Protein AF-0000000073567031 (afdb_homodimer)

Nearest PDB structures (foldseek):
  5y51-assembly4_D  TM=8.385E-01  e=4.508E-16  Sphingobium faniae
  5y5r-assembly5_E  TM=8.137E-01  e=3.100E-16  Sphingobium faniae
  5y5r-assembly3_C  TM=8.830E-01  e=5.819E-15  Sphingobium faniae
  5y51-assembly2_B  TM=8.535E-01  e=2.929E-15  Sphingobium faniae
  5y51-assembly5_E  TM=8.233E-01  e=1.309E-14  Sphingobium faniae

Structure (mmCIF, N/CA/C/O backbone):
data_AF-0000000073567031-model_v1
#
loop_
_entity.id
_entity.type
_entity.pdbx_description
1 polymer 'AB hydrolase-1 domain-containing protein'
#
loop_
_atom_site.group_PDB
_atom_site.id
_atom_site.type_symbol
_atom_site.label_atom_id
_atom_site.label_alt_id
_atom_site.label_comp_id
_atom_site.label_asym_id
_atom_site.label_entity_id
_atom_site.label_seq_id
_atom_site.pdbx_PDB_ins_code
_atom_site.Cartn_x
_atom_site.Cartn_y
_atom_site.Cartn_z
_atom_site.occupancy
_atom_site.B_iso_or_equiv
_atom_site.auth_seq_id
_atom_site.auth_comp_id
_atom_site.auth_asym_id
_atom_site.auth_atom_id
_atom_site.pdbx_PDB_model_num
ATOM 1 N N . MET A 1 1 ? -78.875 -44.562 10.227 1 19.36 1 MET A N 1
ATOM 2 C CA . MET A 1 1 ? -79.125 -43.156 10.023 1 19.36 1 MET A CA 1
ATOM 3 C C . MET A 1 1 ? -78.938 -42.375 11.336 1 19.36 1 MET A C 1
ATOM 5 O O . MET A 1 1 ? -79.438 -41.25 11.469 1 19.36 1 MET A O 1
ATOM 9 N N . LYS A 1 2 ? -78.438 -43.062 12.398 1 19.44 2 LYS A N 1
ATOM 10 C CA . LYS A 1 2 ? -78.5 -42.469 13.727 1 19.44 2 LYS A CA 1
ATOM 11 C C . LYS A 1 2 ? -77.75 -41.156 13.789 1 19.44 2 LYS A C 1
ATOM 13 O O . LYS A 1 2 ? -76.812 -40.938 13.008 1 19.44 2 LYS A O 1
ATOM 18 N N . SER A 1 3 ? -78.125 -40.062 14.555 1 18.92 3 SER A N 1
ATOM 19 C CA . SER A 1 3 ? -78.188 -38.688 14.945 1 18.92 3 SER A CA 1
ATOM 20 C C . SER A 1 3 ? -76.875 -38.156 15.508 1 18.92 3 SER A C 1
ATOM 22 O O . SER A 1 3 ? -76.812 -37 15.977 1 18.92 3 SER A O 1
ATOM 24 N N . TYR A 1 4 ? -75.625 -38.781 15.625 1 23.2 4 TYR A N 1
ATOM 25 C CA . TYR A 1 4 ? -74.938 -38.5 16.859 1 23.2 4 TYR A CA 1
ATOM 26 C C . TYR A 1 4 ? -74.438 -37.062 16.875 1 23.2 4 TYR A C 1
ATOM 28 O O . TYR A 1 4 ? -73.5 -36.75 16.141 1 23.2 4 TYR A O 1
ATOM 36 N N . GLU A 1 5 ? -75.25 -35.969 17.031 1 19.8 5 GLU A N 1
ATOM 37 C CA . GLU A 1 5 ? -75 -34.562 16.703 1 19.8 5 GLU A CA 1
ATOM 38 C C . GLU A 1 5 ? -74 -33.969 17.656 1 19.8 5 GLU A C 1
ATOM 40 O O . GLU A 1 5 ? -73.25 -33.062 17.266 1 19.8 5 GLU A O 1
ATOM 45 N N . GLU A 1 6 ? -73.875 -34.219 18.953 1 21.98 6 GLU A N 1
ATOM 46 C CA . GLU A 1 6 ? -73.812 -33.062 19.828 1 21.98 6 GLU A CA 1
ATOM 47 C C . GLU A 1 6 ? -72.438 -32.406 19.781 1 21.98 6 GLU A C 1
ATOM 49 O O . GLU A 1 6 ? -71.438 -33.062 19.969 1 21.98 6 GLU A O 1
ATOM 54 N N . PHE A 1 7 ? -72.188 -31.188 19.203 1 21.33 7 PHE A N 1
ATOM 55 C CA . PHE A 1 7 ? -71.062 -30.281 18.812 1 21.33 7 PHE A CA 1
ATOM 56 C C . PHE A 1 7 ? -70.5 -29.578 20.016 1 21.33 7 PHE A C 1
ATOM 58 O O . PHE A 1 7 ? -70.812 -28.422 20.281 1 21.33 7 PHE A O 1
ATOM 65 N N . ARG A 1 8 ? -70.688 -30.109 21.25 1 19.7 8 ARG A N 1
ATOM 66 C CA . ARG A 1 8 ? -70.688 -29.094 22.312 1 19.7 8 ARG A CA 1
ATOM 67 C C . ARG A 1 8 ? -69.438 -28.266 22.312 1 19.7 8 ARG A C 1
ATOM 69 O O . ARG A 1 8 ? -69.5 -27.031 22.266 1 19.7 8 ARG A O 1
ATOM 76 N N . PHE A 1 9 ? -68.312 -28.531 23.125 1 20.52 9 PHE A N 1
ATOM 77 C CA . PHE A 1 9 ? -68.062 -27.844 24.391 1 20.52 9 PHE A CA 1
ATOM 78 C C . PHE A 1 9 ? -67 -26.781 24.203 1 20.52 9 PHE A C 1
ATOM 80 O O . PHE A 1 9 ? -66.75 -25.953 25.078 1 20.52 9 PHE A O 1
ATOM 87 N N . PRO A 1 10 ? -66.375 -26.438 22.891 1 22.58 10 PRO A N 1
ATOM 88 C CA . PRO A 1 10 ? -64.938 -26.328 23.141 1 22.58 10 PRO A CA 1
ATOM 89 C C . PRO A 1 10 ? -64.625 -25.203 24.109 1 22.58 10 PRO A C 1
ATOM 91 O O . PRO A 1 10 ? -65.438 -24.281 24.297 1 22.58 10 PRO A O 1
ATOM 94 N N . THR A 1 11 ? -63.5 -25.281 24.797 1 22.59 11 THR A N 1
ATOM 95 C CA . THR A 1 11 ? -62.688 -24.781 25.906 1 22.59 11 THR A CA 1
ATOM 96 C C . THR A 1 11 ? -62.531 -23.266 25.812 1 22.59 11 THR A C 1
ATOM 98 O O . THR A 1 11 ? -62.656 -22.688 24.734 1 22.59 11 THR A O 1
ATOM 101 N N . THR A 1 12 ? -62.188 -22.609 26.891 1 20.28 12 THR A N 1
ATOM 102 C CA . THR A 1 12 ? -62.062 -21.438 27.75 1 20.28 12 THR A CA 1
ATOM 103 C C . THR A 1 12 ? -61.125 -20.406 27.141 1 20.28 12 THR A C 1
ATOM 105 O O . THR A 1 12 ? -60 -20.734 26.766 1 20.28 12 THR A O 1
ATOM 108 N N . PHE A 1 13 ? -61.594 -19.312 26.562 1 20.52 13 PHE A N 1
ATOM 109 C CA . PHE A 1 13 ? -60.969 -18.125 26 1 20.52 13 PHE A CA 1
ATOM 110 C C . PHE A 1 13 ? -60.219 -17.344 27.062 1 20.52 13 PHE A C 1
ATOM 112 O O . PHE A 1 13 ? -60.812 -16.641 27.875 1 20.52 13 PHE A O 1
ATOM 119 N N . VAL A 1 14 ? -59.438 -18.031 27.922 1 19.91 14 VAL A N 1
ATOM 120 C CA . VAL A 1 14 ? -58.938 -17.156 28.969 1 19.91 14 VAL A CA 1
ATOM 121 C C . VAL A 1 14 ? -58.281 -15.93 28.328 1 19.91 14 VAL A C 1
ATOM 123 O O . VAL A 1 14 ? -57.438 -16.062 27.453 1 19.91 14 VAL A O 1
ATOM 126 N N . LEU A 1 15 ? -58.875 -14.781 28.344 1 20.64 15 LEU A N 1
ATOM 127 C CA . LEU A 1 15 ? -58.531 -13.406 27.969 1 20.64 15 LEU A CA 1
ATOM 128 C C . LEU A 1 15 ? -57.312 -12.93 28.75 1 20.64 15 LEU A C 1
ATOM 130 O O . LEU A 1 15 ? -57.375 -12.68 29.953 1 20.64 15 LEU A O 1
ATOM 134 N N . SER A 1 16 ? -56.281 -13.68 28.984 1 20.88 16 SER A N 1
ATOM 135 C CA . SER A 1 16 ? -55.312 -13.031 29.875 1 20.88 16 SER A CA 1
ATOM 136 C C . SER A 1 16 ? -54.906 -11.672 29.328 1 20.88 16 SER A C 1
ATOM 138 O O . SER A 1 16 ? -54.531 -11.547 28.172 1 20.88 16 SER A O 1
ATOM 140 N N . PHE A 1 17 ? -55.438 -10.578 29.828 1 21.62 17 PHE A N 1
ATOM 141 C CA . PHE A 1 17 ? -55.094 -9.18 29.656 1 21.62 17 PHE A CA 1
ATOM 142 C C . PHE A 1 17 ? -53.625 -8.938 29.984 1 21.62 17 PHE A C 1
ATOM 144 O O . PHE A 1 17 ? -53.219 -9.078 31.141 1 21.62 17 PHE A O 1
ATOM 151 N N . VAL A 1 18 ? -52.719 -9.508 29.359 1 22.3 18 VAL A N 1
ATOM 152 C CA . VAL A 1 18 ? -51.344 -9.156 29.703 1 22.3 18 VAL A CA 1
ATOM 153 C C . VAL A 1 18 ? -51.156 -7.641 29.609 1 22.3 18 VAL A C 1
ATOM 155 O O . VAL A 1 18 ? -51.406 -7.051 28.547 1 22.3 18 VAL A O 1
ATOM 158 N N . ILE A 1 19 ? -51.281 -6.836 30.672 1 20.95 19 ILE A N 1
ATOM 159 C CA . ILE A 1 19 ? -50.906 -5.449 30.875 1 20.95 19 ILE A CA 1
ATOM 160 C C . ILE A 1 19 ? -49.469 -5.238 30.406 1 20.95 19 ILE A C 1
ATOM 162 O O . ILE A 1 19 ? -48.531 -5.844 30.922 1 20.95 19 ILE A O 1
ATOM 166 N N . THR A 1 20 ? -49.188 -5.051 29.141 1 22.28 20 THR A N 1
ATOM 167 C CA . THR A 1 20 ? -47.938 -4.59 28.562 1 22.28 20 THR A CA 1
ATOM 168 C C . THR A 1 20 ? -47.5 -3.26 29.172 1 22.28 20 THR A C 1
ATOM 170 O O . THR A 1 20 ? -48.219 -2.254 29.031 1 22.28 20 THR A O 1
ATOM 173 N N . SER A 1 21 ? -47.062 -3.193 30.422 1 22.41 21 SER A N 1
ATOM 174 C CA . SER A 1 21 ? -46.375 -1.991 30.906 1 22.41 21 SER A CA 1
ATOM 175 C C . SER A 1 21 ? -45.469 -1.404 29.844 1 22.41 21 SER A C 1
ATOM 177 O O . SER A 1 21 ? -44.688 -2.129 29.219 1 22.41 21 SER A O 1
ATOM 179 N N . MET A 1 22 ? -45.781 -0.276 29.203 1 23.98 22 MET A N 1
ATOM 180 C CA . MET A 1 22 ? -45.188 0.797 28.406 1 23.98 22 MET A CA 1
ATOM 181 C C . MET A 1 22 ? -44 1.399 29.125 1 23.98 22 MET A C 1
ATOM 183 O O . MET A 1 22 ? -44.156 2.258 30 1 23.98 22 MET A O 1
ATOM 187 N N . LEU A 1 23 ? -43.125 0.734 29.797 1 24.08 23 LEU A N 1
ATOM 188 C CA . LEU A 1 23 ? -42 1.484 30.344 1 24.08 23 LEU A CA 1
ATOM 189 C C . LEU A 1 23 ? -41.406 2.432 29.297 1 24.08 23 LEU A C 1
ATOM 191 O O . LEU A 1 23 ? -41.125 2.018 28.172 1 24.08 23 LEU A O 1
ATOM 195 N N . PHE A 1 24 ? -41.719 3.785 29.344 1 24.66 24 PHE A N 1
ATOM 196 C CA . PHE A 1 24 ? -41.219 5.043 28.812 1 24.66 24 PHE A CA 1
ATOM 197 C C . PHE A 1 24 ? -39.688 5.109 28.922 1 24.66 24 PHE A C 1
ATOM 199 O O . PHE A 1 24 ? -39.156 5.441 29.984 1 24.66 24 PHE A O 1
ATOM 206 N N . ASN A 1 25 ? -38.938 4.125 28.828 1 28.67 25 ASN A N 1
ATOM 207 C CA . ASN A 1 25 ? -37.5 4.438 28.906 1 28.67 25 ASN A CA 1
ATOM 208 C C . ASN A 1 25 ? -37.156 5.633 28.031 1 28.67 25 ASN A C 1
ATOM 210 O O . ASN A 1 25 ? -37.469 5.648 26.828 1 28.67 25 ASN A O 1
ATOM 214 N N . GLY A 1 26 ? -37.156 6.906 28.531 1 26.91 26 GLY A N 1
ATOM 215 C CA . GLY A 1 26 ? -36.688 8.172 28 1 26.91 26 GLY A CA 1
ATOM 216 C C . GLY A 1 26 ? -35.5 8.008 27.062 1 26.91 26 GLY A C 1
ATOM 217 O O . GLY A 1 26 ? -34.438 7.547 27.469 1 26.91 26 GLY A O 1
ATOM 218 N N . ALA A 1 27 ? -35.719 7.785 25.891 1 28.67 27 ALA A N 1
ATOM 219 C CA . ALA A 1 27 ? -34.812 8.039 24.75 1 28.67 27 ALA A CA 1
ATOM 220 C C . ALA A 1 27 ? -34.094 9.367 24.922 1 28.67 27 ALA A C 1
ATOM 222 O O . ALA A 1 27 ? -34.688 10.438 24.703 1 28.67 27 ALA A O 1
ATOM 223 N N . TYR A 1 28 ? -33.5 9.719 26.062 1 26.39 28 TYR A N 1
ATOM 224 C CA . TYR A 1 28 ? -32.562 10.805 25.875 1 26.39 28 TYR A CA 1
ATOM 225 C C . TYR A 1 28 ? -31.953 10.766 24.469 1 26.39 28 TYR A C 1
ATOM 227 O O . TYR A 1 28 ? -31.359 9.766 24.062 1 26.39 28 TYR A O 1
ATOM 235 N N . ALA A 1 29 ? -32.562 11.312 23.562 1 30.44 29 ALA A N 1
ATOM 236 C CA . ALA A 1 29 ? -31.953 11.773 22.328 1 30.44 29 ALA A CA 1
ATOM 237 C C . ALA A 1 29 ? -30.484 12.133 22.531 1 30.44 29 ALA A C 1
ATOM 239 O O . ALA A 1 29 ? -30.188 13.18 23.109 1 30.44 29 ALA A O 1
ATOM 240 N N . GLN A 1 30 ? -29.719 11.211 23.141 1 32.62 30 GLN A N 1
ATOM 241 C CA . GLN A 1 30 ? -28.297 11.555 23.031 1 32.62 30 GLN A CA 1
ATOM 242 C C . GLN A 1 30 ? -28.031 12.367 21.766 1 32.62 30 GLN A C 1
ATOM 244 O O . GLN A 1 30 ? -28.391 11.953 20.656 1 32.62 30 GLN A O 1
ATOM 249 N N . GLU A 1 31 ? -28.234 13.594 21.734 1 37.03 31 GLU A N 1
ATOM 250 C CA . GLU A 1 31 ? -27.641 14.406 20.672 1 37.03 31 GLU A CA 1
ATOM 251 C C . GLU A 1 31 ? -26.5 13.664 19.984 1 37.03 31 GLU A C 1
ATOM 253 O O . GLU A 1 31 ? -25.516 13.297 20.625 1 37.03 31 GLU A O 1
ATOM 258 N N . ASN A 1 32 ? -26.656 12.633 19.297 1 42 32 ASN A N 1
ATOM 259 C CA . ASN A 1 32 ? -25.719 11.781 18.578 1 42 32 ASN A CA 1
ATOM 260 C C . ASN A 1 32 ? -24.469 12.555 18.156 1 42 32 ASN A C 1
ATOM 262 O O . ASN A 1 32 ? -24.453 13.219 17.125 1 42 32 ASN A O 1
ATOM 266 N N . ILE A 1 33 ? -23.766 13.422 18.938 1 48.97 33 ILE A N 1
ATOM 267 C CA . ILE A 1 33 ? -22.5 14.125 18.75 1 48.97 33 ILE A CA 1
ATOM 268 C C . ILE A 1 33 ? -21.594 13.305 17.844 1 48.97 33 ILE A C 1
ATOM 270 O O . ILE A 1 33 ? -21.062 12.273 18.25 1 48.97 33 ILE A O 1
ATOM 274 N N . THR A 1 34 ? -21.828 13.219 16.578 1 71.94 34 THR A N 1
ATOM 275 C CA . THR A 1 34 ? -21.047 12.477 15.586 1 71.94 34 THR A CA 1
ATOM 276 C C . THR A 1 34 ? -19.594 12.922 15.594 1 71.94 34 THR A C 1
ATOM 278 O O . THR A 1 34 ? -19.297 14.117 15.547 1 71.94 34 THR A O 1
ATOM 281 N N . ASN A 1 35 ? -18.641 12.203 16.188 1 86 35 ASN A N 1
ATOM 282 C CA . ASN A 1 35 ? -17.203 12.43 16.203 1 86 35 ASN A CA 1
ATOM 283 C C . ASN A 1 35 ? -16.703 12.977 14.859 1 86 35 ASN A C 1
ATOM 285 O O . ASN A 1 35 ? -17.188 12.57 13.805 1 86 35 ASN A O 1
ATOM 289 N N . PRO A 1 36 ? -15.953 14.094 14.992 1 89.94 36 PRO A N 1
ATOM 290 C CA . PRO A 1 36 ? -15.398 14.57 13.727 1 89.94 36 PRO A CA 1
ATOM 291 C C . PRO A 1 36 ? -14.625 13.492 12.969 1 89.94 36 PRO A C 1
ATOM 293 O O . PRO A 1 36 ? -14.086 12.57 13.586 1 89.94 36 PRO A O 1
ATOM 296 N N . GLN A 1 37 ? -14.641 13.68 11.742 1 96.25 37 GLN A N 1
ATOM 297 C CA . GLN A 1 37 ? -13.883 12.797 10.867 1 96.25 37 GLN A CA 1
ATOM 298 C C . GLN A 1 37 ? -12.414 13.211 10.812 1 96.25 37 GLN A C 1
ATOM 300 O O . GLN A 1 37 ? -12.102 14.398 10.812 1 96.25 37 GLN A O 1
ATOM 305 N N . PHE A 1 38 ? -11.547 12.219 10.844 1 98.5 38 PHE A N 1
ATOM 306 C CA . PHE A 1 38 ? -10.133 12.477 10.633 1 98.5 38 PHE A CA 1
ATOM 307 C C . PHE A 1 38 ? -9.773 12.359 9.148 1 98.5 38 PHE A C 1
ATOM 309 O O . PHE A 1 38 ? -10.164 11.391 8.492 1 98.5 38 PHE A O 1
ATOM 316 N N . VAL A 1 39 ? -9.078 13.344 8.625 1 98.81 39 VAL A N 1
ATOM 317 C CA . VAL A 1 39 ? -8.477 13.305 7.293 1 98.81 39 VAL A CA 1
ATOM 318 C C . VAL A 1 39 ? -6.953 13.32 7.41 1 98.81 39 VAL A C 1
ATOM 320 O O . VAL A 1 39 ? -6.367 14.32 7.836 1 98.81 39 VAL A O 1
ATOM 323 N N . LEU A 1 40 ? -6.309 12.242 7.062 1 98.88 40 LEU A N 1
ATOM 324 C CA . LEU A 1 40 ? -4.867 12.109 7.23 1 98.88 40 LEU A CA 1
ATOM 325 C C . LEU A 1 40 ? -4.145 12.297 5.902 1 98.88 40 LEU A C 1
ATOM 327 O O . LEU A 1 40 ? -4.422 11.586 4.934 1 98.88 40 LEU A O 1
ATOM 331 N N . VAL A 1 41 ? -3.229 13.25 5.848 1 98.94 41 VAL A N 1
ATOM 332 C CA . VAL A 1 41 ? -2.568 13.688 4.621 1 98.94 41 VAL A CA 1
ATOM 333 C C . VAL A 1 41 ? -1.077 13.375 4.695 1 98.94 41 VAL A C 1
ATOM 335 O O . VAL A 1 41 ? -0.367 13.898 5.559 1 98.94 41 VAL A O 1
ATOM 338 N N . PRO A 1 42 ? -0.566 12.539 3.83 1 98.69 42 PRO A N 1
ATOM 339 C CA . PRO A 1 42 ? 0.823 12.078 3.889 1 98.69 42 PRO A CA 1
ATOM 340 C C . PRO A 1 42 ? 1.809 13.109 3.336 1 98.69 42 PRO A C 1
ATOM 342 O O . PRO A 1 42 ? 1.4 14.078 2.689 1 98.69 42 PRO A O 1
ATOM 345 N N . GLY A 1 43 ? 3.092 12.922 3.65 1 97.88 43 GLY A N 1
ATOM 346 C CA . GLY A 1 43 ? 4.188 13.656 3.037 1 97.88 43 GLY A CA 1
ATOM 347 C C . GLY A 1 43 ? 4.754 12.977 1.809 1 97.88 43 GLY A C 1
ATOM 348 O O . GLY A 1 43 ? 4.066 12.172 1.168 1 97.88 43 GLY A O 1
ATOM 349 N N . ILE A 1 44 ? 5.996 13.336 1.493 1 96.62 44 ILE A N 1
ATOM 350 C CA . ILE A 1 44 ? 6.656 12.898 0.269 1 96.62 44 ILE A CA 1
ATOM 351 C C . ILE A 1 44 ? 6.66 11.375 0.199 1 96.62 44 ILE A C 1
ATOM 353 O O . ILE A 1 44 ? 7.031 10.703 1.164 1 96.62 44 ILE A O 1
ATOM 357 N N . GLY A 1 45 ? 6.172 10.852 -0.963 1 97.38 45 GLY A N 1
ATOM 358 C CA . GLY A 1 45 ? 6.293 9.445 -1.319 1 97.38 45 GLY A CA 1
ATOM 359 C C . GLY A 1 45 ? 5.176 8.586 -0.757 1 97.38 45 GLY A C 1
ATOM 360 O O . GLY A 1 45 ? 4.887 7.512 -1.285 1 97.38 45 GLY A O 1
ATOM 361 N N . HIS A 1 46 ? 4.566 8.984 0.315 1 98.25 46 HIS A N 1
ATOM 362 C CA . HIS A 1 46 ? 3.582 8.156 1.011 1 98.25 46 HIS A CA 1
ATOM 363 C C . HIS A 1 46 ? 2.176 8.422 0.485 1 98.25 46 HIS A C 1
ATOM 365 O O . HIS A 1 46 ? 1.919 9.469 -0.121 1 98.25 46 HIS A O 1
ATOM 371 N N . GLY A 1 47 ? 1.287 7.496 0.62 1 98.44 47 GLY A N 1
ATOM 372 C CA . GLY A 1 47 ? -0.148 7.617 0.42 1 98.44 47 GLY A CA 1
ATOM 373 C C . GLY A 1 47 ? -0.95 7.359 1.681 1 98.44 47 GLY A C 1
ATOM 374 O O . GLY A 1 47 ? -0.389 7.289 2.777 1 98.44 47 GLY A O 1
ATOM 375 N N . GLY A 1 48 ? -2.268 7.328 1.452 1 98.31 48 GLY A N 1
ATOM 376 C CA . GLY A 1 48 ? -3.152 7.055 2.572 1 98.31 48 GLY A CA 1
ATOM 377 C C . GLY A 1 48 ? -2.836 5.746 3.271 1 98.31 48 GLY A C 1
ATOM 378 O O . GLY A 1 48 ? -3.104 5.594 4.465 1 98.31 48 GLY A O 1
ATOM 379 N N . TRP A 1 49 ? -2.227 4.812 2.568 1 98.19 49 TRP A N 1
ATOM 380 C CA . TRP A 1 49 ? -1.922 3.482 3.084 1 98.19 49 TRP A CA 1
ATOM 381 C C . TRP A 1 49 ? -1.06 3.568 4.34 1 98.19 49 TRP A C 1
ATOM 383 O O . TRP A 1 49 ? -1.115 2.686 5.199 1 98.19 49 TRP A O 1
ATOM 393 N N . ALA A 1 50 ? -0.284 4.586 4.469 1 98.44 50 ALA A N 1
ATOM 394 C CA . ALA A 1 50 ? 0.667 4.707 5.57 1 98.44 50 ALA A CA 1
ATOM 395 C C . ALA A 1 50 ? -0.054 4.762 6.914 1 98.44 50 ALA A C 1
ATOM 397 O O . ALA A 1 50 ? 0.493 4.34 7.938 1 98.44 50 ALA A O 1
ATOM 398 N N . PHE A 1 51 ? -1.307 5.176 6.859 1 98.81 51 PHE A N 1
ATOM 399 C CA . PHE A 1 51 ? -2.025 5.457 8.094 1 98.81 51 PHE A CA 1
ATOM 400 C C . PHE A 1 51 ? -2.957 4.309 8.453 1 98.81 51 PHE A C 1
ATOM 402 O O . PHE A 1 51 ? -3.805 4.441 9.336 1 98.81 51 PHE A O 1
ATOM 409 N N . ALA A 1 52 ? -2.844 3.162 7.828 1 98.12 52 ALA A N 1
ATOM 410 C CA . ALA A 1 52 ? -3.82 2.086 7.965 1 98.12 52 ALA A CA 1
ATOM 411 C C . ALA A 1 52 ? -3.982 1.677 9.43 1 98.12 52 ALA A C 1
ATOM 413 O O . ALA A 1 52 ? -5.105 1.502 9.906 1 98.12 52 ALA A O 1
ATOM 414 N N . GLN A 1 53 ? -2.902 1.518 10.156 1 98.5 53 GLN A N 1
ATOM 415 C CA . GLN A 1 53 ? -2.984 1.11 11.555 1 98.5 53 GLN A CA 1
ATOM 416 C C . GLN A 1 53 ? -3.621 2.203 12.414 1 98.5 5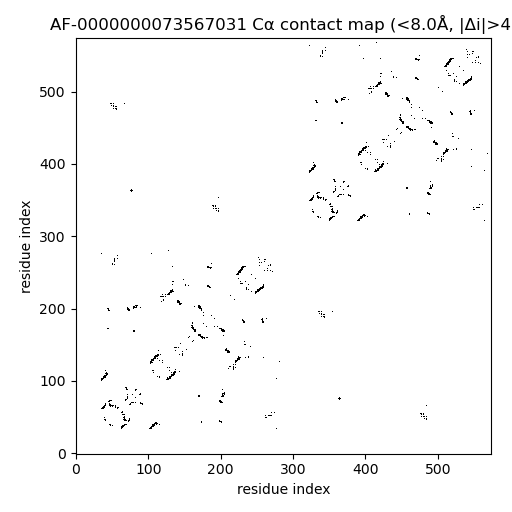3 GLN A C 1
ATOM 418 O O . GLN A 1 53 ? -4.441 1.914 13.289 1 98.5 53 GLN A O 1
ATOM 423 N N . VAL A 1 54 ? -3.23 3.445 12.125 1 98.88 54 VAL A N 1
ATOM 424 C CA . VAL A 1 54 ? -3.789 4.578 12.859 1 98.88 54 VAL A CA 1
ATOM 425 C C . VAL A 1 54 ? -5.281 4.695 12.562 1 98.88 54 VAL A C 1
ATOM 427 O O . VAL A 1 54 ? -6.086 4.898 13.477 1 98.88 54 VAL A O 1
ATOM 430 N N . ILE A 1 55 ? -5.656 4.555 11.305 1 98.5 55 ILE A N 1
ATOM 431 C CA . ILE A 1 55 ? -7.051 4.629 10.883 1 98.5 55 ILE A CA 1
ATOM 432 C C . ILE A 1 55 ? -7.867 3.562 11.609 1 98.5 55 ILE A C 1
ATOM 434 O O . ILE A 1 55 ? -8.945 3.848 12.141 1 98.5 55 ILE A O 1
ATOM 438 N N . THR A 1 56 ? -7.344 2.365 11.641 1 97.69 56 THR A N 1
ATOM 439 C CA . THR A 1 56 ? -8.031 1.27 12.312 1 97.69 56 THR A CA 1
ATOM 440 C C . THR A 1 56 ? -8.242 1.585 13.789 1 97.69 56 THR A C 1
ATOM 442 O O . THR A 1 56 ? -9.344 1.399 14.32 1 97.69 56 THR A O 1
ATOM 445 N N . CYS A 1 57 ? -7.215 2.064 14.445 1 98.44 57 CYS A N 1
ATOM 446 C CA . CYS A 1 57 ? -7.285 2.428 15.852 1 98.44 57 CYS A CA 1
ATOM 447 C C . CYS A 1 57 ? -8.336 3.508 16.094 1 98.44 57 CYS A C 1
ATOM 449 O O . CYS A 1 57 ? -9.141 3.41 17.016 1 98.44 57 CYS A O 1
ATOM 451 N N . LEU A 1 58 ? -8.367 4.543 15.203 1 98.56 58 LEU A N 1
ATOM 452 C CA . LEU A 1 58 ? -9.344 5.625 15.32 1 98.56 58 LEU A CA 1
ATOM 453 C C . LEU A 1 58 ? -10.758 5.109 15.109 1 98.56 58 LEU A C 1
ATOM 455 O O . LEU A 1 58 ? -11.68 5.5 15.828 1 98.56 58 LEU A O 1
ATOM 459 N N . GLN A 1 59 ? -10.883 4.234 14.141 1 96.62 59 GLN A N 1
ATOM 460 C CA . GLN A 1 59 ? -12.195 3.658 13.867 1 96.62 59 GLN A CA 1
ATOM 461 C C . GLN A 1 59 ? -12.68 2.811 15.039 1 96.62 59 GLN A C 1
ATOM 463 O O . GLN A 1 59 ? -13.859 2.852 15.398 1 96.62 59 GLN A O 1
ATOM 468 N N . GLU A 1 60 ? -11.82 2.051 15.609 1 96.62 60 GLU A N 1
ATOM 469 C CA . GLU A 1 60 ? -12.164 1.233 16.766 1 96.62 60 GLU A CA 1
ATOM 470 C C . GLU A 1 60 ? -12.602 2.102 17.953 1 96.62 60 GLU A C 1
ATOM 472 O O . GLU A 1 60 ? -13.367 1.658 18.797 1 96.62 60 GLU A O 1
ATOM 477 N N . ALA A 1 61 ? -12.148 3.363 17.953 1 97.38 61 ALA A N 1
ATOM 478 C CA . ALA A 1 61 ? -12.516 4.309 19.016 1 97.38 61 ALA A CA 1
ATOM 479 C C . ALA A 1 61 ? -13.789 5.066 18.656 1 97.38 61 ALA A C 1
ATOM 481 O O . ALA A 1 61 ? -14.195 5.977 19.375 1 97.38 61 ALA A O 1
ATOM 482 N N . GLY A 1 62 ? -14.375 4.777 17.484 1 96.25 62 GLY A N 1
ATOM 483 C CA . GLY A 1 62 ? -15.664 5.355 17.141 1 96.25 62 GLY A CA 1
ATOM 484 C C . GLY A 1 62 ? -15.547 6.543 16.203 1 96.25 62 GLY A C 1
ATOM 485 O O . GLY A 1 62 ? -16.531 7.242 15.953 1 96.25 62 GLY A O 1
ATOM 486 N N . TYR A 1 63 ? -14.383 6.812 15.68 1 96.81 63 TYR A N 1
ATOM 487 C CA . TYR A 1 63 ? -14.188 7.918 14.758 1 96.81 63 TYR A CA 1
ATOM 488 C C . TYR A 1 63 ? -14.156 7.422 13.312 1 96.81 63 TYR A C 1
ATOM 490 O O . TYR A 1 63 ? -13.797 6.273 13.055 1 96.81 63 TYR A O 1
ATOM 498 N N . SER A 1 64 ? -14.625 8.258 12.43 1 96 64 SER A N 1
ATOM 499 C CA . SER A 1 64 ? -14.344 8.055 11.016 1 96 64 SER A CA 1
ATOM 500 C C . SER A 1 64 ? -12.969 8.602 10.641 1 96 64 SER A C 1
ATOM 502 O O . SER A 1 64 ? -12.562 9.656 11.141 1 96 64 SER A O 1
ATOM 504 N N . ALA A 1 65 ? -12.297 7.848 9.891 1 97.56 65 ALA A N 1
ATOM 505 C CA . ALA A 1 65 ? -10.953 8.266 9.5 1 97.56 65 ALA A CA 1
ATOM 506 C C . ALA A 1 65 ? -10.586 7.707 8.125 1 97.56 65 ALA A C 1
ATOM 508 O O .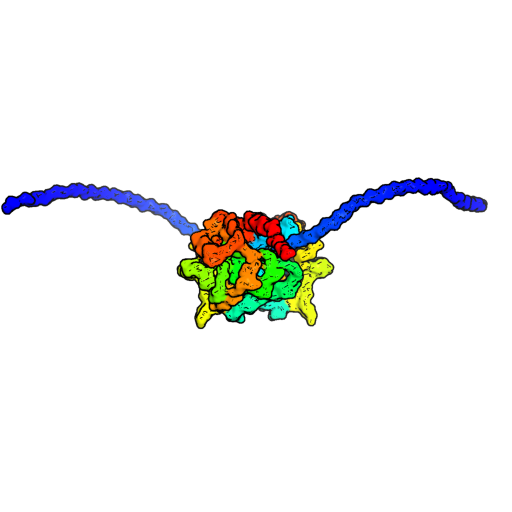 ALA A 1 65 ? -10.969 6.586 7.781 1 97.56 65 ALA A O 1
ATOM 509 N N . PHE A 1 66 ? -9.867 8.461 7.371 1 94.56 66 PHE A N 1
ATOM 510 C CA . PHE A 1 66 ? -9.305 7.91 6.141 1 94.56 66 PHE A CA 1
ATOM 511 C C . PHE A 1 66 ? -8.031 8.648 5.746 1 94.56 66 PHE A C 1
ATOM 513 O O . PHE A 1 66 ? -7.824 9.789 6.145 1 94.56 66 PHE A O 1
ATOM 520 N N . GLY A 1 67 ? -7.18 8.031 5.086 1 97.44 67 GLY A N 1
ATOM 521 C CA . GLY A 1 67 ? -5.961 8.578 4.504 1 97.44 67 GLY A CA 1
ATOM 522 C C . GLY A 1 67 ? -6.121 8.961 3.045 1 97.44 67 GLY A C 1
ATOM 523 O O . GLY A 1 67 ? -6.766 8.25 2.273 1 97.44 67 GLY A O 1
ATOM 524 N N . VAL A 1 68 ? -5.52 10.094 2.676 1 97.88 68 VAL A N 1
ATOM 525 C CA . VAL A 1 68 ? -5.719 10.609 1.325 1 97.88 68 VAL A CA 1
ATOM 526 C C . VAL A 1 68 ? -4.516 10.258 0.453 1 97.88 68 VAL A C 1
ATOM 528 O O . VAL A 1 68 ? -3.371 10.328 0.904 1 97.88 68 VAL A O 1
ATOM 531 N N . ASP A 1 69 ? -4.797 9.812 -0.757 1 98.38 69 ASP A N 1
ATOM 532 C CA . ASP A 1 69 ? -3.777 9.836 -1.802 1 98.38 69 ASP A CA 1
ATOM 533 C C . ASP A 1 69 ? -3.785 11.18 -2.537 1 98.38 69 ASP A C 1
ATOM 535 O O . ASP A 1 69 ? -4.719 11.477 -3.285 1 98.38 69 ASP A O 1
ATOM 539 N N . LEU A 1 70 ? -2.746 11.969 -2.311 1 98.75 70 LEU A N 1
ATOM 540 C CA . LEU A 1 70 ? -2.615 13.164 -3.133 1 98.75 70 LEU A CA 1
ATOM 541 C C . LEU A 1 70 ? -2.32 12.797 -4.582 1 98.75 70 LEU A C 1
ATOM 543 O O . LEU A 1 70 ? -2.129 11.625 -4.902 1 98.75 70 LEU A O 1
ATOM 547 N N . THR A 1 71 ? -2.408 13.82 -5.457 1 98.69 71 THR A N 1
ATOM 548 C CA . THR A 1 71 ? -2.146 13.547 -6.863 1 98.69 71 THR A CA 1
ATOM 549 C C . THR A 1 71 ? -0.784 12.883 -7.039 1 98.69 71 THR A C 1
ATOM 551 O O . THR A 1 71 ? 0.218 13.352 -6.5 1 98.69 71 THR A O 1
ATOM 554 N N . SER A 1 72 ? -0.783 11.727 -7.727 1 98.25 72 SER A N 1
ATOM 555 C CA . SER A 1 72 ? 0.383 10.93 -8.094 1 98.25 72 SER A CA 1
ATOM 556 C C . SER A 1 72 ? 0.828 10.039 -6.934 1 98.25 72 SER A C 1
ATOM 558 O O . SER A 1 72 ? 1.771 9.258 -7.074 1 98.25 72 SER A O 1
ATOM 560 N N . GLN A 1 73 ? 0.185 10.094 -5.754 1 98.19 73 GLN A N 1
ATOM 561 C CA . GLN A 1 73 ? 0.593 9.312 -4.59 1 98.19 73 GLN A CA 1
ATOM 562 C C . GLN A 1 73 ? -0.349 8.141 -4.355 1 98.19 73 GLN A C 1
ATOM 564 O O . GLN A 1 73 ? -1.507 8.172 -4.781 1 98.19 73 GLN A O 1
ATOM 569 N N . GLY A 1 74 ? 0.116 7.09 -3.592 1 97.44 74 GLY A N 1
ATOM 570 C CA . GLY A 1 74 ? -0.701 5.906 -3.371 1 97.44 74 GLY A CA 1
ATOM 571 C C . GLY A 1 74 ? -1.122 5.227 -4.656 1 97.44 74 GLY A C 1
ATOM 572 O O . GLY A 1 74 ? -0.283 4.91 -5.504 1 97.44 74 GLY A O 1
ATOM 573 N N . ILE A 1 75 ? -2.398 5.094 -4.855 1 96.25 75 ILE A N 1
ATOM 574 C CA . ILE A 1 75 ? -2.861 4.371 -6.035 1 96.25 75 ILE A CA 1
ATOM 575 C C . ILE A 1 75 ? -3.357 5.363 -7.086 1 96.25 75 ILE A C 1
ATOM 577 O O . ILE A 1 75 ? -4.02 4.973 -8.055 1 96.25 75 ILE A O 1
ATOM 581 N N . ASN A 1 76 ? -3.096 6.719 -6.824 1 97.25 76 ASN A N 1
ATOM 582 C CA . ASN A 1 76 ? -3.412 7.715 -7.848 1 97.25 76 ASN A CA 1
ATOM 583 C C . ASN A 1 76 ? -2.613 7.477 -9.125 1 97.25 76 ASN A C 1
ATOM 585 O O . ASN A 1 76 ? -1.399 7.273 -9.078 1 97.25 76 ASN A O 1
ATOM 589 N N . LYS A 1 77 ? -3.205 7.598 -10.25 1 95.56 77 LYS A N 1
ATOM 590 C CA . LYS A 1 77 ? -2.625 7.09 -11.492 1 95.56 77 LYS A CA 1
ATOM 591 C C . LYS A 1 77 ? -1.867 8.188 -12.234 1 95.56 77 LYS A C 1
ATOM 593 O O . LYS A 1 77 ? -1.204 7.922 -13.234 1 95.56 77 LYS A O 1
ATOM 598 N N . VAL A 1 78 ? -1.89 9.398 -11.727 1 97.44 78 VAL A N 1
ATOM 599 C CA . VAL A 1 78 ? -1.198 10.5 -12.398 1 97.44 78 VAL A CA 1
ATOM 600 C C . VAL A 1 78 ? 0.307 10.375 -12.172 1 97.44 78 VAL A C 1
ATOM 602 O O . VAL A 1 78 ? 0.751 10.078 -11.062 1 97.44 78 VAL A O 1
ATOM 605 N N . ASP A 1 79 ? 1.047 10.57 -13.211 1 97.12 79 ASP A N 1
ATOM 606 C CA . ASP A 1 79 ? 2.502 10.562 -13.102 1 97.12 79 ASP A CA 1
ATOM 607 C C . ASP A 1 79 ? 3.01 11.82 -12.406 1 97.12 79 ASP A C 1
ATOM 609 O O . ASP A 1 79 ? 2.541 12.93 -12.688 1 97.12 79 ASP A O 1
ATOM 613 N N . ALA A 1 80 ? 3.941 11.68 -11.562 1 98.25 80 ALA A N 1
ATOM 614 C CA . ALA A 1 80 ? 4.457 12.789 -10.766 1 98.25 80 ALA A CA 1
ATOM 615 C C . ALA A 1 80 ? 5.012 13.898 -11.656 1 98.25 80 ALA A C 1
ATOM 617 O O . ALA A 1 80 ? 4.898 15.078 -11.344 1 98.25 80 ALA A O 1
ATOM 618 N N . SER A 1 81 ? 5.59 13.531 -12.789 1 97.62 81 SER A N 1
ATOM 619 C CA . SER A 1 81 ? 6.25 14.492 -13.664 1 97.62 81 SER A CA 1
ATOM 620 C C . SER A 1 81 ? 5.238 15.398 -14.359 1 97.62 81 SER A C 1
ATOM 622 O O . SER A 1 81 ? 5.602 16.422 -14.922 1 97.62 81 SER A O 1
ATOM 624 N N . GLU A 1 82 ? 3.957 15.023 -14.273 1 97.56 82 GLU A N 1
ATOM 625 C CA . GLU A 1 82 ? 2.918 15.766 -14.984 1 97.56 82 GLU A CA 1
ATOM 626 C C . GLU A 1 82 ? 2.262 16.797 -14.078 1 97.56 82 GLU A C 1
ATOM 628 O O . GLU A 1 82 ? 1.453 17.609 -14.531 1 97.56 82 GLU A O 1
ATOM 633 N N . VAL A 1 83 ? 2.584 16.812 -12.828 1 98.56 83 VAL A N 1
ATOM 634 C CA . VAL A 1 83 ? 1.952 17.688 -11.844 1 98.56 83 VAL A CA 1
ATOM 635 C C . VAL A 1 83 ? 2.793 18.953 -11.664 1 98.56 83 VAL A C 1
ATOM 637 O O . VAL A 1 83 ? 3.941 18.875 -11.219 1 98.56 83 VAL A O 1
ATOM 640 N N . GLU A 1 84 ? 2.178 20.141 -11.891 1 97.62 84 GLU A N 1
ATOM 641 C CA . GLU A 1 84 ? 2.988 21.344 -12.008 1 97.62 84 GLU A CA 1
ATOM 642 C C . GLU A 1 84 ? 2.701 22.312 -10.867 1 97.62 84 GLU A C 1
ATOM 644 O O . GLU A 1 84 ? 3.553 23.141 -10.516 1 97.62 84 GLU A O 1
ATOM 649 N N . THR A 1 85 ? 1.501 22.266 -10.32 1 98.56 85 THR A N 1
ATOM 650 C CA . THR A 1 85 ? 1.105 23.281 -9.352 1 98.56 85 THR A CA 1
ATOM 651 C C . THR A 1 85 ? 0.65 22.625 -8.047 1 98.56 85 THR A C 1
ATOM 653 O O . THR A 1 85 ? 0.316 21.453 -8.016 1 98.56 85 THR A O 1
ATOM 656 N N . ILE A 1 86 ? 0.578 23.391 -7.02 1 98.56 86 ILE A N 1
ATOM 657 C CA . ILE A 1 86 ? 0.078 22.938 -5.727 1 98.56 86 ILE A CA 1
ATOM 658 C C . ILE A 1 86 ? -1.396 22.562 -5.844 1 98.56 86 ILE A C 1
ATOM 660 O O . ILE A 1 86 ? -1.831 21.562 -5.281 1 98.56 86 ILE A O 1
ATOM 664 N N . ASP A 1 87 ? -2.133 23.391 -6.613 1 98.62 87 ASP A N 1
ATOM 665 C CA . ASP A 1 87 ? -3.559 23.109 -6.777 1 98.62 87 ASP A CA 1
ATOM 666 C C . ASP A 1 87 ? -3.787 21.75 -7.414 1 98.62 87 ASP A C 1
ATOM 668 O O . ASP A 1 87 ? -4.691 21.016 -7.016 1 98.62 87 ASP A O 1
ATOM 672 N N . GLU A 1 88 ? -2.975 21.406 -8.391 1 98.81 88 GLU A N 1
ATOM 673 C CA . GLU A 1 88 ? -3.057 20.078 -9 1 98.81 88 GLU A CA 1
ATOM 674 C C . GLU A 1 88 ? -2.686 18.984 -8.008 1 98.81 88 GLU A C 1
ATOM 676 O O . GLU A 1 88 ? -3.344 17.938 -7.953 1 98.81 88 GLU A O 1
ATOM 681 N N . TYR A 1 89 ? -1.647 19.266 -7.266 1 98.81 89 TYR A N 1
ATOM 682 C CA . TYR A 1 89 ? -1.127 18.266 -6.336 1 98.81 89 TYR A CA 1
ATOM 683 C C . TYR A 1 89 ? -2.135 17.969 -5.234 1 98.81 89 TYR A C 1
ATOM 685 O O . TYR A 1 89 ? -2.363 16.797 -4.887 1 98.81 89 TYR A O 1
ATOM 693 N N . VAL A 1 90 ? -2.867 19.016 -4.73 1 98.81 90 VAL A N 1
ATOM 694 C CA . VAL A 1 90 ? -3.756 18.844 -3.586 1 98.81 90 VAL A CA 1
ATOM 695 C C . VAL A 1 90 ? -5.191 18.656 -4.07 1 98.81 90 VAL A C 1
ATOM 697 O O . VAL A 1 90 ? -6.133 18.688 -3.273 1 98.81 90 VAL A O 1
ATOM 700 N N . LYS A 1 91 ? -5.43 18.469 -5.305 1 98.75 91 LYS A N 1
ATOM 701 C CA . LYS A 1 91 ? -6.766 18.406 -5.895 1 98.75 91 LYS A CA 1
ATOM 702 C C . LYS A 1 91 ? -7.621 17.359 -5.188 1 98.75 91 LYS A C 1
ATOM 704 O O . LYS A 1 91 ? -8.797 17.594 -4.914 1 98.75 91 LYS A O 1
ATOM 709 N N . PRO A 1 92 ? -7.086 16.141 -4.891 1 98.5 92 PRO A N 1
ATOM 710 C CA . PRO A 1 92 ? -7.93 15.18 -4.184 1 98.5 92 PRO A CA 1
ATOM 711 C C . PRO A 1 92 ? -8.461 15.727 -2.857 1 98.5 92 PRO A C 1
ATOM 713 O O . PRO A 1 92 ? -9.578 15.406 -2.459 1 98.5 92 PRO A O 1
ATOM 716 N N . LEU A 1 93 ? -7.707 16.516 -2.172 1 98.25 93 LEU A N 1
ATOM 717 C CA . LEU A 1 93 ? -8.141 17.141 -0.927 1 98.25 93 LEU A CA 1
ATOM 718 C C . LEU A 1 93 ? -9.195 18.203 -1.196 1 98.25 93 LEU A C 1
ATOM 720 O O . LEU A 1 93 ? -10.211 18.266 -0.499 1 98.25 93 LEU A O 1
ATOM 724 N N . THR A 1 94 ? -8.875 19.047 -2.207 1 98.5 94 THR A N 1
ATOM 725 C CA . THR A 1 94 ? -9.82 20.094 -2.541 1 98.5 94 THR A CA 1
ATOM 726 C C . THR A 1 94 ? -11.18 19.5 -2.91 1 98.5 94 THR A C 1
ATOM 728 O O . THR A 1 94 ? -12.219 19.984 -2.451 1 98.5 94 THR A O 1
ATOM 731 N N . ASP A 1 95 ? -11.141 18.438 -3.727 1 98.25 95 ASP A N 1
ATOM 732 C CA . ASP A 1 95 ? -12.375 17.75 -4.105 1 98.25 95 ASP A CA 1
ATOM 733 C C . ASP A 1 95 ? -13.117 17.234 -2.877 1 98.25 95 ASP A C 1
ATOM 735 O O . ASP A 1 95 ? -14.336 17.359 -2.779 1 98.25 95 ASP A O 1
ATOM 739 N N . LEU A 1 96 ? -12.375 16.656 -1.965 1 97.31 96 LEU A N 1
ATOM 740 C CA . LEU A 1 96 ? -12.961 16.141 -0.729 1 97.31 96 LEU A CA 1
ATOM 741 C C . LEU A 1 96 ? -13.594 17.266 0.081 1 97.31 96 LEU A C 1
ATOM 743 O O . LEU A 1 96 ? -14.734 17.156 0.521 1 97.31 96 LEU A O 1
ATOM 747 N N . PHE A 1 97 ? -12.953 18.312 0.24 1 97.75 97 PHE A N 1
ATOM 748 C CA . PHE A 1 97 ? -13.391 19.406 1.1 1 97.75 97 PHE A CA 1
ATOM 749 C C . PHE A 1 97 ? -14.594 20.125 0.499 1 97.75 97 PHE A C 1
ATOM 751 O O . PHE A 1 97 ? -15.391 20.734 1.222 1 97.75 97 PHE A O 1
ATOM 758 N N . GLU A 1 98 ? -14.695 20.062 -0.801 1 97.06 98 GLU A N 1
ATOM 759 C CA . GLU A 1 98 ? -15.883 20.625 -1.444 1 97.06 98 GLU A CA 1
ATOM 760 C C . GLU A 1 98 ? -17.141 19.844 -1.07 1 97.06 98 GLU A C 1
ATOM 762 O O . GLU A 1 98 ? -18.25 20.391 -1.104 1 97.06 98 GLU A O 1
ATOM 767 N N . THR A 1 99 ? -16.969 18.609 -0.591 1 95.06 99 THR A N 1
ATOM 768 C CA . THR A 1 99 ? -18.125 17.75 -0.335 1 95.06 99 THR A CA 1
ATOM 769 C C . THR A 1 99 ? -18.359 17.609 1.164 1 95.06 99 THR A C 1
ATOM 771 O O . THR A 1 99 ? -19.438 17.172 1.588 1 95.06 99 THR A O 1
ATOM 774 N N . ILE A 1 100 ? -17.422 17.984 1.94 1 93.69 100 ILE A N 1
ATOM 775 C CA . ILE A 1 100 ? -17.516 17.828 3.387 1 93.69 100 ILE A CA 1
ATOM 776 C C . ILE A 1 100 ? -18.562 18.781 3.938 1 93.69 100 ILE A C 1
ATOM 778 O O . ILE A 1 100 ? -18.625 19.953 3.521 1 93.69 100 ILE A O 1
ATOM 782 N N . THR A 1 101 ? -19.422 18.266 4.887 1 93.06 101 THR A N 1
ATOM 783 C CA . THR A 1 101 ? -20.516 19.078 5.41 1 93.06 101 THR A CA 1
ATOM 784 C C . THR A 1 101 ? -20.281 19.422 6.883 1 93.06 101 THR A C 1
ATOM 786 O O . THR A 1 101 ? -20.906 20.328 7.426 1 93.06 101 THR A O 1
ATOM 789 N N . LYS A 1 102 ? -19.453 18.656 7.504 1 94.56 102 LYS A N 1
ATOM 790 C CA . LYS A 1 102 ? -19.094 18.906 8.898 1 94.56 102 LYS A CA 1
ATOM 791 C C . LYS A 1 102 ? -17.578 19.125 9.047 1 94.56 102 LYS A C 1
ATOM 793 O O . LYS A 1 102 ? -16.781 18.531 8.32 1 94.56 102 LYS A O 1
ATOM 798 N N . PRO A 1 103 ? -17.234 19.953 9.961 1 95.88 103 PRO A N 1
ATOM 799 C CA . PRO A 1 103 ? -15.805 20.203 10.148 1 95.88 103 PRO A CA 1
ATOM 800 C C . PRO A 1 103 ? -15.016 18.938 10.492 1 95.88 103 PRO A C 1
ATOM 802 O O . PRO A 1 103 ? -15.508 18.094 11.25 1 95.88 103 PRO A O 1
ATOM 805 N N . VAL A 1 104 ? -13.805 18.875 10 1 98 104 VAL A N 1
ATOM 806 C CA . VAL A 1 104 ? -12.977 17.688 10.188 1 98 104 VAL A CA 1
ATOM 807 C C . VAL A 1 104 ? -11.719 18.062 10.977 1 98 104 VAL A C 1
ATOM 809 O O . VAL A 1 104 ? -11.414 19.25 11.156 1 98 104 VAL A O 1
ATOM 812 N N . ILE A 1 105 ? -11.047 17.062 11.523 1 98.62 105 ILE A N 1
ATOM 813 C CA . ILE A 1 105 ? -9.672 17.172 11.992 1 98.62 105 ILE A CA 1
ATOM 814 C C . ILE A 1 105 ? -8.719 16.703 10.891 1 98.62 105 ILE A C 1
ATOM 816 O O . ILE A 1 105 ? -8.773 15.555 10.445 1 98.62 105 ILE A O 1
ATOM 820 N N . ILE A 1 106 ? -7.863 17.594 10.461 1 98.88 106 ILE A N 1
ATOM 821 C CA . ILE A 1 106 ? -6.945 17.266 9.383 1 98.88 106 ILE A CA 1
ATOM 822 C C . ILE A 1 106 ? -5.531 17.109 9.938 1 98.88 106 ILE A C 1
ATOM 824 O O . ILE A 1 106 ? -5.117 17.859 10.82 1 98.88 106 ILE A O 1
ATOM 828 N N . VAL A 1 107 ? -4.836 16.078 9.523 1 99 107 VAL A N 1
ATOM 829 C CA . VAL A 1 107 ? -3.488 15.758 9.984 1 99 107 VAL A CA 1
ATOM 830 C C . VAL A 1 107 ? -2.523 15.781 8.797 1 99 107 VAL A C 1
ATOM 832 O O . VAL A 1 107 ? -2.754 15.109 7.789 1 99 107 VAL A O 1
ATOM 835 N N . GLY A 1 108 ? -1.509 16.562 8.828 1 98.94 108 GLY A N 1
ATOM 836 C CA . GLY A 1 108 ? -0.488 16.625 7.793 1 98.94 108 GLY A CA 1
ATOM 837 C C . GLY A 1 108 ? 0.861 16.109 8.258 1 98.94 108 GLY A C 1
ATOM 838 O O . GLY A 1 108 ? 1.455 16.656 9.188 1 98.94 108 GLY A O 1
ATOM 839 N N . HIS A 1 109 ? 1.348 15.086 7.652 1 98.94 109 HIS A N 1
ATOM 840 C CA . HIS A 1 109 ? 2.646 14.5 7.965 1 98.94 109 HIS A CA 1
ATOM 841 C C . HIS A 1 109 ? 3.746 15.102 7.098 1 98.94 109 HIS A C 1
ATOM 843 O O . HIS A 1 109 ? 3.596 15.195 5.875 1 98.94 109 HIS A O 1
ATOM 849 N N . SER A 1 110 ? 4.879 15.492 7.742 1 98.31 110 SER A N 1
ATOM 850 C CA . SER A 1 110 ? 6.055 15.938 7 1 98.31 110 SER A CA 1
ATOM 851 C C . SER A 1 110 ? 5.699 17.062 6.031 1 98.31 110 SER A C 1
ATOM 853 O O . SER A 1 110 ? 5.152 18.094 6.438 1 98.31 110 SER A O 1
ATOM 855 N N . LEU A 1 111 ? 5.898 17 4.762 1 98 111 LEU A N 1
ATOM 856 C CA . LEU A 1 111 ? 5.531 18.031 3.795 1 98 111 LEU A CA 1
ATOM 857 C C . LEU A 1 111 ? 4.02 18.109 3.633 1 98 111 LEU A C 1
ATOM 859 O O . LEU A 1 111 ? 3.5 19.078 3.088 1 98 111 LEU A O 1
ATOM 863 N N . GLY A 1 112 ? 3.338 17.094 4.16 1 98.62 112 GLY A N 1
ATOM 864 C CA . GLY A 1 112 ? 1.886 17.172 4.188 1 98.62 112 GLY A CA 1
ATOM 865 C C . GLY A 1 112 ? 1.366 18.359 4.969 1 98.62 112 GLY A C 1
ATOM 866 O O . GLY A 1 112 ? 0.209 18.75 4.816 1 98.62 112 GLY A O 1
ATOM 867 N N . GLY A 1 113 ? 2.209 18.953 5.824 1 98.81 113 GLY A N 1
ATOM 868 C CA . GLY A 1 113 ? 1.86 20.203 6.496 1 98.81 113 GLY A CA 1
ATOM 869 C C . GLY A 1 113 ? 1.567 21.344 5.531 1 98.81 113 GLY A C 1
ATOM 870 O O . GLY A 1 113 ? 0.749 22.203 5.824 1 98.81 113 GLY A O 1
ATOM 871 N N . GLY A 1 114 ? 2.316 21.359 4.438 1 98.75 114 GLY A N 1
ATOM 872 C CA . GLY A 1 114 ? 2.01 22.328 3.389 1 98.75 114 GLY A CA 1
ATOM 873 C C . GLY A 1 114 ? 0.638 22.109 2.775 1 98.75 114 GLY A C 1
ATOM 874 O O . GLY A 1 114 ? -0.117 23.078 2.594 1 98.75 114 GLY A O 1
ATOM 875 N N . SER A 1 115 ? 0.29 20.844 2.49 1 98.88 115 SER A N 1
ATOM 876 C CA . SER A 1 115 ? -0.993 20.516 1.878 1 98.88 115 SER A CA 1
ATOM 877 C C . SER A 1 115 ? -2.154 20.891 2.789 1 98.88 115 SER A C 1
ATOM 879 O O . SER A 1 115 ? -3.146 21.469 2.33 1 98.88 115 SER A O 1
ATOM 881 N N . ILE A 1 116 ? -1.992 20.609 4.082 1 98.94 116 ILE A N 1
ATOM 882 C CA . ILE A 1 116 ? -3.117 20.922 4.957 1 98.94 116 ILE A CA 1
ATOM 883 C C . ILE A 1 116 ? -3.188 22.422 5.188 1 98.94 116 ILE A C 1
ATOM 885 O O . ILE A 1 116 ? -4.27 22.969 5.414 1 98.94 116 ILE A O 1
ATOM 889 N N . SER A 1 117 ? -2.08 23.125 5.109 1 98.88 117 SER A N 1
ATOM 890 C CA . SER A 1 117 ? -2.096 24.578 5.207 1 98.88 117 SER A CA 1
ATOM 891 C C . SER A 1 117 ? -2.879 25.203 4.059 1 98.88 117 SER A C 1
ATOM 893 O O . SER A 1 117 ? -3.607 26.172 4.254 1 98.88 117 SER A O 1
ATOM 895 N N . VAL A 1 118 ? -2.713 24.641 2.871 1 98.81 118 VAL A N 1
ATOM 896 C CA . VAL A 1 118 ? -3.488 25.094 1.722 1 98.81 118 VAL A CA 1
ATOM 897 C C . VAL A 1 118 ? -4.98 24.906 1.998 1 98.81 118 VAL A C 1
ATOM 899 O O . VAL A 1 118 ? -5.785 25.797 1.711 1 98.81 118 VAL A O 1
ATOM 902 N N . MET A 1 119 ? -5.352 23.781 2.582 1 98.81 119 MET A N 1
ATOM 903 C CA . MET A 1 119 ? -6.75 23.531 2.912 1 98.81 119 MET A CA 1
ATOM 904 C C . MET A 1 119 ? -7.242 24.5 3.984 1 98.81 119 MET A C 1
ATOM 906 O O . MET A 1 119 ? -8.383 24.969 3.932 1 98.81 119 MET A O 1
ATOM 910 N N . MET A 1 120 ? -6.418 24.781 4.957 1 98.81 120 MET A N 1
ATOM 911 C CA . MET A 1 120 ? -6.77 25.734 6.012 1 98.81 120 MET A CA 1
ATOM 912 C C . MET A 1 120 ? -7.07 27.109 5.434 1 98.81 120 MET A C 1
ATOM 914 O O . MET A 1 120 ? -7.957 27.812 5.918 1 98.81 120 MET A O 1
ATOM 918 N N . GLU A 1 121 ? -6.332 27.5 4.449 1 98.88 121 GLU A N 1
ATOM 919 C CA . GLU A 1 121 ? -6.555 28.781 3.797 1 98.88 121 GLU A CA 1
ATOM 920 C C . GLU A 1 121 ? -7.852 28.781 2.994 1 98.88 121 GLU A C 1
ATOM 922 O O . GLU A 1 121 ? -8.641 29.734 3.064 1 98.88 121 GLU A O 1
ATOM 927 N N . LYS A 1 122 ? -8.109 27.719 2.297 1 98.56 122 LYS A N 1
ATOM 928 C CA . LYS A 1 122 ? -9.234 27.656 1.365 1 98.56 122 LYS A CA 1
ATOM 929 C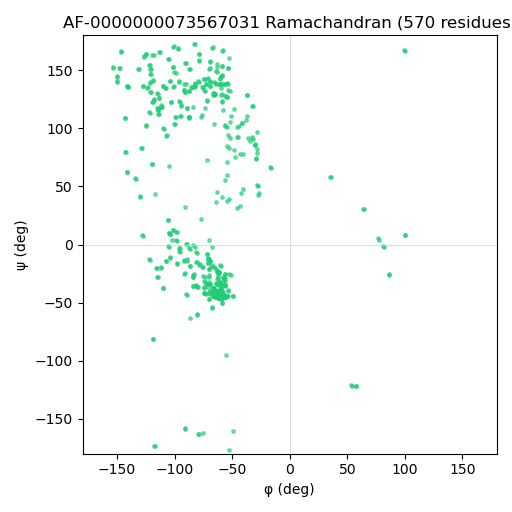 C . LYS A 1 122 ? -10.539 27.344 2.096 1 98.56 122 LYS A C 1
ATOM 931 O O . LYS A 1 122 ? -11.609 27.797 1.682 1 98.56 122 LYS A O 1
ATOM 936 N N . PHE A 1 123 ? -10.438 26.5 3.168 1 98.38 123 PHE A N 1
ATOM 937 C CA . PHE A 1 123 ? -11.633 25.984 3.822 1 98.38 123 PHE A CA 1
ATOM 938 C C . PHE A 1 123 ? -11.508 26.094 5.34 1 98.38 123 PHE A C 1
ATOM 940 O O . PHE A 1 123 ? -11.711 25.109 6.051 1 98.38 123 PHE A O 1
ATOM 947 N N . PRO A 1 124 ? -11.289 27.312 5.855 1 98.19 124 PRO A N 1
ATOM 948 C CA . PRO A 1 124 ? -11.062 27.422 7.301 1 98.19 124 PRO A CA 1
ATOM 949 C C . PRO A 1 124 ? -12.258 26.953 8.125 1 98.19 124 PRO A C 1
ATOM 951 O O . PRO A 1 124 ? -12.094 26.406 9.211 1 98.19 124 PRO A O 1
ATOM 954 N N . GLU A 1 125 ? -13.477 27.047 7.629 1 97.12 125 GLU A N 1
ATOM 955 C CA . GLU A 1 125 ? -14.688 26.719 8.367 1 97.12 125 GLU A CA 1
ATOM 956 C C . GLU A 1 125 ? -14.93 25.219 8.383 1 97.12 125 GLU A C 1
ATOM 958 O O . GLU A 1 125 ? -15.734 24.719 9.18 1 97.12 125 GLU A O 1
ATOM 963 N N . LYS A 1 126 ? -14.25 24.516 7.52 1 97.81 126 LYS A N 1
ATOM 964 C CA . LYS A 1 126 ? -14.461 23.078 7.41 1 97.81 126 LYS A CA 1
ATOM 965 C C . LYS A 1 126 ? -13.406 22.297 8.195 1 97.81 126 LYS A C 1
ATOM 967 O O . LYS A 1 126 ? -13.359 21.062 8.133 1 97.81 126 LYS A O 1
ATOM 972 N N . ILE A 1 127 ? -12.562 22.984 8.867 1 98.06 127 ILE A N 1
ATOM 973 C CA . ILE A 1 127 ? -11.5 22.359 9.641 1 98.06 127 ILE A CA 1
ATOM 974 C C . ILE A 1 127 ? -11.609 22.766 11.109 1 98.06 127 ILE A C 1
ATOM 976 O O . ILE A 1 127 ? -11.445 23.938 11.438 1 98.06 127 ILE A O 1
ATOM 980 N N . SER A 1 128 ? -11.914 21.828 11.961 1 97.38 128 SER A N 1
ATOM 981 C CA . SER A 1 128 ? -12.023 22.141 13.383 1 97.38 128 SER A CA 1
ATOM 982 C C . SER A 1 128 ? -10.656 22.203 14.047 1 97.38 128 SER A C 1
ATOM 984 O O . SER A 1 128 ? -10.43 23.031 14.938 1 97.38 128 SER A O 1
ATOM 986 N N . LYS A 1 129 ? -9.773 21.344 13.625 1 98.56 129 LYS A N 1
ATOM 987 C CA . LYS A 1 129 ? -8.406 21.281 14.133 1 98.56 129 LYS A CA 1
ATOM 988 C C . LYS A 1 129 ? -7.445 20.781 13.055 1 98.56 129 LYS A C 1
ATOM 990 O O . LYS A 1 129 ? -7.773 19.891 12.281 1 98.56 129 LYS A O 1
ATOM 995 N N . ALA A 1 130 ? -6.289 21.375 13.016 1 98.88 130 ALA A N 1
ATOM 996 C CA . ALA A 1 130 ? -5.191 20.938 12.156 1 98.88 130 ALA A CA 1
ATOM 997 C C . ALA A 1 130 ? -4.023 20.422 12.977 1 98.88 130 ALA A C 1
ATOM 999 O O . ALA A 1 130 ? -3.533 21.094 13.883 1 98.88 130 ALA A O 1
ATOM 1000 N N . VAL A 1 131 ? -3.592 19.219 12.695 1 98.94 131 VAL A N 1
ATOM 1001 C CA . VAL A 1 131 ? -2.492 18.594 13.406 1 98.94 131 VAL A CA 1
ATOM 1002 C C . VAL A 1 131 ? -1.292 18.438 12.477 1 98.94 131 VAL A C 1
ATOM 1004 O O . VAL A 1 131 ? -1.391 17.797 11.43 1 98.94 131 VAL A O 1
ATOM 1007 N N . PHE A 1 132 ? -0.222 19.031 12.844 1 98.94 132 PHE A N 1
ATOM 1008 C CA . PHE A 1 132 ? 1.046 18.906 12.133 1 98.94 132 PHE A CA 1
ATOM 1009 C C . PHE A 1 132 ? 1.91 17.812 12.766 1 98.94 132 PHE A C 1
ATOM 1011 O O . PHE A 1 132 ? 2.389 17.969 13.891 1 98.94 132 PHE A O 1
ATOM 1018 N N . LEU A 1 133 ? 2.098 16.734 12.078 1 98.94 133 LEU A N 1
ATOM 1019 C CA . LEU A 1 133 ? 2.785 15.531 12.555 1 98.94 133 LEU A CA 1
ATOM 1020 C C . LEU A 1 133 ? 4.219 15.492 12.039 1 98.94 133 LEU A C 1
ATOM 1022 O O . LEU A 1 133 ? 4.457 15.156 10.875 1 98.94 133 LEU A O 1
ATOM 1026 N N . THR A 1 134 ? 5.273 15.82 12.938 1 98.75 134 THR A N 1
ATOM 1027 C CA . THR A 1 134 ? 6.652 16.031 12.5 1 98.75 134 THR A CA 1
ATOM 1028 C C . THR A 1 134 ? 6.695 16.688 11.125 1 98.75 134 THR A C 1
ATOM 1030 O O . THR A 1 134 ? 7.363 16.188 10.219 1 98.75 134 THR A O 1
ATOM 1033 N N . SER A 1 135 ? 6.113 17.812 11 1 98.69 135 SER A N 1
ATOM 1034 C CA . SER A 1 135 ? 5.738 18.422 9.727 1 98.69 135 SER A CA 1
ATOM 1035 C C . SER A 1 135 ? 6.285 19.844 9.617 1 98.69 135 SER A C 1
ATOM 1037 O O . SER A 1 135 ? 6.656 20.453 10.625 1 98.69 135 SER A O 1
ATOM 1039 N N . ILE A 1 136 ? 6.332 20.328 8.461 1 98.56 136 ILE A N 1
ATOM 1040 C CA . ILE A 1 136 ? 6.504 21.766 8.258 1 98.56 136 ILE A CA 1
ATOM 1041 C C . ILE A 1 136 ? 5.238 22.5 8.688 1 98.56 136 ILE A C 1
ATOM 1043 O O . ILE A 1 136 ? 4.145 21.938 8.664 1 98.56 136 ILE A O 1
ATOM 1047 N N . MET A 1 137 ? 5.383 23.688 9.109 1 98.5 137 MET A N 1
ATOM 1048 C CA . MET A 1 137 ? 4.328 24.656 9.398 1 98.5 137 MET A CA 1
ATOM 1049 C C . MET A 1 137 ? 4.586 25.984 8.688 1 98.5 137 MET A C 1
ATOM 1051 O O . MET A 1 137 ? 5.059 26.938 9.297 1 98.5 137 MET A O 1
ATOM 1055 N N . PRO A 1 138 ? 4.203 26.031 7.441 1 98.25 138 PRO A N 1
ATOM 1056 C CA . PRO A 1 138 ? 4.598 27.188 6.637 1 98.25 138 PRO A CA 1
ATOM 1057 C C . PRO A 1 138 ? 4.004 28.5 7.148 1 98.25 138 PRO A C 1
ATOM 1059 O O . PRO A 1 138 ? 2.92 28.5 7.734 1 98.25 138 PRO A O 1
ATOM 1062 N N . THR A 1 139 ? 4.754 29.578 6.938 1 97.38 139 THR A N 1
ATOM 1063 C CA . THR A 1 139 ? 4.246 30.938 7.047 1 97.38 139 THR A CA 1
ATOM 1064 C C . THR A 1 139 ? 3.955 31.516 5.664 1 97.38 139 THR A C 1
ATOM 1066 O O . THR A 1 139 ? 4.27 30.891 4.645 1 97.38 139 THR A O 1
ATOM 1069 N N . ASN A 1 140 ? 3.324 32.625 5.664 1 98.19 140 ASN A N 1
ATOM 1070 C CA . ASN A 1 140 ? 2.873 33.25 4.418 1 98.19 140 ASN A CA 1
ATOM 1071 C C . ASN A 1 140 ? 4.016 33.375 3.416 1 98.19 140 ASN A C 1
ATOM 1073 O O . ASN A 1 140 ? 5.117 33.812 3.781 1 98.19 140 ASN A O 1
ATOM 1077 N N . GLN A 1 141 ? 3.799 32.969 2.129 1 98.19 141 GLN A N 1
ATOM 1078 C CA . GLN A 1 141 ? 4.641 33.156 0.949 1 98.19 141 GLN A CA 1
ATOM 1079 C C . GLN A 1 141 ? 5.809 32.156 0.959 1 98.19 141 GLN A C 1
ATOM 1081 O O . GLN A 1 141 ? 6.684 32.219 0.092 1 98.19 141 GLN A O 1
ATOM 1086 N N . GLN A 1 142 ? 5.863 31.297 1.876 1 98 142 GLN A N 1
ATOM 1087 C CA . GLN A 1 142 ? 6.848 30.219 1.836 1 98 142 GLN A CA 1
ATOM 1088 C C . GLN A 1 142 ? 6.418 29.109 0.879 1 98 142 GLN A C 1
ATOM 1090 O O . GLN A 1 142 ? 5.246 29.031 0.506 1 98 142 GLN A O 1
ATOM 1095 N N . THR A 1 143 ? 7.43 28.359 0.457 1 98.06 143 THR A N 1
ATOM 1096 C CA . THR A 1 143 ? 7.184 27.125 -0.275 1 98.06 143 THR A CA 1
ATOM 1097 C C . THR A 1 143 ? 7.242 25.922 0.66 1 98.06 143 THR A C 1
ATOM 1099 O O . THR A 1 143 ? 7.629 26.047 1.823 1 98.06 143 THR A O 1
ATOM 1102 N N . PHE A 1 144 ? 6.809 24.766 0.16 1 97.62 144 PHE A N 1
ATOM 1103 C CA . PHE A 1 144 ? 6.973 23.562 0.956 1 97.62 144 PHE A CA 1
ATOM 1104 C C . PHE A 1 144 ? 8.438 23.359 1.334 1 97.62 144 PHE A C 1
ATOM 1106 O O . PHE A 1 144 ? 8.758 23.141 2.504 1 97.62 144 PHE A O 1
ATOM 1113 N N . PHE A 1 145 ? 9.344 23.531 0.397 1 96 145 PHE A N 1
ATOM 1114 C CA . PHE A 1 145 ? 10.758 23.219 0.59 1 96 145 PHE A CA 1
ATOM 1115 C C . PHE A 1 145 ? 11.43 24.266 1.464 1 96 145 PHE A C 1
ATOM 1117 O O . PHE A 1 145 ? 12.242 23.938 2.328 1 96 145 PHE A O 1
ATOM 1124 N N . ASN A 1 146 ? 11.07 25.469 1.324 1 96.19 146 ASN A N 1
ATOM 1125 C CA . ASN A 1 146 ? 11.766 26.484 2.105 1 96.19 146 ASN A CA 1
ATOM 1126 C C . ASN A 1 146 ? 11.141 26.672 3.486 1 96.19 146 ASN A C 1
ATOM 1128 O O . ASN A 1 146 ? 11.602 27.484 4.281 1 96.19 146 ASN A O 1
ATOM 1132 N N . SER A 1 147 ? 10.047 25.953 3.734 1 96.69 147 SER A N 1
ATOM 1133 C CA . SER A 1 147 ? 9.5 25.859 5.086 1 96.69 147 SER A CA 1
ATOM 1134 C C . SER A 1 147 ? 10.289 24.875 5.941 1 96.69 147 SER A C 1
ATOM 1136 O O . SER A 1 147 ? 10.156 24.875 7.164 1 96.69 147 SER A O 1
ATOM 1138 N N . LEU A 1 148 ? 11.055 24.047 5.301 1 95.5 148 LEU A N 1
ATOM 1139 C CA . LEU A 1 148 ? 11.992 23.188 6.012 1 95.5 148 LEU A CA 1
ATOM 1140 C C . LEU A 1 148 ? 13.25 23.969 6.395 1 95.5 148 LEU A C 1
ATOM 1142 O O . LEU A 1 148 ? 13.75 24.766 5.609 1 95.5 148 LEU A O 1
ATOM 1146 N N . PRO A 1 149 ? 13.719 23.672 7.609 1 95.38 149 PRO A N 1
ATOM 1147 C CA . PRO A 1 149 ? 15.07 24.172 7.859 1 95.38 149 PRO A CA 1
ATOM 1148 C C . PRO A 1 149 ? 16.078 23.734 6.793 1 95.38 149 PRO A C 1
ATOM 1150 O O . PRO A 1 149 ? 16.031 22.578 6.344 1 95.38 149 PRO A O 1
ATOM 1153 N N . GLN A 1 150 ? 16.906 24.594 6.395 1 93.5 150 GLN A N 1
ATOM 1154 C CA . GLN A 1 150 ? 17.844 24.328 5.316 1 93.5 150 GLN A CA 1
ATOM 1155 C C . GLN A 1 150 ? 18.703 23.094 5.621 1 93.5 150 GLN A C 1
ATOM 1157 O O . GLN A 1 150 ? 19.062 22.344 4.711 1 93.5 150 GLN A O 1
ATOM 1162 N N . SER A 1 151 ? 19.016 22.906 6.828 1 94.88 151 SER A N 1
ATOM 1163 C CA . SER A 1 151 ? 19.828 21.766 7.246 1 94.88 151 SER A CA 1
ATOM 1164 C C . SER A 1 151 ? 19.141 20.438 6.906 1 94.88 151 SER A C 1
ATOM 1166 O O . SER A 1 151 ? 19.812 19.453 6.605 1 94.88 151 SER A O 1
ATOM 1168 N N . VAL A 1 152 ? 17.875 20.406 6.945 1 94.5 152 VAL A N 1
ATOM 1169 C CA . VAL A 1 152 ? 17.109 19.203 6.688 1 94.5 152 VAL A CA 1
ATOM 1170 C C . VAL A 1 152 ? 17.25 18.797 5.223 1 94.5 152 VAL A C 1
ATOM 1172 O O . VAL A 1 152 ? 17.656 17.672 4.918 1 94.5 152 VAL A O 1
ATOM 1175 N N . LEU A 1 153 ? 16.953 19.703 4.359 1 90.88 153 LEU A N 1
ATOM 1176 C CA . LEU A 1 153 ? 16.984 19.422 2.928 1 90.88 153 LEU A CA 1
ATOM 1177 C C . LEU A 1 153 ? 18.391 19.047 2.482 1 90.88 153 LEU A C 1
ATOM 1179 O O . LEU A 1 153 ? 18.578 18.062 1.751 1 90.88 153 LEU A O 1
ATOM 1183 N N . THR A 1 154 ? 19.359 19.781 2.982 1 93.38 154 THR A N 1
ATOM 1184 C CA . THR A 1 154 ? 20.75 19.5 2.645 1 93.38 154 THR A CA 1
ATOM 1185 C C . THR A 1 154 ? 21.141 18.094 3.078 1 93.38 154 THR A C 1
ATOM 1187 O O . THR A 1 154 ? 21.734 17.344 2.299 1 93.38 154 THR A O 1
ATOM 1190 N N . ARG A 1 155 ? 20.797 17.719 4.25 1 93 155 ARG A N 1
ATOM 1191 C CA . ARG A 1 155 ? 21.141 16.406 4.801 1 93 155 ARG A CA 1
ATOM 1192 C C . ARG A 1 155 ? 20.484 15.289 4.004 1 93 155 ARG A C 1
ATOM 1194 O O . ARG A 1 155 ? 21.141 14.312 3.645 1 93 155 ARG A O 1
ATOM 1201 N N . LEU A 1 156 ? 19.25 15.445 3.664 1 90.06 156 LEU A N 1
ATOM 1202 C CA . LEU A 1 156 ? 18.516 14.383 2.988 1 90.06 156 LEU A CA 1
ATOM 1203 C C . LEU A 1 156 ? 18.984 14.219 1.55 1 90.06 156 LEU A C 1
ATOM 1205 O O . LEU A 1 156 ? 19.031 13.102 1.03 1 90.06 156 LEU A O 1
ATOM 1209 N N . LEU A 1 157 ? 19.359 15.32 0.928 1 89.88 157 LEU A N 1
ATOM 1210 C CA . LEU A 1 157 ? 19.891 15.266 -0.434 1 89.88 157 LEU A CA 1
ATOM 1211 C C . LEU A 1 157 ? 21.297 14.688 -0.453 1 89.88 157 LEU A C 1
ATOM 1213 O O . LEU A 1 157 ? 21.609 13.805 -1.258 1 89.88 157 LEU A O 1
ATOM 1217 N N . GLU A 1 158 ? 22.125 15.102 0.498 1 89.38 158 GLU A N 1
ATOM 1218 C CA . GLU A 1 158 ? 23.516 14.656 0.548 1 89.38 158 GLU A CA 1
ATOM 1219 C C . GLU A 1 158 ? 23.609 13.18 0.91 1 89.38 158 GLU A C 1
ATOM 1221 O O . GLU A 1 158 ? 24.5 12.477 0.438 1 89.38 158 GLU A O 1
ATOM 1226 N N . ALA A 1 159 ? 22.734 12.766 1.711 1 89.25 159 ALA A N 1
ATOM 1227 C CA . ALA A 1 159 ? 22.719 11.367 2.129 1 89.25 159 ALA A CA 1
ATOM 1228 C C . ALA A 1 159 ? 22.016 10.492 1.104 1 89.25 159 ALA A C 1
ATOM 1230 O O . ALA A 1 159 ? 21.812 9.297 1.333 1 89.25 159 ALA A O 1
ATOM 1231 N N . ASN A 1 160 ? 21.5 11.031 0.053 1 89.88 160 ASN A N 1
ATOM 1232 C CA . ASN A 1 160 ? 20.797 10.328 -1.016 1 89.88 160 ASN A CA 1
ATOM 1233 C C . ASN A 1 160 ? 19.516 9.688 -0.509 1 89.88 160 ASN A C 1
ATOM 1235 O O . ASN A 1 160 ? 19.156 8.586 -0.933 1 89.88 160 ASN A O 1
ATOM 1239 N N . GLN A 1 161 ? 18.938 10.305 0.473 1 91.38 161 GLN A N 1
ATOM 1240 C CA . GLN A 1 161 ? 17.641 9.859 0.971 1 91.38 161 GLN A CA 1
ATOM 1241 C C . GLN A 1 161 ? 16.5 10.445 0.142 1 91.38 161 GLN A C 1
ATOM 1243 O O . GLN A 1 161 ? 15.422 9.867 0.074 1 91.38 161 GLN A O 1
ATOM 1248 N N . LEU A 1 162 ? 16.75 11.594 -0.425 1 92.75 162 LEU A N 1
ATOM 1249 C CA . LEU A 1 162 ? 15.875 12.203 -1.429 1 92.75 162 LEU A CA 1
ATOM 1250 C C . LEU A 1 162 ? 16.594 12.297 -2.773 1 92.75 162 LEU A C 1
ATOM 1252 O O . LEU A 1 162 ? 17.703 12.82 -2.857 1 92.75 162 LEU A O 1
ATOM 1256 N N . ILE A 1 163 ? 15.914 11.836 -3.777 1 94.38 163 ILE A N 1
ATOM 1257 C CA . ILE A 1 163 ? 16.531 11.789 -5.094 1 94.38 163 ILE A CA 1
ATOM 1258 C C . ILE A 1 163 ? 15.664 12.531 -6.105 1 94.38 163 ILE A C 1
ATOM 1260 O O . ILE A 1 163 ? 14.672 11.984 -6.594 1 94.38 163 ILE A O 1
ATOM 1264 N N . PRO A 1 164 ? 16.047 13.742 -6.461 1 95.69 164 PRO A N 1
ATOM 1265 C CA . PRO A 1 164 ? 15.344 14.438 -7.543 1 95.69 164 PRO A CA 1
ATOM 1266 C C . PRO A 1 164 ? 15.594 13.812 -8.914 1 95.69 164 PRO A C 1
ATOM 1268 O O . PRO A 1 164 ? 16.703 13.344 -9.188 1 95.69 164 PRO A O 1
ATOM 1271 N N . GLU A 1 165 ? 14.555 13.781 -9.688 1 96.56 165 GLU A N 1
ATOM 1272 C CA . GLU A 1 165 ? 14.672 13.258 -11.039 1 96.56 165 GLU A CA 1
ATOM 1273 C C . GLU A 1 165 ? 14.258 14.297 -12.078 1 96.56 165 GLU A C 1
ATOM 1275 O O . GLU A 1 165 ? 13.273 15.016 -11.875 1 96.56 165 GLU A O 1
ATOM 1280 N N . GLY A 1 166 ? 15.016 14.352 -13.148 1 95.44 166 GLY A N 1
ATOM 1281 C CA . GLY A 1 166 ? 14.781 15.336 -14.188 1 95.44 166 GLY A CA 1
ATOM 1282 C C . GLY A 1 166 ? 15.711 16.531 -14.094 1 95.44 166 GLY A C 1
ATOM 1283 O O . GLY A 1 166 ? 16.406 16.719 -13.094 1 95.44 166 GLY A O 1
ATOM 1284 N N . ASN A 1 167 ? 15.734 17.359 -15.203 1 94.06 167 ASN A N 1
ATOM 1285 C CA . ASN A 1 167 ? 16.5 18.594 -15.258 1 94.06 167 ASN A CA 1
ATOM 1286 C C . ASN A 1 167 ? 15.758 19.672 -16.031 1 94.06 167 ASN A C 1
ATOM 1288 O O . ASN A 1 167 ? 15.727 19.656 -17.266 1 94.06 167 ASN A O 1
ATOM 1292 N N . PRO A 1 168 ? 15.273 20.656 -15.367 1 95.69 168 PRO A N 1
ATOM 1293 C CA . PRO A 1 168 ? 15.133 20.734 -13.906 1 95.69 168 PRO A CA 1
ATOM 1294 C C . PRO A 1 168 ? 14.289 19.594 -13.336 1 95.69 168 PRO A C 1
ATOM 1296 O O . PRO A 1 168 ? 13.578 18.922 -14.07 1 95.69 168 PRO A O 1
ATOM 1299 N N . PRO A 1 169 ? 14.336 19.438 -11.984 1 96.38 169 PRO A N 1
ATOM 1300 C CA . PRO A 1 169 ? 13.633 18.312 -11.383 1 96.38 169 PRO A CA 1
ATOM 1301 C C . PRO A 1 169 ? 12.117 18.391 -11.562 1 96.38 169 PRO A C 1
ATOM 1303 O O . PRO A 1 169 ? 11.539 19.469 -11.414 1 96.38 169 PRO A O 1
ATOM 1306 N N . THR A 1 170 ? 11.453 17.234 -11.859 1 97.81 170 THR A N 1
ATOM 1307 C CA . THR A 1 170 ? 10 17.141 -12 1 97.81 170 THR A CA 1
ATOM 1308 C C . THR A 1 170 ? 9.406 16.25 -10.922 1 97.81 170 THR A C 1
ATOM 1310 O O . THR A 1 170 ? 8.203 16.281 -10.664 1 97.81 170 THR A O 1
ATOM 1313 N N . SER A 1 171 ? 10.242 15.438 -10.375 1 98.19 171 SER A N 1
ATOM 1314 C CA . SER A 1 171 ? 9.812 14.562 -9.289 1 98.19 1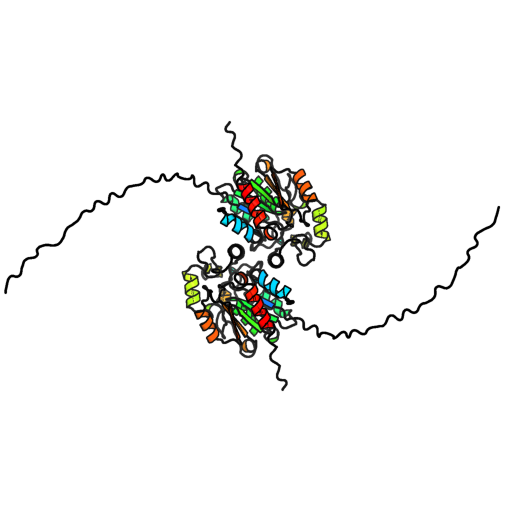71 SER A CA 1
ATOM 1315 C C . SER A 1 171 ? 10.938 14.32 -8.289 1 98.19 171 SER A C 1
ATOM 1317 O O . SER A 1 171 ? 12.086 14.688 -8.539 1 98.19 171 SER A O 1
ATOM 1319 N N . VAL A 1 172 ? 10.625 13.805 -7.145 1 97.06 172 VAL A N 1
ATOM 1320 C CA . VAL A 1 172 ? 11.586 13.43 -6.105 1 97.06 172 VAL A CA 1
ATOM 1321 C C . VAL A 1 172 ? 11.141 12.133 -5.438 1 97.06 172 VAL A C 1
ATOM 1323 O O . VAL A 1 172 ? 9.945 11.922 -5.203 1 97.06 172 VAL A O 1
ATOM 1326 N N . SER A 1 173 ? 12.07 11.242 -5.211 1 95.56 173 SER A N 1
ATOM 1327 C CA . SER A 1 173 ? 11.781 9.945 -4.605 1 95.56 173 SER A CA 1
ATOM 1328 C C . SER A 1 173 ? 12.57 9.758 -3.309 1 95.56 173 SER A C 1
ATOM 1330 O O . SER A 1 173 ? 13.641 10.344 -3.135 1 95.56 173 SER A O 1
ATOM 1332 N N . ILE A 1 174 ? 11.961 8.977 -2.424 1 94.12 174 ILE A N 1
ATOM 1333 C CA . ILE A 1 174 ? 12.648 8.539 -1.214 1 94.12 174 ILE A CA 1
ATOM 1334 C C . ILE A 1 174 ? 13.43 7.254 -1.5 1 94.12 174 ILE A C 1
ATOM 1336 O O . ILE A 1 174 ? 12.898 6.316 -2.1 1 94.12 174 ILE A O 1
ATOM 1340 N N . ASN A 1 175 ? 14.602 7.25 -1.096 1 90.44 175 ASN A N 1
ATOM 1341 C CA . ASN A 1 175 ? 15.445 6.066 -1.222 1 90.44 175 ASN A CA 1
ATOM 1342 C C . ASN A 1 175 ? 15.508 5.277 0.083 1 90.44 175 ASN A C 1
ATOM 1344 O O . ASN A 1 175 ? 16.188 5.676 1.027 1 90.44 175 ASN A O 1
ATOM 1348 N N . VAL A 1 176 ? 14.891 4.113 0.121 1 85.19 176 VAL A N 1
ATOM 1349 C CA . VAL A 1 176 ? 14.836 3.324 1.347 1 85.19 176 VAL A CA 1
ATOM 1350 C C . VAL A 1 176 ? 15.93 2.256 1.322 1 85.19 176 VAL A C 1
ATOM 1352 O O . VAL A 1 176 ? 16.141 1.551 2.312 1 85.19 176 VAL A O 1
ATOM 1355 N N . SER A 1 177 ? 16.516 1.964 0.219 1 72.81 177 SER A N 1
ATOM 1356 C CA . SER A 1 177 ? 17.547 0.93 0.106 1 72.81 177 SER A CA 1
ATOM 1357 C C . SER A 1 177 ? 18.812 1.336 0.831 1 72.81 177 SER A C 1
ATOM 1359 O O . SER A 1 177 ? 19.656 0.485 1.161 1 72.81 177 SER A O 1
ATOM 1361 N N . SER A 1 178 ? 18.922 2.615 1.072 1 61.03 178 SER A N 1
ATOM 1362 C CA . SER A 1 178 ? 20.172 3.076 1.673 1 61.03 178 SER A CA 1
ATOM 1363 C C . SER A 1 178 ? 20.109 3.004 3.195 1 61.03 178 SER A C 1
ATOM 1365 O O . SER A 1 178 ? 19.047 3.18 3.789 1 61.03 178 SER A O 1
ATOM 1367 N N . SER A 1 179 ? 20.875 2.039 3.975 1 57.75 179 SER A N 1
ATOM 1368 C CA . SER A 1 179 ? 21.062 1.967 5.422 1 57.75 179 SER A CA 1
ATOM 1369 C C . SER A 1 179 ? 21.969 3.078 5.918 1 57.75 179 SER A C 1
ATOM 1371 O O . SER A 1 179 ? 23 3.361 5.305 1 57.75 179 SER A O 1
ATOM 1373 N N . PRO A 1 180 ? 21.516 3.6 7.227 1 58.56 180 PRO A N 1
ATOM 1374 C CA . PRO A 1 180 ? 20.25 3.631 7.969 1 58.56 180 PRO A CA 1
ATOM 1375 C C . PRO A 1 180 ? 19.172 4.457 7.266 1 58.56 180 PRO A C 1
ATOM 1377 O O . PRO A 1 180 ? 19.484 5.465 6.625 1 58.56 180 PRO A O 1
ATOM 1380 N N . THR A 1 181 ? 17.812 3.971 7.223 1 78 181 THR A N 1
ATOM 1381 C CA . THR A 1 181 ? 16.797 4.852 6.668 1 78 181 THR A CA 1
ATOM 1382 C C . THR A 1 181 ? 16.422 5.949 7.664 1 78 181 THR A C 1
ATOM 1384 O O . THR A 1 181 ? 16.047 5.66 8.797 1 78 181 THR A O 1
ATOM 1387 N N . PHE A 1 182 ? 16.781 7.191 7.336 1 88.25 182 PHE A N 1
ATOM 1388 C CA . PHE A 1 182 ? 16.453 8.359 8.148 1 88.25 182 PHE A CA 1
ATOM 1389 C C . PHE A 1 182 ? 14.977 8.406 8.484 1 88.25 182 PHE A C 1
ATOM 1391 O O . PHE A 1 182 ? 14.586 8.836 9.57 1 88.25 182 PHE A O 1
ATOM 1398 N N . LEU A 1 183 ? 14.242 7.816 7.637 1 93.94 183 LEU A N 1
ATOM 1399 C CA . LEU A 1 183 ? 12.805 7.969 7.812 1 93.94 183 LEU A CA 1
ATOM 1400 C C . LEU A 1 183 ? 12.242 6.855 8.688 1 93.94 183 LEU A C 1
ATOM 1402 O O . LEU A 1 183 ? 11.188 7.02 9.312 1 93.94 183 LEU A O 1
ATOM 1406 N N . TYR A 1 184 ? 12.945 5.723 8.711 1 95.69 184 TYR A N 1
ATOM 1407 C CA . TYR A 1 184 ? 12.336 4.52 9.266 1 95.69 184 TYR A CA 1
ATOM 1408 C C . TYR A 1 184 ? 13.258 3.854 10.281 1 95.69 184 TYR A C 1
ATOM 1410 O O . TYR A 1 184 ? 13.328 2.623 10.344 1 95.69 184 TYR A O 1
ATOM 1418 N N . ASN A 1 185 ? 13.906 4.602 11.094 1 95 185 ASN A N 1
ATOM 1419 C CA . ASN A 1 185 ? 14.945 4.078 11.977 1 95 185 ASN A CA 1
ATOM 1420 C C . ASN A 1 185 ? 14.344 3.418 13.219 1 95 185 ASN A C 1
ATOM 1422 O O . ASN A 1 185 ? 15.07 2.818 14.016 1 95 185 ASN A O 1
ATOM 1426 N N . ARG A 1 186 ? 13.07 3.502 13.438 1 96.25 186 ARG A N 1
ATOM 1427 C CA . ARG A 1 186 ? 12.383 2.816 14.531 1 96.25 186 ARG A CA 1
ATOM 1428 C C . ARG A 1 186 ? 11.195 2.02 14.008 1 96.25 186 ARG A C 1
ATOM 1430 O O . ARG A 1 186 ? 10.375 1.543 14.797 1 96.25 186 ARG A O 1
ATOM 1437 N N . THR A 1 187 ? 11.07 1.935 12.711 1 96.62 187 THR A N 1
ATOM 1438 C CA . THR A 1 187 ? 9.977 1.243 12.047 1 96.62 187 THR A CA 1
ATOM 1439 C C . THR A 1 187 ? 10.258 -0.251 11.938 1 96.62 187 THR A C 1
ATOM 1441 O O . THR A 1 187 ? 11.383 -0.65 11.625 1 96.62 187 THR A O 1
ATOM 1444 N N . PRO A 1 188 ? 9.25 -1.078 12.25 1 95.38 188 PRO A N 1
ATOM 1445 C CA . PRO A 1 188 ? 9.469 -2.516 12.094 1 95.38 188 PRO A CA 1
ATOM 1446 C C . PRO A 1 188 ? 9.836 -2.9 10.656 1 95.38 188 PRO A C 1
ATOM 1448 O O . PRO A 1 188 ? 9.367 -2.275 9.711 1 95.38 188 PRO A O 1
ATOM 1451 N N . ARG A 1 189 ? 10.539 -3.967 10.469 1 93.81 189 ARG A N 1
ATOM 1452 C CA . ARG A 1 189 ? 11.117 -4.355 9.188 1 93.81 189 ARG A CA 1
ATOM 1453 C C . ARG A 1 189 ? 10.023 -4.617 8.156 1 93.81 189 ARG A C 1
ATOM 1455 O O . ARG A 1 189 ? 10.172 -4.25 6.984 1 93.81 189 ARG A O 1
ATOM 1462 N N . TRP A 1 190 ? 8.961 -5.246 8.539 1 95 190 TRP A N 1
ATOM 1463 C CA . TRP A 1 190 ? 7.906 -5.543 7.574 1 95 190 TRP A CA 1
ATOM 1464 C C . TRP A 1 190 ? 7.305 -4.258 7.016 1 95 190 TRP A C 1
ATOM 1466 O O . TRP A 1 190 ? 6.922 -4.203 5.844 1 95 190 TRP A O 1
ATOM 1476 N N . ALA A 1 191 ? 7.238 -3.275 7.836 1 96 191 ALA A N 1
ATOM 1477 C CA . ALA A 1 191 ? 6.672 -2.002 7.402 1 96 191 ALA A CA 1
ATOM 1478 C C . ALA A 1 191 ? 7.633 -1.26 6.48 1 96 191 ALA A C 1
ATOM 1480 O O . ALA A 1 191 ? 7.203 -0.536 5.578 1 96 191 ALA A O 1
ATOM 1481 N N . ILE A 1 192 ? 8.867 -1.47 6.742 1 95.25 192 ILE A N 1
ATOM 1482 C CA . ILE A 1 192 ? 9.852 -0.908 5.824 1 95.25 192 ILE A CA 1
ATOM 1483 C C . ILE A 1 192 ? 9.742 -1.594 4.465 1 95.25 192 ILE A C 1
ATOM 1485 O O . ILE A 1 192 ? 9.766 -0.931 3.424 1 95.25 192 ILE A O 1
ATOM 1489 N N . THR A 1 193 ? 9.617 -2.908 4.477 1 94.88 193 THR A N 1
ATOM 1490 C CA . THR A 1 193 ? 9.398 -3.656 3.242 1 94.88 193 THR A CA 1
ATOM 1491 C C . THR A 1 193 ? 8.148 -3.164 2.525 1 94.88 193 THR A C 1
ATOM 1493 O O . THR A 1 193 ? 8.164 -2.928 1.316 1 94.88 193 THR A O 1
ATOM 1496 N N . LEU A 1 194 ? 7.125 -2.959 3.281 1 96.31 194 LEU A N 1
ATOM 1497 C CA . LEU A 1 194 ? 5.879 -2.43 2.734 1 96.31 194 LEU A CA 1
ATOM 1498 C C . LEU A 1 194 ? 6.109 -1.068 2.084 1 96.31 194 LEU A C 1
ATOM 1500 O O . LEU A 1 194 ? 5.723 -0.853 0.933 1 96.31 194 LEU A O 1
ATOM 1504 N N . ALA A 1 195 ? 6.73 -0.214 2.791 1 95.5 195 ALA A N 1
ATOM 1505 C CA . ALA A 1 195 ? 7.008 1.124 2.273 1 95.5 195 ALA A CA 1
ATOM 1506 C C . ALA A 1 195 ? 7.84 1.059 0.997 1 95.5 195 ALA A C 1
ATOM 1508 O O . ALA A 1 195 ? 7.574 1.787 0.037 1 95.5 195 ALA A O 1
ATOM 1509 N N . SER A 1 196 ? 8.789 0.209 0.977 1 93.12 196 SER A N 1
ATOM 1510 C CA . SER A 1 196 ? 9.68 0.1 -0.175 1 93.12 196 SER A CA 1
ATOM 1511 C C . SER A 1 196 ? 8.906 -0.283 -1.435 1 93.12 196 SER A C 1
ATOM 1513 O O . SER A 1 196 ? 9.32 0.047 -2.547 1 93.12 196 SER A O 1
ATOM 1515 N N . THR A 1 197 ? 7.77 -0.91 -1.263 1 93.69 197 THR A N 1
ATOM 1516 C CA . THR A 1 197 ? 6.965 -1.344 -2.4 1 93.69 197 THR A CA 1
ATOM 1517 C C . THR A 1 197 ? 5.945 -0.276 -2.781 1 93.69 197 THR A C 1
ATOM 1519 O O . THR A 1 197 ? 5.422 -0.28 -3.896 1 93.69 197 THR A O 1
ATOM 1522 N N . LEU A 1 198 ? 5.762 0.694 -1.87 1 97 198 LEU A N 1
ATOM 1523 C CA . LEU A 1 198 ? 4.578 1.524 -2.053 1 97 198 LEU A CA 1
ATOM 1524 C C . LEU A 1 198 ? 4.961 2.994 -2.197 1 97 198 LEU A C 1
ATOM 1526 O O . LEU A 1 198 ? 4.133 3.818 -2.598 1 97 198 LEU A O 1
ATOM 1530 N N . LEU A 1 199 ? 6.172 3.338 -1.879 1 96.62 199 LEU A N 1
ATOM 1531 C CA . LEU A 1 199 ? 6.59 4.727 -2.037 1 96.62 199 LEU A CA 1
ATOM 1532 C C . LEU A 1 199 ? 6.574 5.133 -3.508 1 96.62 199 LEU A C 1
ATOM 1534 O O . LEU A 1 199 ? 7.109 4.418 -4.359 1 96.62 199 LEU A O 1
ATOM 1538 N N . ASN A 1 200 ? 5.941 6.242 -3.771 1 97.38 200 ASN A N 1
ATOM 1539 C CA . ASN A 1 200 ? 5.879 6.824 -5.109 1 97.38 200 ASN A CA 1
ATOM 1540 C C . ASN A 1 200 ? 6.852 7.988 -5.262 1 97.38 200 ASN A C 1
ATOM 1542 O O . ASN A 1 200 ? 7.141 8.688 -4.289 1 97.38 200 ASN A O 1
ATOM 1546 N N . PRO A 1 201 ? 7.289 8.211 -6.516 1 97.44 201 PRO A N 1
ATOM 1547 C CA . PRO A 1 201 ? 7.832 9.555 -6.75 1 97.44 201 PRO A CA 1
ATOM 1548 C C . PRO A 1 201 ? 6.809 10.656 -6.477 1 97.44 201 PRO A C 1
ATOM 1550 O O . PRO A 1 201 ? 5.629 10.492 -6.789 1 97.44 201 PRO A O 1
ATOM 1553 N N . THR A 1 202 ? 7.242 11.695 -5.863 1 98.38 202 THR A N 1
ATOM 1554 C CA . THR A 1 202 ? 6.398 12.844 -5.574 1 98.38 202 THR A CA 1
ATOM 1555 C C . THR A 1 202 ? 6.703 13.992 -6.527 1 98.38 202 THR A C 1
ATOM 1557 O O . THR A 1 202 ? 7.863 14.25 -6.844 1 98.38 202 THR A O 1
ATOM 1560 N N . PRO A 1 203 ? 5.641 14.711 -6.98 1 98.62 203 PRO A N 1
ATOM 1561 C CA . PRO A 1 203 ? 5.91 15.891 -7.812 1 98.62 203 PRO A CA 1
ATOM 1562 C C . PRO A 1 203 ? 6.828 16.906 -7.133 1 98.62 203 PRO A C 1
ATOM 1564 O O . PRO A 1 203 ? 6.637 17.219 -5.953 1 98.62 203 PRO A O 1
ATOM 1567 N N . TYR A 1 204 ? 7.723 17.422 -7.879 1 98 204 TYR A N 1
ATOM 1568 C CA . TYR A 1 204 ? 8.719 18.344 -7.332 1 98 204 TYR A CA 1
ATOM 1569 C C . TYR A 1 204 ? 8.234 19.781 -7.387 1 98 204 TYR A C 1
ATOM 1571 O O . TYR A 1 204 ? 8.359 20.516 -6.41 1 98 204 TYR A O 1
ATOM 1579 N N . ARG A 1 205 ? 7.637 20.25 -8.453 1 97.56 205 ARG A N 1
ATOM 1580 C CA . ARG A 1 205 ? 7.359 21.641 -8.773 1 97.56 205 ARG A CA 1
ATOM 1581 C C . ARG A 1 205 ? 6.375 22.25 -7.781 1 97.56 205 ARG A C 1
ATOM 1583 O O . ARG A 1 205 ? 6.555 23.375 -7.332 1 97.56 205 ARG A O 1
ATOM 1590 N N . PRO A 1 206 ? 5.344 21.484 -7.375 1 98.19 206 PRO A N 1
ATOM 1591 C CA . PRO A 1 206 ? 4.469 22.047 -6.344 1 98.19 206 PRO A CA 1
ATOM 1592 C C . PRO A 1 206 ? 5.223 22.438 -5.074 1 98.19 206 PRO A C 1
ATOM 1594 O O . PRO A 1 206 ? 4.863 23.406 -4.406 1 98.19 206 PRO A O 1
ATOM 1597 N N . GLY A 1 207 ? 6.277 21.734 -4.773 1 97 207 GLY A N 1
ATOM 1598 C CA . GLY A 1 207 ? 7.051 22 -3.568 1 97 207 GLY A CA 1
ATOM 1599 C C . GLY A 1 207 ? 7.805 23.312 -3.619 1 97 207 GLY A C 1
ATOM 1600 O O . GLY A 1 207 ? 8.227 23.828 -2.582 1 97 207 GLY A O 1
ATOM 1601 N N . ASP A 1 208 ? 7.91 23.875 -4.797 1 95.94 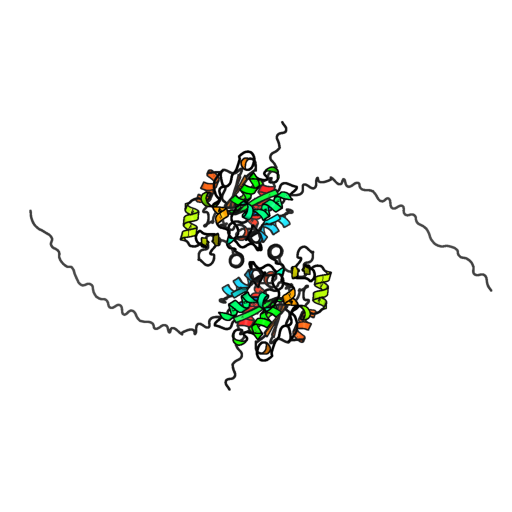208 ASP A N 1
ATOM 1602 C CA . ASP A 1 208 ? 8.656 25.109 -5.004 1 95.94 208 ASP A CA 1
ATOM 1603 C C . ASP A 1 208 ? 7.719 26.297 -5.195 1 95.94 208 ASP A C 1
ATOM 1605 O O . ASP A 1 208 ? 8.172 27.438 -5.359 1 95.94 208 ASP A O 1
ATOM 1609 N N . GLU A 1 209 ? 6.473 26.047 -5.191 1 97.75 209 GLU A N 1
ATOM 1610 C CA . GLU A 1 209 ? 5.48 27.109 -5.348 1 97.75 209 GLU A CA 1
ATOM 1611 C C . GLU A 1 209 ? 5.16 27.766 -4.012 1 97.75 209 GLU A C 1
ATOM 1613 O O . GLU A 1 209 ? 4.93 27.094 -3.014 1 97.75 209 GLU A O 1
ATOM 1618 N N . SER A 1 210 ? 5.102 29.094 -4.016 1 98 210 SER A N 1
ATOM 1619 C CA . SER A 1 210 ? 4.762 29.812 -2.793 1 98 210 SER A CA 1
ATOM 1620 C C . SER A 1 210 ? 3.279 29.688 -2.471 1 98 210 SER A C 1
ATOM 1622 O O . SER A 1 210 ? 2.438 29.719 -3.371 1 98 210 SER A O 1
ATOM 1624 N N . ILE A 1 211 ? 2.996 29.578 -1.174 1 97.88 211 ILE A N 1
ATOM 1625 C CA . ILE A 1 211 ? 1.595 29.5 -0.782 1 97.88 211 ILE A CA 1
ATOM 1626 C C . ILE A 1 211 ? 1.184 30.781 -0.058 1 97.88 211 ILE A C 1
ATOM 1628 O O . ILE A 1 211 ? 1.97 31.344 0.704 1 97.88 211 ILE A O 1
ATOM 1632 N N . SER A 1 212 ? 0.001 31.281 -0.405 1 98.12 212 SER A N 1
ATOM 1633 C CA . SER A 1 212 ? -0.569 32.438 0.262 1 98.12 212 SER A CA 1
ATOM 1634 C C . SER A 1 212 ? -1.41 32.031 1.468 1 98.12 212 SER A C 1
ATOM 1636 O O . SER A 1 212 ? -2.404 31.328 1.324 1 98.12 212 SER A O 1
ATOM 1638 N N . LEU A 1 213 ? -1.016 32.438 2.596 1 98.56 213 LEU A N 1
ATOM 1639 C CA . LEU A 1 213 ? -1.701 32.156 3.852 1 98.56 213 LEU A CA 1
ATOM 1640 C C . LEU A 1 213 ? -2.061 33.469 4.578 1 98.56 213 LEU A C 1
ATOM 1642 O O . LEU A 1 213 ? -1.234 34.375 4.676 1 98.56 213 LEU A O 1
ATOM 1646 N N . THR A 1 214 ? -3.301 33.531 5.102 1 98.5 214 THR A N 1
ATOM 1647 C CA . THR A 1 214 ? -3.762 34.781 5.738 1 98.5 214 THR A CA 1
ATOM 1648 C C . THR A 1 214 ? -4.176 34.5 7.184 1 98.5 214 THR A C 1
ATOM 1650 O O . THR A 1 214 ? -4.602 33.406 7.52 1 98.5 214 THR A O 1
ATOM 1653 N N . PRO A 1 215 ? -4.09 35.562 8.023 1 97.31 215 PRO A N 1
ATOM 1654 C CA . PRO A 1 215 ? -4.582 35.406 9.391 1 97.31 215 PRO A CA 1
ATOM 1655 C C . PRO A 1 215 ? -6.082 35.125 9.461 1 97.31 215 PRO A C 1
ATOM 1657 O O . PRO A 1 215 ? -6.543 34.438 10.383 1 97.31 215 PRO A O 1
ATOM 1660 N N . GLN A 1 216 ? -6.922 35.594 8.516 1 97.69 216 GLN A N 1
ATOM 1661 C CA . GLN A 1 216 ? -8.375 35.5 8.523 1 97.69 216 GLN A CA 1
ATOM 1662 C C . GLN A 1 216 ? -8.828 34.094 8.156 1 97.69 216 GLN A C 1
ATOM 1664 O O . GLN A 1 216 ? -9.977 33.688 8.406 1 97.69 216 GLN A O 1
ATOM 1669 N N . ASN A 1 217 ? -7.898 33.375 7.523 1 98.5 217 ASN A N 1
ATOM 1670 C CA . ASN A 1 217 ? -8.25 32 7.117 1 98.5 217 ASN A CA 1
ATOM 1671 C C . ASN A 1 217 ? -7.352 30.969 7.785 1 98.5 217 ASN A C 1
ATOM 1673 O O . ASN A 1 217 ? -7.703 30.422 8.828 1 98.5 217 ASN A O 1
ATOM 1677 N N . TYR A 1 218 ? -6.145 30.781 7.211 1 98.44 218 TYR A N 1
ATOM 1678 C CA . TYR A 1 218 ? -5.172 29.859 7.793 1 98.44 218 TYR A CA 1
ATOM 1679 C C . TYR A 1 218 ? -4.996 30.125 9.281 1 98.44 218 TYR A C 1
ATOM 1681 O O . TYR A 1 218 ? -4.984 29.188 10.086 1 98.44 218 TYR A O 1
ATOM 1689 N N . GLY A 1 219 ? -4.887 31.328 9.641 1 97.19 219 GLY A N 1
ATOM 1690 C CA . GLY A 1 219 ? -4.523 31.734 10.984 1 97.19 219 GLY A CA 1
ATOM 1691 C C . GLY A 1 219 ? -5.613 31.453 12.008 1 97.19 219 GLY A C 1
ATOM 1692 O O . GLY A 1 219 ? -5.355 31.438 13.211 1 97.19 219 GLY A O 1
ATOM 1693 N N . ARG A 1 220 ? -6.859 31.297 11.578 1 96.19 220 ARG A N 1
ATOM 1694 C CA . ARG A 1 220 ? -7.965 31.125 12.516 1 96.19 220 ARG A CA 1
ATOM 1695 C C . ARG A 1 220 ? -8.133 29.656 12.891 1 96.19 220 ARG A C 1
ATOM 1697 O O . ARG A 1 220 ? -8.836 29.328 13.859 1 96.19 220 ARG A O 1
ATOM 1704 N N . VAL A 1 221 ? -7.57 28.781 12.094 1 98.06 221 VAL A N 1
ATOM 1705 C CA . VAL A 1 221 ? -7.711 27.344 12.367 1 98.06 221 VAL A CA 1
ATOM 1706 C C . VAL A 1 221 ? -6.836 26.953 13.555 1 98.06 221 VAL A C 1
ATOM 1708 O O . VAL A 1 221 ? -5.668 27.344 13.625 1 98.06 221 VAL A O 1
ATOM 1711 N N . ARG A 1 222 ? -7.395 26.203 14.516 1 98.38 222 ARG A N 1
ATOM 1712 C CA . ARG A 1 222 ? -6.641 25.703 15.664 1 98.38 222 ARG A CA 1
ATOM 1713 C C . ARG A 1 222 ? -5.578 24.703 15.219 1 98.38 222 ARG A C 1
ATOM 1715 O O . ARG A 1 222 ? -5.879 23.734 14.508 1 98.38 222 ARG A O 1
ATOM 1722 N N . ARG A 1 223 ? -4.387 24.938 15.656 1 98.75 223 ARG A N 1
ATOM 1723 C CA . ARG A 1 223 ? -3.266 24.141 15.18 1 98.75 223 ARG A CA 1
ATOM 1724 C C . ARG A 1 223 ? -2.594 23.391 16.328 1 98.75 223 ARG A C 1
ATOM 1726 O O . ARG A 1 223 ? -2.426 23.953 17.422 1 98.75 223 ARG A O 1
ATOM 1733 N N . PHE A 1 224 ? -2.197 22.188 16.094 1 98.94 224 PHE A N 1
ATOM 1734 C CA . PHE A 1 224 ? -1.482 21.312 17.016 1 98.94 224 PHE A CA 1
ATOM 1735 C C . PHE A 1 224 ? -0.271 20.688 16.328 1 98.94 224 PHE A C 1
ATOM 1737 O O . PHE A 1 224 ? -0.254 20.531 15.109 1 98.94 224 PHE A O 1
ATOM 1744 N N . TYR A 1 225 ? 0.711 20.406 17.141 1 98.94 225 TYR A N 1
ATOM 1745 C CA . TYR A 1 225 ? 1.918 19.781 16.609 1 98.94 225 TYR A CA 1
ATOM 1746 C C . TYR A 1 225 ? 2.248 18.516 17.406 1 98.94 225 TYR A C 1
ATOM 1748 O O . TYR A 1 225 ? 2.139 18.484 18.625 1 98.94 225 TYR A O 1
ATOM 1756 N N . ILE A 1 226 ? 2.609 17.453 16.734 1 98.94 226 ILE A N 1
ATOM 1757 C CA . ILE A 1 226 ? 3.127 16.234 17.344 1 98.94 226 ILE A CA 1
ATOM 1758 C C . ILE A 1 226 ? 4.582 16.031 16.922 1 98.94 226 ILE A C 1
ATOM 1760 O O . ILE A 1 226 ? 4.867 15.773 15.758 1 98.94 226 ILE A O 1
ATOM 1764 N N . ARG A 1 227 ? 5.441 16.078 17.859 1 98.69 227 ARG A N 1
ATOM 1765 C CA . ARG A 1 227 ? 6.867 15.867 17.641 1 98.69 227 ARG A CA 1
ATOM 1766 C C . ARG A 1 227 ? 7.219 14.383 17.719 1 98.69 227 ARG A C 1
ATOM 1768 O O . ARG A 1 227 ? 6.566 13.625 18.453 1 98.69 227 ARG A O 1
ATOM 1775 N N . THR A 1 228 ? 8.227 14.055 17 1 98.75 228 THR A N 1
ATOM 1776 C CA . THR A 1 228 ? 8.789 12.711 17.062 1 98.75 228 THR A CA 1
ATOM 1777 C C . THR A 1 228 ? 10.234 12.75 17.547 1 98.75 228 THR A C 1
ATOM 1779 O O . THR A 1 228 ? 11.078 13.43 16.953 1 98.75 228 THR A O 1
ATOM 1782 N N . GLY A 1 229 ? 10.5 12.023 18.578 1 98.31 229 GLY A N 1
ATOM 1783 C CA . GLY A 1 229 ? 11.742 12.203 19.312 1 98.31 229 GLY A CA 1
ATOM 1784 C C . GLY A 1 229 ? 12.922 11.469 18.688 1 98.31 229 GLY A C 1
ATOM 1785 O O . GLY A 1 229 ? 14.078 11.82 18.938 1 98.31 229 GLY A O 1
ATOM 1786 N N . SER A 1 230 ? 12.734 10.414 17.953 1 97.56 230 SER A N 1
ATOM 1787 C CA . SER A 1 230 ? 13.812 9.641 17.344 1 97.56 230 SER A CA 1
ATOM 1788 C C . SER A 1 230 ? 13.891 9.898 15.844 1 97.56 230 SER A C 1
ATOM 1790 O O . SER A 1 230 ? 14.438 9.086 15.094 1 97.56 230 SER A O 1
ATOM 1792 N N . ASP A 1 231 ? 13.344 11.008 15.422 1 97.81 231 ASP A N 1
ATOM 1793 C CA . ASP A 1 231 ? 13.273 11.391 14.016 1 97.81 231 ASP A CA 1
ATOM 1794 C C . ASP A 1 231 ? 14.641 11.797 13.484 1 97.81 231 ASP A C 1
ATOM 1796 O O . ASP A 1 231 ? 15.273 12.719 14.008 1 97.81 231 ASP A O 1
ATOM 1800 N N . LEU A 1 232 ? 15.078 11.141 12.414 1 95.38 232 LEU A N 1
ATOM 1801 C CA . LEU A 1 232 ? 16.375 11.484 11.828 1 95.38 232 LEU A CA 1
ATOM 1802 C C . LEU A 1 232 ? 16.188 12.289 10.547 1 95.38 232 LEU A C 1
ATOM 1804 O O . LEU A 1 232 ? 17.141 12.852 10.016 1 95.38 232 LEU A O 1
ATOM 1808 N N . ALA A 1 233 ? 14.961 12.359 10.031 1 95.75 233 ALA A N 1
ATOM 1809 C CA . ALA A 1 233 ? 14.688 13.18 8.852 1 95.75 233 ALA A CA 1
ATOM 1810 C C . ALA A 1 233 ? 14.523 14.648 9.227 1 95.75 233 ALA A C 1
ATOM 1812 O O . ALA A 1 233 ? 15.227 15.516 8.695 1 95.75 233 ALA A O 1
ATOM 1813 N N . ILE A 1 234 ? 13.602 14.93 10.039 1 97.81 234 ILE A N 1
ATOM 1814 C CA . ILE A 1 234 ? 13.484 16.219 10.719 1 97.81 234 ILE A CA 1
ATOM 1815 C C . ILE A 1 234 ? 13.797 16.031 12.203 1 97.81 234 ILE A C 1
ATOM 1817 O O . ILE A 1 234 ? 12.914 15.695 13 1 97.81 234 ILE A O 1
ATOM 1821 N N . ARG A 1 235 ? 14.906 16.344 12.586 1 97.75 235 ARG A N 1
ATOM 1822 C CA . ARG A 1 235 ? 15.398 16.062 13.93 1 97.75 235 ARG A CA 1
ATOM 1823 C C . ARG A 1 235 ? 14.664 16.906 14.969 1 97.75 235 ARG A C 1
ATOM 1825 O O . ARG A 1 235 ? 14.117 17.953 14.641 1 97.75 235 ARG A O 1
ATOM 1832 N N . PRO A 1 236 ? 14.688 16.406 16.203 1 97.94 236 PRO A N 1
ATOM 1833 C CA . PRO A 1 236 ? 13.938 17.094 17.25 1 97.94 236 PRO A CA 1
ATOM 1834 C C . PRO A 1 236 ? 14.281 18.562 17.359 1 97.94 236 PRO A C 1
ATOM 1836 O O . PRO A 1 236 ? 13.398 19.406 17.547 1 97.94 236 PRO A O 1
ATOM 1839 N N . GLU A 1 237 ? 15.531 18.906 17.219 1 97.88 237 GLU A N 1
ATOM 1840 C CA . GLU A 1 237 ? 15.938 20.312 17.297 1 97.88 237 GLU A CA 1
ATOM 1841 C C . GLU A 1 237 ? 15.375 21.109 16.125 1 97.88 237 GLU A C 1
ATOM 1843 O O . GLU A 1 237 ? 15.016 22.281 16.297 1 97.88 237 GLU A O 1
ATOM 1848 N N . GLU A 1 238 ? 15.336 20.516 15.016 1 98.38 238 GLU A N 1
ATOM 1849 C CA . GLU A 1 238 ? 14.773 21.172 13.836 1 98.38 238 GLU A CA 1
ATOM 1850 C C . GLU A 1 238 ? 13.266 21.344 13.969 1 98.38 238 GLU A C 1
ATOM 1852 O O . GLU A 1 238 ? 12.711 22.359 13.547 1 98.38 238 GLU A O 1
ATOM 1857 N N . GLN A 1 239 ? 12.578 20.344 14.5 1 98.69 239 GLN A N 1
ATOM 1858 C CA . GLN A 1 239 ? 11.156 20.469 14.797 1 98.69 239 GLN A CA 1
ATOM 1859 C C . GLN A 1 239 ? 10.898 21.625 15.766 1 98.69 239 GLN A C 1
ATOM 1861 O O . GLN A 1 239 ? 9.922 22.359 15.617 1 98.69 239 GLN A O 1
ATOM 1866 N N . THR A 1 240 ? 11.758 21.766 16.734 1 98.31 240 THR A N 1
ATOM 1867 C CA . THR A 1 240 ? 11.656 22.875 17.672 1 98.31 240 THR A CA 1
ATOM 1868 C C . THR A 1 240 ? 11.75 24.203 16.953 1 98.31 240 THR A C 1
ATOM 1870 O O . THR A 1 240 ? 11.023 25.141 17.266 1 98.31 240 THR A O 1
ATOM 1873 N N . GLN A 1 241 ? 12.648 24.312 15.984 1 97.94 241 GLN A N 1
ATOM 1874 C CA . GLN A 1 241 ? 12.781 25.516 15.188 1 97.94 241 GLN A CA 1
ATOM 1875 C C . GLN A 1 241 ? 11.492 25.828 14.43 1 97.94 241 GLN A C 1
ATOM 1877 O O . GLN A 1 241 ? 11.047 26.984 14.383 1 97.94 241 GLN A O 1
ATOM 1882 N N . ILE A 1 242 ? 10.914 24.797 13.859 1 98.44 242 ILE A N 1
ATOM 1883 C CA . ILE A 1 242 ? 9.672 24.953 13.109 1 98.44 242 ILE A CA 1
ATOM 1884 C C . ILE A 1 242 ? 8.57 25.453 14.039 1 98.44 242 ILE A C 1
ATOM 1886 O O . ILE A 1 242 ? 7.871 26.422 13.703 1 98.44 242 ILE A O 1
ATOM 1890 N N . ILE A 1 243 ? 8.453 24.875 15.188 1 98.44 243 ILE A N 1
ATOM 1891 C CA . ILE A 1 243 ? 7.418 25.203 16.172 1 98.44 243 ILE A CA 1
ATOM 1892 C C . ILE A 1 243 ? 7.594 26.641 16.656 1 98.44 243 ILE A C 1
ATOM 1894 O O . ILE A 1 243 ? 6.617 27.375 16.797 1 98.44 243 ILE A O 1
ATOM 1898 N N . LYS A 1 244 ? 8.797 27.031 16.875 1 97.81 244 LYS A N 1
ATOM 1899 C CA . LYS A 1 244 ? 9.086 28.391 17.344 1 97.81 244 LYS A CA 1
ATOM 1900 C C . LYS A 1 244 ? 8.719 29.422 16.297 1 97.81 244 LYS A C 1
ATOM 1902 O O . LYS A 1 244 ? 8.234 30.5 16.625 1 97.81 244 LYS A O 1
ATOM 1907 N N . ALA A 1 245 ? 8.977 29.109 15.078 1 96.56 245 ALA A N 1
ATOM 1908 C CA . ALA A 1 245 ? 8.742 30.047 13.977 1 96.56 245 ALA A CA 1
ATOM 1909 C C . ALA A 1 245 ? 7.25 30.25 13.742 1 96.56 245 ALA A C 1
ATOM 1911 O O . ALA A 1 245 ? 6.828 31.328 13.297 1 96.56 245 ALA A O 1
ATOM 1912 N N . ASN A 1 246 ? 6.395 29.312 13.945 1 97.62 246 ASN A N 1
ATOM 1913 C CA . ASN A 1 246 ? 4.945 29.344 13.781 1 97.62 246 ASN A CA 1
ATOM 1914 C C . ASN A 1 246 ? 4.238 28.531 14.867 1 97.62 246 ASN A C 1
ATOM 1916 O O . ASN A 1 246 ? 3.76 27.422 14.609 1 97.62 246 ASN A O 1
ATOM 1920 N N . PRO A 1 247 ? 4.117 29.141 16.047 1 97.81 247 PRO A N 1
ATOM 1921 C CA . PRO A 1 247 ? 3.727 28.391 17.25 1 97.81 247 PRO A CA 1
ATOM 1922 C C . PRO A 1 247 ? 2.297 27.859 17.172 1 97.81 247 PRO A C 1
ATOM 1924 O O . PRO A 1 247 ? 1.368 28.609 16.875 1 97.81 247 PRO A O 1
ATOM 1927 N N . PRO A 1 248 ? 2.045 26.562 17.453 1 98.44 248 PRO A N 1
ATOM 1928 C CA . PRO A 1 248 ? 0.709 25.969 17.547 1 98.44 248 PRO A CA 1
ATOM 1929 C C . PRO A 1 248 ? 0.073 26.188 18.922 1 98.44 248 PRO A C 1
ATOM 1931 O O . PRO A 1 248 ? 0.728 26.703 19.844 1 98.44 248 PRO A O 1
ATOM 1934 N N . GLU A 1 249 ? -1.19 25.797 18.984 1 98 249 GLU A N 1
ATOM 1935 C CA . GLU A 1 249 ? -1.924 25.875 20.25 1 98 249 GLU A CA 1
ATOM 1936 C C . GLU A 1 249 ? -1.31 24.953 21.297 1 98 249 GLU A C 1
ATOM 1938 O O . GLU A 1 249 ? -1.194 25.328 22.469 1 98 249 GLU A O 1
ATOM 1943 N N . ARG A 1 250 ? -0.938 23.75 20.906 1 98.44 250 ARG A N 1
ATOM 1944 C CA . ARG A 1 250 ? -0.33 22.766 21.797 1 98.44 250 ARG A CA 1
ATOM 1945 C C . ARG A 1 250 ? 0.658 21.875 21.031 1 98.44 250 ARG A C 1
ATOM 1947 O O . ARG A 1 250 ? 0.501 21.656 19.828 1 98.44 250 ARG A O 1
ATOM 1954 N N . VAL A 1 251 ? 1.602 21.422 21.766 1 98.81 251 VAL A N 1
ATOM 1955 C CA . VAL A 1 251 ? 2.611 20.516 21.219 1 98.81 251 VAL A CA 1
ATOM 1956 C C . VAL A 1 251 ? 2.594 19.203 22 1 98.81 251 VAL A C 1
ATOM 1958 O O . VAL A 1 251 ? 2.562 19.188 23.219 1 98.81 251 VAL A O 1
ATOM 1961 N N . TYR A 1 252 ? 2.559 18.125 21.312 1 98.81 252 TYR A N 1
ATOM 1962 C CA . TYR A 1 252 ? 2.666 16.766 21.844 1 98.81 252 TYR A CA 1
ATOM 1963 C C . TYR A 1 252 ? 3.953 16.094 21.391 1 98.81 252 TYR A C 1
ATOM 1965 O O . TYR A 1 252 ? 4.621 16.594 20.469 1 98.81 252 TYR A O 1
ATOM 1973 N N . SER A 1 253 ? 4.273 14.953 22.094 1 98.5 253 SER A N 1
ATOM 1974 C CA . SER A 1 253 ? 5.527 14.305 21.719 1 98.5 253 SER A CA 1
ATOM 1975 C C . SER A 1 253 ? 5.387 12.789 21.719 1 98.5 253 SER A C 1
ATOM 1977 O O . SER A 1 253 ? 4.754 12.219 22.609 1 98.5 253 SER A O 1
ATOM 1979 N N . LEU A 1 254 ? 5.906 12.148 20.703 1 98.62 254 LEU A N 1
ATOM 1980 C CA . LEU A 1 254 ? 6.188 10.719 20.625 1 98.62 254 LEU A CA 1
ATOM 1981 C C . LEU A 1 254 ? 7.688 10.453 20.719 1 98.62 254 LEU A C 1
ATOM 1983 O O . LEU A 1 254 ? 8.375 10.406 19.688 1 98.62 254 LEU A O 1
ATOM 1987 N N . ALA A 1 255 ? 8.164 10.195 21.859 1 96.94 255 ALA A N 1
ATOM 1988 C CA . ALA A 1 255 ? 9.594 10.227 22.172 1 96.94 255 ALA A CA 1
ATOM 1989 C C . ALA A 1 255 ? 10.344 9.164 21.375 1 96.94 255 ALA A C 1
ATOM 1991 O O . ALA A 1 255 ? 11.477 9.383 20.953 1 96.94 255 ALA A O 1
ATOM 1992 N N . LEU A 1 256 ? 9.742 8.078 21.141 1 96.75 256 LEU A N 1
ATOM 1993 C CA . LEU A 1 256 ? 10.484 6.957 20.578 1 96.75 256 LEU A CA 1
ATOM 1994 C C . LEU A 1 256 ? 10.156 6.781 19.094 1 96.75 256 LEU A C 1
ATOM 1996 O O . LEU A 1 256 ? 10.562 5.793 18.484 1 96.75 256 LEU A O 1
ATOM 2000 N N . SER A 1 257 ? 9.469 7.719 18.562 1 98 257 SER A N 1
ATOM 2001 C CA . SER A 1 257 ? 9.047 7.578 17.188 1 98 257 SER A CA 1
ATOM 2002 C C . SER A 1 257 ? 10.07 8.164 16.219 1 98 257 SER A C 1
ATOM 2004 O O . SER A 1 257 ? 10.656 9.211 16.5 1 98 257 SER A O 1
ATOM 2006 N N . ASP A 1 258 ? 10.289 7.426 15.133 1 97.62 258 ASP A N 1
ATOM 2007 C CA . ASP A 1 258 ? 11.039 7.984 14.008 1 97.62 258 ASP A CA 1
ATOM 2008 C C . ASP A 1 258 ? 10.164 8.898 13.156 1 97.62 258 ASP A C 1
ATOM 2010 O O . ASP A 1 258 ? 9.172 9.445 13.648 1 97.62 258 ASP A O 1
ATOM 2014 N N . HIS A 1 259 ? 10.547 9.234 11.922 1 98 259 HIS A N 1
ATOM 2015 C CA . HIS A 1 259 ? 9.859 10.195 11.07 1 98 259 HIS A CA 1
ATOM 2016 C C . HIS A 1 259 ? 8.539 9.625 10.555 1 98 259 HIS A C 1
ATOM 2018 O O . HIS A 1 259 ? 7.766 10.336 9.906 1 98 259 HIS A O 1
ATOM 2024 N N . ALA A 1 260 ? 8.305 8.328 10.805 1 98.12 260 ALA A N 1
ATOM 2025 C CA . ALA A 1 260 ? 7.074 7.668 10.367 1 98.12 260 ALA A CA 1
ATOM 2026 C C . ALA A 1 260 ? 6.297 7.125 11.562 1 98.12 260 ALA A C 1
ATOM 2028 O O . ALA A 1 260 ? 6.09 5.914 11.672 1 98.12 260 ALA A O 1
ATOM 2029 N N . PRO A 1 261 ? 5.754 8.008 12.352 1 98.81 261 PRO A N 1
ATOM 2030 C CA . PRO A 1 261 ? 5.09 7.555 13.578 1 98.81 261 PRO A CA 1
ATOM 2031 C C . PRO A 1 261 ? 3.877 6.668 13.297 1 98.81 261 PRO A C 1
ATOM 2033 O O . PRO A 1 261 ? 3.484 5.867 14.156 1 98.81 261 PRO A O 1
ATOM 2036 N N . PHE A 1 262 ? 3.287 6.746 12.125 1 98.81 262 PHE A N 1
ATOM 2037 C CA . PHE A 1 262 ? 2.137 5.934 11.75 1 98.81 262 PHE A CA 1
ATOM 2038 C C . PHE A 1 262 ? 2.547 4.48 11.547 1 98.81 262 PHE A C 1
ATOM 2040 O O . PHE A 1 262 ? 1.693 3.592 11.492 1 98.81 262 PHE A O 1
ATOM 2047 N N . LEU A 1 263 ? 3.809 4.234 11.414 1 97.69 263 LEU A N 1
ATOM 2048 C CA . LEU A 1 263 ? 4.32 2.871 11.297 1 97.69 263 LEU A CA 1
ATOM 2049 C C . LEU A 1 263 ? 5.09 2.471 12.555 1 97.69 263 LEU A C 1
ATOM 2051 O O . LEU A 1 263 ? 4.953 1.347 13.039 1 97.69 263 LEU A O 1
ATOM 2055 N N . SER A 1 264 ? 5.828 3.391 13.156 1 97.88 264 SER A N 1
ATOM 2056 C CA . SER A 1 264 ? 6.699 3.057 14.281 1 97.88 264 SER A CA 1
ATOM 2057 C C . SER A 1 264 ? 5.926 3.053 15.594 1 97.88 264 SER A C 1
ATOM 2059 O O . SER A 1 264 ? 6.242 2.283 16.5 1 97.88 264 SER A O 1
ATOM 2061 N N . GLN A 1 265 ? 4.965 3.963 15.703 1 98.44 265 GLN A N 1
ATOM 2062 C CA . GLN A 1 265 ? 4.176 4.078 16.922 1 98.44 265 GLN A CA 1
ATOM 2063 C C . GLN A 1 265 ? 2.715 4.379 16.609 1 98.44 265 GLN A C 1
ATOM 2065 O O . GLN A 1 265 ? 2.154 5.359 17.109 1 98.44 265 GLN A O 1
ATOM 2070 N N . PRO A 1 266 ? 2.068 3.455 15.914 1 98.56 266 PRO A N 1
ATOM 2071 C CA . PRO A 1 266 ? 0.722 3.789 15.445 1 98.56 266 PRO A CA 1
ATOM 2072 C C . PRO A 1 266 ? -0.281 3.943 16.594 1 98.56 266 PRO A C 1
ATOM 2074 O O . PRO A 1 266 ? -1.141 4.828 16.547 1 98.56 266 PRO A O 1
ATOM 2077 N N . TYR A 1 267 ? -0.201 3.152 17.625 1 98.19 267 TYR A N 1
ATOM 2078 C CA . TYR A 1 267 ? -1.185 3.207 18.703 1 98.19 267 TYR A CA 1
ATOM 2079 C C . TYR A 1 267 ? -0.961 4.434 19.578 1 98.19 267 TYR A C 1
ATOM 2081 O O . TYR A 1 267 ? -1.92 5.082 20 1 98.19 267 TYR A O 1
ATOM 2089 N N . ALA A 1 268 ? 0.31 4.719 19.875 1 98.81 268 ALA A N 1
ATOM 2090 C CA . ALA A 1 268 ? 0.609 5.941 20.609 1 98.81 268 ALA A CA 1
ATOM 2091 C C . ALA A 1 268 ? 0.153 7.176 19.844 1 98.81 268 ALA A C 1
ATOM 2093 O O . ALA A 1 268 ? -0.395 8.109 20.438 1 98.81 268 ALA A O 1
ATOM 2094 N N . LEU A 1 269 ? 0.404 7.18 18.562 1 98.94 269 LEU A N 1
ATOM 2095 C CA . LEU A 1 269 ? -0.066 8.273 17.719 1 98.94 269 LEU A CA 1
ATOM 2096 C C . LEU A 1 269 ? -1.586 8.391 17.781 1 98.94 269 LEU A C 1
ATOM 2098 O O . LEU A 1 269 ? -2.127 9.484 17.938 1 98.94 269 LEU A O 1
ATOM 2102 N N . CYS A 1 270 ? -2.248 7.258 17.656 1 98.81 270 CYS A N 1
ATOM 2103 C CA . CYS A 1 270 ? -3.703 7.215 17.719 1 98.81 270 CYS A CA 1
ATOM 2104 C C . CYS A 1 270 ? -4.203 7.824 19.031 1 98.81 270 CYS A C 1
ATOM 2106 O O . CYS A 1 270 ? -5.129 8.641 19.016 1 98.81 270 CYS A O 1
ATOM 2108 N N . ASN A 1 271 ? -3.576 7.484 20.094 1 98.75 271 ASN A N 1
ATOM 2109 C CA . ASN A 1 271 ? -3.982 7.988 21.406 1 98.75 271 ASN A CA 1
ATOM 2110 C C . ASN A 1 271 ? -3.828 9.508 21.5 1 98.75 271 ASN A C 1
ATOM 2112 O O . ASN A 1 271 ? -4.68 10.188 22.062 1 98.75 271 ASN A O 1
ATOM 2116 N N . ILE A 1 272 ? -2.789 10.055 20.969 1 98.88 272 ILE A N 1
ATOM 2117 C CA . ILE A 1 272 ? -2.594 11.5 20.969 1 98.88 272 ILE A CA 1
ATOM 2118 C C . ILE A 1 272 ? -3.672 12.172 20.125 1 98.88 272 ILE A C 1
ATOM 2120 O O . ILE A 1 272 ? -4.25 13.18 20.516 1 98.88 272 ILE A O 1
ATOM 2124 N N . LEU A 1 273 ? -3.943 11.625 18.953 1 98.88 273 LEU A N 1
ATOM 2125 C CA . LEU A 1 273 ? -4.965 12.18 18.078 1 98.88 273 LEU A CA 1
ATOM 2126 C C . LEU A 1 273 ? -6.328 12.18 18.75 1 98.88 273 LEU A C 1
ATOM 2128 O O . LEU A 1 273 ? -7.09 13.148 18.641 1 98.88 273 LEU A O 1
ATOM 2132 N N . LEU A 1 274 ? -6.641 11.094 19.484 1 98.62 274 LEU A N 1
ATOM 2133 C CA . LEU A 1 274 ? -7.895 11.023 20.219 1 98.62 274 LEU A CA 1
ATOM 2134 C C . LEU A 1 274 ? -7.949 12.094 21.312 1 98.62 274 LEU A C 1
ATOM 2136 O O . LEU A 1 274 ? -9 12.703 21.531 1 98.62 274 LEU A O 1
ATOM 2140 N N . SER A 1 275 ? -6.828 12.297 21.969 1 98.31 275 SER A N 1
ATOM 2141 C CA . SER A 1 275 ? -6.762 13.344 22.984 1 98.31 275 SER A CA 1
ATOM 2142 C C . SER A 1 275 ? -7.027 14.719 22.375 1 98.31 275 SER A C 1
ATOM 2144 O O . SER A 1 275 ? -7.727 15.539 22.969 1 98.31 275 SER A O 1
ATOM 2146 N N . ILE A 1 276 ? -6.492 14.977 21.219 1 98.44 276 ILE A N 1
ATOM 2147 C CA . ILE A 1 276 ? -6.688 16.25 20.531 1 98.44 276 ILE A CA 1
ATOM 2148 C C . ILE A 1 276 ? -8.156 16.391 20.125 1 98.44 276 ILE A C 1
ATOM 2150 O O . ILE A 1 276 ? -8.742 17.469 20.266 1 98.44 276 ILE A O 1
ATOM 2154 N N . ALA A 1 277 ? -8.742 15.312 19.594 1 97.69 277 ALA A N 1
ATOM 2155 C CA . ALA A 1 277 ? -10.141 15.328 19.172 1 97.69 277 ALA A CA 1
ATOM 2156 C C . ALA A 1 277 ? -11.062 15.727 20.328 1 97.69 277 ALA A C 1
ATOM 2158 O O . ALA A 1 277 ? -12.086 16.375 20.125 1 97.69 277 ALA A O 1
ATOM 2159 N N . ARG A 1 278 ? -10.68 15.453 21.516 1 95.69 278 ARG A N 1
ATOM 2160 C CA . ARG A 1 278 ? -11.539 15.625 22.688 1 95.69 278 ARG A CA 1
ATOM 2161 C C . ARG A 1 278 ? -11.398 17.031 23.266 1 95.69 278 ARG A C 1
ATOM 2163 O O . ARG A 1 278 ? -12.164 17.422 24.156 1 95.69 278 ARG A O 1
ATOM 2170 N N . ILE A 1 279 ? -10.375 17.734 22.844 1 94.94 279 ILE A N 1
ATOM 2171 C CA . ILE A 1 279 ? -10.273 19.125 23.266 1 94.94 279 ILE A CA 1
ATOM 2172 C C . ILE A 1 279 ? -11.516 19.906 22.828 1 94.94 279 ILE A C 1
ATOM 2174 O O . ILE A 1 279 ? -11.883 19.875 21.656 1 94.94 279 ILE A O 1
ATOM 2178 N N . PRO A 1 280 ? -12.227 20.516 23.719 1 88.62 280 PRO A N 1
ATOM 2179 C CA . PRO A 1 280 ? -13.469 21.203 23.375 1 88.62 280 PRO A CA 1
ATOM 2180 C C . PRO A 1 280 ? -13.266 22.328 22.359 1 88.62 280 PRO A C 1
ATOM 2182 O O . PRO A 1 280 ? -12.18 22.906 22.266 1 88.62 280 PRO A O 1
ATOM 2185 N N . LEU A 1 281 ? -14.289 22.406 21.484 1 76.5 281 LEU A N 1
ATOM 2186 C CA . LEU A 1 281 ? -14.266 23.516 20.531 1 76.5 281 LEU A CA 1
ATOM 2187 C C . LEU A 1 281 ? -14.25 24.859 21.25 1 76.5 281 LEU A C 1
ATOM 2189 O O . LEU A 1 281 ? -14.766 24.969 22.359 1 76.5 281 LEU A O 1
ATOM 2193 N N . ALA A 1 282 ? -13.352 25.766 20.922 1 59.22 282 ALA A N 1
ATOM 2194 C CA . ALA A 1 282 ? -13.344 27.078 21.562 1 59.22 282 ALA A CA 1
ATOM 2195 C C . ALA A 1 282 ? -14.758 27.625 21.719 1 59.22 282 ALA A C 1
ATOM 2197 O O . ALA A 1 282 ? -15.57 27.5 20.797 1 59.22 282 ALA A O 1
ATOM 2198 N N . SER A 1 283 ? -15.32 27.609 22.859 1 49.19 283 SER A N 1
ATOM 2199 C CA . SER A 1 283 ? -16.594 28.25 23.156 1 49.19 283 SER A CA 1
ATOM 2200 C C . SER A 1 283 ? -16.75 29.562 22.391 1 49.19 283 SER A C 1
ATOM 2202 O O . SER A 1 283 ? -15.828 30.375 22.359 1 49.19 283 SER A O 1
ATOM 2204 N N . THR A 1 284 ? -17.328 29.562 21.203 1 44.25 284 THR A N 1
ATOM 2205 C CA . THR A 1 284 ? -17.75 30.859 20.656 1 44.25 284 THR A CA 1
ATOM 2206 C C . THR A 1 284 ? -18.172 31.812 21.766 1 44.25 284 THR A C 1
ATOM 2208 O O . THR A 1 284 ? -19.078 31.516 22.531 1 44.25 284 THR A O 1
ATOM 2211 N N . ALA A 1 285 ? -17.422 32.594 22.328 1 38.94 285 ALA A N 1
ATOM 2212 C CA . ALA A 1 285 ? -17.891 33.719 23.156 1 38.94 285 ALA A CA 1
ATOM 2213 C C . ALA A 1 285 ? -19.094 34.406 22.516 1 38.94 285 ALA A C 1
ATOM 2215 O O . ALA A 1 285 ? -19 34.906 21.391 1 38.94 285 ALA A O 1
ATOM 2216 N N . LEU A 1 286 ? -20.312 33.875 22.594 1 35.91 286 LEU A N 1
ATOM 2217 C CA . LEU A 1 286 ? -21.406 34.812 22.344 1 35.91 286 LEU A CA 1
ATOM 2218 C C . LEU A 1 286 ? -21.047 36.219 22.844 1 35.91 286 LEU A C 1
ATOM 2220 O O . LEU A 1 286 ? -20.594 36.375 23.969 1 35.91 286 LEU A O 1
ATOM 2224 N N . PRO A 1 287 ? -21.031 37.156 21.859 1 36.44 287 PRO A N 1
ATOM 2225 C CA . PRO A 1 287 ? -21 38.5 22.5 1 36.44 287 PRO A CA 1
ATOM 2226 C C . PRO A 1 287 ? -22.078 38.656 23.578 1 36.44 287 PRO A C 1
ATOM 2228 O O . PRO A 1 287 ? -23.109 38 23.516 1 36.44 287 PRO A O 1
ATOM 2231 N N . MET B 1 1 ? 79.375 30.281 27.109 1 20.12 1 MET B N 1
ATOM 2232 C CA . MET B 1 1 ? 79.625 28.922 27.594 1 20.12 1 MET B CA 1
ATOM 2233 C C . MET B 1 1 ? 78.812 27.906 26.766 1 20.12 1 MET B C 1
ATOM 2235 O O . MET B 1 1 ? 77.625 27.953 26.719 1 20.12 1 MET B O 1
ATOM 2239 N N . LYS B 1 2 ? 79.5 26.922 26.094 1 19 2 LYS B N 1
ATOM 2240 C CA . LYS B 1 2 ? 79.625 26.156 24.859 1 19 2 LYS B CA 1
ATOM 2241 C C . LYS B 1 2 ? 78.688 24.922 24.891 1 19 2 LYS B C 1
ATOM 2243 O O . LYS B 1 2 ? 78.062 24.578 23.891 1 19 2 LYS B O 1
ATOM 2248 N N . SER B 1 3 ? 78.938 24.062 25.797 1 20.72 3 SER B N 1
ATOM 2249 C CA . SER B 1 3 ? 79.062 22.734 25.219 1 20.72 3 SER B CA 1
ATOM 2250 C C . SER B 1 3 ? 77.75 22.062 25.031 1 20.72 3 SER B C 1
ATOM 2252 O O . SER B 1 3 ? 76.938 22.016 25.969 1 20.72 3 SER B O 1
ATOM 2254 N N . TYR B 1 4 ? 77.5 21.797 23.75 1 19.16 4 TYR B N 1
ATOM 2255 C CA . TYR B 1 4 ? 76.5 21.203 22.875 1 19.16 4 TYR B CA 1
ATOM 2256 C C . TYR B 1 4 ? 76.062 19.828 23.375 1 19.16 4 TYR B C 1
ATOM 2258 O O . TYR B 1 4 ? 76.75 19.203 24.172 1 19.16 4 TYR B O 1
ATOM 2266 N N . GLU B 1 5 ? 75.5 19.078 22.516 1 19.59 5 GLU B N 1
ATOM 2267 C CA . GLU B 1 5 ? 74.312 18.344 22.094 1 19.59 5 GLU B CA 1
ATOM 2268 C C . GLU B 1 5 ? 74.562 16.844 22.016 1 19.59 5 GLU B C 1
ATOM 2270 O O . GLU B 1 5 ? 75.062 16.344 21 1 19.59 5 GLU B O 1
ATOM 2275 N N . GLU B 1 6 ? 75.312 16.297 23.125 1 19.48 6 GLU B N 1
ATOM 2276 C CA . GLU B 1 6 ? 75.625 14.93 22.719 1 19.48 6 GLU B CA 1
ATOM 2277 C C . GLU B 1 6 ? 74.375 14.148 22.422 1 19.48 6 GLU B C 1
ATOM 2279 O O . GLU B 1 6 ? 73.438 14.109 23.25 1 19.48 6 GLU B O 1
ATO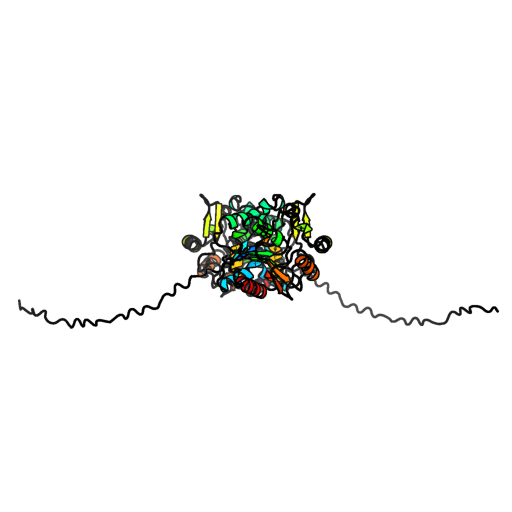M 2284 N N . PHE B 1 7 ? 74.062 13.648 21.125 1 18.8 7 PHE B N 1
ATOM 2285 C CA . PHE B 1 7 ? 73.188 12.977 20.188 1 18.8 7 PHE B CA 1
ATOM 2286 C C . PHE B 1 7 ? 73.062 11.5 20.562 1 18.8 7 PHE B C 1
ATOM 2288 O O . PHE B 1 7 ? 72.438 10.734 19.828 1 18.8 7 PHE B O 1
ATOM 2295 N N . ARG B 1 8 ? 73.75 10.93 21.641 1 19.91 8 ARG B N 1
ATOM 2296 C CA . ARG B 1 8 ? 74.062 9.547 21.297 1 19.91 8 ARG B CA 1
ATOM 2297 C C . ARG B 1 8 ? 72.75 8.734 21.109 1 19.91 8 ARG B C 1
ATOM 2299 O O . ARG B 1 8 ? 71.75 9.055 21.703 1 19.91 8 ARG B O 1
ATOM 2306 N N . PHE B 1 9 ? 72.75 7.613 20.25 1 21.11 9 PHE B N 1
ATOM 2307 C CA . PHE B 1 9 ? 72.188 6.668 19.297 1 21.11 9 PHE B CA 1
ATOM 2308 C C . PHE B 1 9 ? 71.562 5.496 20.016 1 21.11 9 PHE B C 1
ATOM 2310 O O . PHE B 1 9 ? 71.062 4.547 19.375 1 21.11 9 PHE B O 1
ATOM 2317 N N . PRO B 1 10 ? 70.938 5.695 21.344 1 21.39 10 PRO B N 1
ATOM 2318 C CA . PRO B 1 10 ? 71.062 4.395 22 1 21.39 10 PRO B CA 1
ATOM 2319 C C . PRO B 1 10 ? 70.5 3.248 21.141 1 21.39 10 PRO B C 1
ATOM 2321 O O . PRO B 1 10 ? 69.812 3.48 20.172 1 21.39 10 PRO B O 1
ATOM 2324 N N . THR B 1 11 ? 70.5 2.023 21.688 1 21.62 11 THR B N 1
ATOM 2325 C CA . THR B 1 11 ? 70.75 0.595 21.547 1 21.62 11 THR B CA 1
ATOM 2326 C C . THR B 1 11 ? 69.688 -0.093 20.766 1 21.62 11 THR B C 1
ATOM 2328 O O . THR B 1 11 ? 68.562 0.454 20.641 1 21.62 11 THR B O 1
ATOM 2331 N N . THR B 1 12 ? 69.562 -1.423 20.844 1 21.58 12 THR B N 1
ATOM 2332 C CA . THR B 1 12 ? 69.562 -2.717 20.172 1 21.58 12 THR B CA 1
ATOM 2333 C C . THR B 1 12 ? 68.125 -3.215 20.047 1 21.58 12 THR B C 1
ATOM 2335 O O . THR B 1 12 ? 67.438 -3.494 21.062 1 21.58 12 THR B O 1
ATOM 2338 N N . PHE B 1 13 ? 67.188 -2.537 19.203 1 20.84 13 PHE B N 1
ATOM 2339 C CA . PHE B 1 13 ? 65.812 -3.004 19.078 1 20.84 13 PHE B CA 1
ATOM 2340 C C . PHE B 1 13 ? 65.812 -4.473 18.672 1 20.84 13 PHE B C 1
ATOM 2342 O O . PHE B 1 13 ? 66.25 -4.832 17.594 1 20.84 13 PHE B O 1
ATOM 2349 N N . VAL B 1 14 ? 65.938 -5.402 19.703 1 20.94 14 VAL B N 1
ATOM 2350 C CA . VAL B 1 14 ? 65.875 -6.848 19.516 1 20.94 14 VAL B CA 1
ATOM 2351 C C . VAL B 1 14 ? 64.625 -7.172 18.641 1 20.94 14 VAL B C 1
ATOM 2353 O O . VAL B 1 14 ? 63.562 -6.68 18.875 1 20.94 14 VAL B O 1
ATOM 2356 N N . LEU B 1 15 ? 64.875 -7.73 17.469 1 21.09 15 LEU B N 1
ATOM 2357 C CA . LEU B 1 15 ? 64.062 -8.211 16.328 1 21.09 15 LEU B CA 1
ATOM 2358 C C . LEU B 1 15 ? 63.188 -9.375 16.75 1 21.09 15 LEU B C 1
ATOM 2360 O O . LEU B 1 15 ? 63.656 -10.5 16.922 1 21.09 15 LEU B O 1
ATOM 2364 N N . SER B 1 16 ? 62.625 -9.398 18.031 1 21.45 16 SER B N 1
ATOM 2365 C CA . SER B 1 16 ? 62 -10.703 18.219 1 21.45 16 SER B CA 1
ATOM 2366 C C . SER B 1 16 ? 61.062 -11.047 17.062 1 21.45 16 SER B C 1
ATOM 2368 O O . SER B 1 16 ? 60.219 -10.234 16.688 1 21.45 16 SER B O 1
ATOM 2370 N N . PHE B 1 17 ? 61.438 -12.031 16.234 1 21.2 17 PHE B N 1
ATOM 2371 C CA . PHE B 1 17 ? 60.781 -12.711 15.117 1 21.2 17 PHE B CA 1
ATOM 2372 C C . PHE B 1 17 ? 59.469 -13.312 15.547 1 21.2 17 PHE B C 1
ATOM 2374 O O . PHE B 1 17 ? 59.438 -14.281 16.312 1 21.2 17 PHE B O 1
ATOM 2381 N N . VAL B 1 18 ? 58.531 -12.562 16.109 1 21.62 18 VAL B N 1
ATOM 2382 C CA . VAL B 1 18 ? 57.312 -13.281 16.406 1 21.62 18 VAL B CA 1
ATOM 2383 C C . VAL B 1 18 ? 56.812 -14.023 15.156 1 21.62 18 VAL B C 1
ATOM 2385 O O . VAL B 1 18 ? 56.562 -13.406 14.117 1 21.62 18 VAL B O 1
ATOM 2388 N N . ILE B 1 19 ? 57.188 -15.312 14.914 1 20.66 19 ILE B N 1
ATOM 2389 C CA . ILE B 1 19 ? 56.656 -16.266 13.953 1 20.66 19 ILE B CA 1
ATOM 2390 C C . ILE B 1 19 ? 55.125 -16.281 14.031 1 20.66 19 ILE B C 1
ATOM 2392 O O . ILE B 1 19 ? 54.562 -16.656 15.062 1 20.66 19 ILE B O 1
ATOM 2396 N N . THR B 1 20 ? 54.438 -15.305 13.508 1 21.98 20 THR B N 1
ATOM 2397 C CA . THR B 1 20 ? 53 -15.305 13.328 1 21.98 20 THR B CA 1
ATOM 2398 C C . THR B 1 20 ? 52.562 -16.562 12.586 1 21.98 20 THR B C 1
ATOM 2400 O O . THR B 1 20 ? 52.969 -16.812 11.453 1 21.98 20 THR B O 1
ATOM 2403 N N . SER B 1 21 ? 52.375 -17.719 13.242 1 22.3 21 SER B N 1
ATOM 2404 C CA . SER B 1 21 ? 51.719 -18.922 12.742 1 22.3 21 SER B CA 1
ATOM 2405 C C . SER B 1 21 ? 50.531 -18.547 11.867 1 22.3 21 SER B C 1
ATOM 2407 O O . SER B 1 21 ? 49.688 -17.719 12.25 1 22.3 21 SER B O 1
ATOM 2409 N N . MET B 1 22 ? 50.562 -18.766 10.516 1 23.77 22 MET B N 1
ATOM 2410 C CA . MET B 1 22 ? 49.688 -18.859 9.328 1 23.77 22 MET B CA 1
ATOM 2411 C C . MET B 1 22 ? 48.594 -19.859 9.547 1 23.77 22 MET B C 1
ATOM 2413 O O . MET B 1 22 ? 48.781 -21.062 9.359 1 23.77 22 MET B O 1
ATOM 2417 N N . LEU B 1 23 ? 47.938 -20.078 10.664 1 23.83 23 LEU B N 1
ATOM 2418 C CA . LEU B 1 23 ? 46.844 -21.031 10.648 1 23.83 23 LEU B CA 1
ATOM 2419 C C . LEU B 1 23 ? 45.969 -20.828 9.414 1 23.83 23 LEU B C 1
ATOM 2421 O O . LEU B 1 23 ? 45.5 -19.719 9.148 1 23.83 23 LEU B O 1
ATOM 2425 N N . PHE B 1 24 ? 46.094 -21.703 8.305 1 24.02 24 PHE B N 1
ATOM 2426 C CA . PHE B 1 24 ? 45.406 -22.109 7.098 1 24.02 24 PHE B CA 1
ATOM 2427 C C . PHE B 1 24 ? 43.938 -22.359 7.391 1 24.02 24 PHE B C 1
ATOM 2429 O O . PHE B 1 24 ? 43.562 -23.422 7.871 1 24.02 24 PHE B O 1
ATOM 2436 N N . ASN B 1 25 ? 43.219 -21.781 8.242 1 28.67 25 ASN B N 1
ATOM 2437 C CA . ASN B 1 25 ? 41.812 -22.172 8.281 1 28.67 25 ASN B CA 1
ATOM 2438 C C . ASN B 1 25 ? 41.219 -22.266 6.883 1 28.67 25 ASN B C 1
ATOM 2440 O O . ASN B 1 25 ? 41.344 -21.312 6.098 1 28.67 25 ASN B O 1
ATOM 2444 N N . GLY B 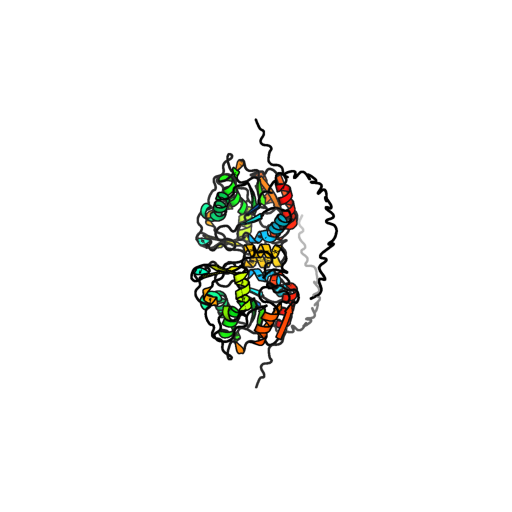1 26 ? 41.219 -23.469 6.207 1 27.16 26 GLY B N 1
ATOM 2445 C CA . GLY B 1 26 ? 40.594 -23.891 4.961 1 27.16 26 GLY B CA 1
ATOM 2446 C C . GLY B 1 26 ? 39.312 -23.141 4.645 1 27.16 26 GLY B C 1
ATOM 2447 O O . GLY B 1 26 ? 38.375 -23.125 5.445 1 27.16 26 GLY B O 1
ATOM 2448 N N . ALA B 1 27 ? 39.375 -22.188 3.887 1 29.2 27 ALA B N 1
ATOM 2449 C CA . ALA B 1 27 ? 38.344 -21.562 3.059 1 29.2 27 ALA B CA 1
ATOM 2450 C C . ALA B 1 27 ? 37.469 -22.609 2.377 1 29.2 27 ALA B C 1
ATOM 2452 O O . ALA B 1 27 ? 37.875 -23.203 1.376 1 29.2 27 ALA B O 1
ATOM 2453 N N . TYR B 1 28 ? 37 -23.688 3.021 1 26.78 28 TYR B N 1
ATOM 2454 C CA . TYR B 1 28 ? 35.906 -24.312 2.281 1 26.78 28 TYR B CA 1
ATOM 2455 C C . TYR B 1 28 ? 35.125 -23.281 1.463 1 26.78 28 TYR B C 1
ATOM 2457 O O . TYR B 1 28 ? 34.594 -22.312 2.012 1 26.78 28 TYR B O 1
ATOM 2465 N N . ALA B 1 29 ? 35.531 -22.984 0.341 1 30.38 29 ALA B N 1
ATOM 2466 C CA . ALA B 1 29 ? 34.719 -22.422 -0.713 1 30.38 29 ALA B CA 1
ATOM 2467 C C . ALA B 1 29 ? 33.25 -22.875 -0.568 1 30.38 29 ALA B C 1
ATOM 2469 O O . ALA B 1 29 ? 32.938 -24.016 -0.87 1 30.38 29 ALA B O 1
ATOM 2470 N N . GLN B 1 30 ? 32.688 -22.703 0.628 1 32.97 30 GLN B N 1
ATOM 2471 C CA . GLN B 1 30 ? 31.234 -22.891 0.578 1 32.97 30 GLN B CA 1
ATOM 2472 C C . GLN B 1 30 ? 30.672 -22.531 -0.802 1 32.97 30 GLN B C 1
ATOM 2474 O O . GLN B 1 30 ? 30.891 -21.422 -1.295 1 32.97 30 GLN B O 1
ATOM 2479 N N . GLU B 1 31 ? 30.781 -23.344 -1.778 1 37.19 31 GLU B N 1
ATOM 2480 C CA . GLU B 1 31 ? 29.922 -23.141 -2.949 1 37.19 31 GLU B CA 1
ATOM 2481 C C . GLU B 1 31 ? 28.766 -22.219 -2.637 1 37.19 31 GLU B C 1
ATOM 2483 O O . GLU B 1 31 ? 27.938 -22.516 -1.767 1 37.19 31 GLU B O 1
ATOM 2488 N N . ASN B 1 32 ? 28.891 -21 -2.342 1 42.38 32 ASN B N 1
ATOM 2489 C CA . ASN B 1 32 ? 27.922 -19.969 -2.002 1 42.38 32 ASN B CA 1
ATOM 2490 C C . ASN B 1 32 ? 26.562 -20.25 -2.627 1 42.38 32 ASN B C 1
ATOM 2492 O O . ASN B 1 32 ? 26.328 -19.922 -3.789 1 42.38 32 ASN B O 1
ATOM 2496 N N . ILE B 1 33 ? 25.938 -21.469 -2.676 1 49.12 33 ILE B N 1
ATOM 2497 C CA . ILE B 1 33 ? 24.609 -21.859 -3.115 1 49.12 33 ILE B CA 1
ATOM 2498 C C . ILE B 1 33 ? 23.625 -20.719 -2.902 1 49.12 33 ILE B C 1
ATOM 2500 O O . ILE B 1 33 ? 23.266 -20.391 -1.766 1 49.12 33 ILE B O 1
ATOM 2504 N N . THR B 1 34 ? 23.641 -19.688 -3.674 1 72.12 34 THR B N 1
ATOM 2505 C CA . THR B 1 34 ? 22.766 -18.516 -3.596 1 72.12 34 THR B CA 1
ATOM 2506 C C . THR B 1 34 ? 21.297 -18.938 -3.67 1 72.12 34 THR B C 1
ATOM 2508 O O . THR B 1 34 ? 20.906 -19.688 -4.555 1 72.12 34 THR B O 1
ATOM 2511 N N . ASN B 1 35 ? 20.531 -18.984 -2.59 1 86.38 35 ASN B N 1
ATOM 2512 C CA . ASN B 1 35 ? 19.094 -19.266 -2.504 1 86.38 35 ASN B CA 1
ATOM 2513 C C . ASN B 1 35 ? 18.328 -18.656 -3.672 1 86.38 35 ASN B C 1
ATOM 2515 O O . ASN B 1 35 ? 18.656 -17.547 -4.113 1 86.38 35 ASN B O 1
ATOM 2519 N N . PRO B 1 36 ? 17.516 -19.531 -4.309 1 90.25 36 PRO B N 1
ATOM 2520 C CA . PRO B 1 36 ? 16.703 -18.922 -5.371 1 90.25 36 PRO B CA 1
ATOM 2521 C C . PRO B 1 36 ? 15.906 -17.719 -4.891 1 90.25 36 PRO B C 1
ATOM 2523 O O . PRO B 1 36 ? 15.562 -17.641 -3.707 1 90.25 36 PRO B O 1
ATOM 2526 N N . GLN B 1 37 ? 15.688 -16.906 -5.805 1 96.31 37 GLN B N 1
ATOM 2527 C CA . GLN B 1 37 ? 14.859 -15.742 -5.539 1 96.31 37 GLN B CA 1
ATOM 2528 C C . GLN B 1 37 ? 13.375 -16.078 -5.629 1 96.31 37 GLN B C 1
ATOM 2530 O O . GLN B 1 37 ? 12.969 -16.891 -6.473 1 96.31 37 GLN B O 1
ATOM 2535 N N . PHE B 1 38 ? 12.617 -15.531 -4.711 1 98.5 38 PHE B N 1
ATOM 2536 C CA . PHE B 1 38 ? 11.164 -15.648 -4.789 1 98.5 38 PHE B CA 1
ATOM 2537 C C . PHE B 1 38 ? 10.57 -14.484 -5.566 1 98.5 38 PHE B C 1
ATOM 2539 O O . PHE B 1 38 ? 10.906 -13.328 -5.316 1 98.5 38 PHE B O 1
ATOM 2546 N N . VAL B 1 39 ? 9.703 -14.781 -6.52 1 98.81 39 VAL B N 1
ATOM 2547 C CA . VAL B 1 39 ? 8.883 -13.797 -7.215 1 98.81 39 VAL B CA 1
ATOM 2548 C C . VAL B 1 39 ? 7.41 -14.031 -6.883 1 98.81 39 VAL B C 1
ATOM 2550 O O . VAL B 1 39 ? 6.828 -15.047 -7.262 1 98.81 39 VAL B O 1
ATOM 2553 N N . LEU B 1 40 ? 6.801 -13.117 -6.168 1 98.88 40 LEU B N 1
ATOM 2554 C CA . LEU B 1 40 ? 5.43 -13.273 -5.699 1 98.88 40 LEU B CA 1
ATOM 2555 C C . LEU B 1 40 ? 4.465 -12.453 -6.543 1 98.88 40 LEU B C 1
ATOM 2557 O O . LEU B 1 40 ? 4.625 -11.234 -6.664 1 98.88 40 LEU B O 1
ATOM 2561 N N . VAL B 1 41 ? 3.48 -13.102 -7.141 1 98.94 41 VAL B N 1
ATOM 2562 C CA . VAL B 1 41 ? 2.578 -12.516 -8.125 1 98.94 41 VAL B CA 1
ATOM 2563 C C . VAL B 1 41 ? 1.155 -12.484 -7.566 1 98.94 41 VAL B C 1
ATOM 2565 O O . VAL B 1 41 ? 0.567 -13.539 -7.301 1 98.94 41 VAL B O 1
ATOM 2568 N N . PRO B 1 42 ? 0.572 -11.336 -7.387 1 98.62 42 PRO B N 1
ATOM 2569 C CA . PRO B 1 42 ? -0.742 -11.195 -6.754 1 98.62 42 PRO B CA 1
ATOM 2570 C C . PRO B 1 42 ? -1.892 -11.523 -7.707 1 98.62 42 PRO B C 1
ATOM 2572 O O . PRO B 1 42 ? -1.686 -11.617 -8.922 1 98.62 42 PRO B O 1
ATOM 2575 N N . GLY B 1 43 ? -3.08 -11.75 -7.148 1 97.81 43 GLY B N 1
ATOM 2576 C CA . GLY B 1 43 ? -4.324 -11.852 -7.895 1 97.81 43 GLY B CA 1
ATOM 2577 C C . GLY B 1 43 ? -5.043 -10.523 -8.039 1 97.81 43 GLY B C 1
ATOM 2578 O O . GLY B 1 43 ? -4.418 -9.469 -7.957 1 97.81 43 GLY B O 1
ATOM 2579 N N . ILE B 1 44 ? -6.344 -10.625 -8.297 1 96.56 44 ILE B N 1
ATOM 2580 C CA . ILE B 1 44 ? -7.172 -9.469 -8.617 1 96.56 44 ILE B CA 1
ATOM 2581 C C . ILE B 1 44 ? -7.059 -8.422 -7.512 1 96.56 44 ILE B C 1
ATOM 2583 O O . ILE B 1 44 ? -7.199 -8.75 -6.328 1 96.56 44 ILE B O 1
ATOM 2587 N N . GLY B 1 45 ? -6.75 -7.164 -7.926 1 97.31 45 GLY B N 1
ATOM 2588 C CA . GLY B 1 45 ? -6.816 -5.992 -7.066 1 97.31 45 GLY B CA 1
ATOM 2589 C C . GLY B 1 45 ? -5.547 -5.77 -6.266 1 97.31 45 GLY B C 1
ATOM 2590 O O . GLY B 1 45 ? -5.266 -4.648 -5.84 1 97.31 45 GLY B O 1
ATOM 2591 N N . HIS B 1 46 ? -4.789 -6.793 -5.992 1 98.25 46 HIS B N 1
ATOM 2592 C CA . HIS B 1 46 ? -3.633 -6.703 -5.109 1 98.25 46 HIS B CA 1
ATOM 2593 C C . HIS B 1 46 ? -2.369 -6.355 -5.887 1 98.25 46 HIS B C 1
ATOM 2595 O O . HIS B 1 46 ? -2.314 -6.543 -7.105 1 98.25 46 HIS B O 1
ATOM 2601 N N . GLY B 1 47 ? -1.397 -5.789 -5.258 1 98.44 47 GLY B N 1
ATOM 2602 C CA . GLY B 1 47 ? -0.036 -5.598 -5.73 1 98.44 47 GLY B CA 1
ATOM 2603 C C . GLY B 1 47 ? 0.997 -6.32 -4.883 1 98.44 47 GLY B C 1
ATOM 2604 O O . GLY B 1 47 ? 0.647 -7.141 -4.035 1 98.44 47 GLY B O 1
ATOM 2605 N N . GLY B 1 48 ? 2.246 -6.016 -5.242 1 98.31 48 GLY B N 1
ATOM 2606 C CA . GLY B 1 48 ? 3.336 -6.613 -4.488 1 98.31 48 GLY B CA 1
ATOM 2607 C C . GLY B 1 48 ? 3.264 -6.324 -3.002 1 98.31 48 GLY B C 1
ATOM 2608 O O . GLY B 1 48 ? 3.756 -7.105 -2.186 1 98.31 48 GLY B O 1
ATOM 2609 N N . TRP B 1 49 ? 2.617 -5.234 -2.633 1 98.19 49 TRP B N 1
ATOM 2610 C CA . TRP B 1 49 ? 2.523 -4.785 -1.247 1 98.19 49 TRP B CA 1
ATOM 2611 C C . TRP B 1 49 ? 1.896 -5.863 -0.367 1 98.19 49 TRP B C 1
ATOM 2613 O O . TRP B 1 49 ? 2.178 -5.938 0.831 1 98.19 49 TRP B O 1
ATOM 2623 N N . ALA B 1 50 ? 1.069 -6.676 -0.912 1 98.44 50 ALA B N 1
ATOM 2624 C CA . ALA B 1 50 ? 0.324 -7.668 -0.137 1 98.44 50 ALA B CA 1
ATOM 2625 C C . ALA B 1 50 ? 1.267 -8.664 0.533 1 98.44 50 ALA B C 1
ATOM 2627 O O . ALA B 1 50 ? 0.949 -9.211 1.59 1 98.44 50 ALA B O 1
ATOM 2628 N N . PHE B 1 51 ? 2.453 -8.789 -0.039 1 98.81 51 PHE B N 1
ATOM 2629 C CA . PHE B 1 51 ? 3.355 -9.844 0.395 1 98.81 51 PHE B CA 1
ATOM 2630 C C . PHE B 1 51 ? 4.43 -9.297 1.323 1 98.81 51 PHE B C 1
ATOM 2632 O O . PHE B 1 51 ? 5.406 -9.984 1.626 1 98.81 51 PHE B O 1
ATOM 2639 N N . ALA B 1 52 ? 4.301 -8.086 1.806 1 98.06 52 ALA B N 1
ATOM 2640 C CA . ALA B 1 52 ? 5.375 -7.414 2.533 1 98.06 52 ALA B CA 1
ATOM 2641 C C . ALA B 1 52 ? 5.832 -8.242 3.73 1 98.06 52 ALA B C 1
ATOM 2643 O O . ALA B 1 52 ? 7.031 -8.406 3.963 1 98.06 52 ALA B O 1
ATOM 2644 N N . GLN B 1 53 ? 4.926 -8.781 4.508 1 98.5 53 GLN B N 1
ATOM 2645 C CA . GLN B 1 53 ? 5.289 -9.57 5.684 1 98.5 53 GLN B CA 1
ATOM 2646 C C . GLN B 1 53 ? 5.973 -10.875 5.277 1 98.5 53 GLN B C 1
ATOM 2648 O O . GLN B 1 53 ? 6.957 -11.281 5.898 1 98.5 53 GLN B O 1
ATOM 2653 N N . VAL B 1 54 ? 5.43 -11.5 4.23 1 98.88 54 VAL B N 1
ATOM 2654 C CA . VAL B 1 54 ? 6.012 -12.742 3.734 1 98.88 54 VAL B CA 1
ATOM 2655 C C . VAL B 1 54 ? 7.414 -12.469 3.191 1 98.88 54 VAL B C 1
ATOM 2657 O O . VAL B 1 54 ? 8.352 -13.227 3.469 1 98.88 54 VAL B O 1
ATOM 2660 N N . ILE B 1 55 ? 7.562 -11.391 2.436 1 98.5 55 ILE B N 1
ATOM 2661 C CA . ILE B 1 55 ? 8.844 -11.008 1.864 1 98.5 55 ILE B CA 1
ATOM 2662 C C . ILE B 1 55 ? 9.867 -10.797 2.982 1 98.5 55 ILE B C 1
ATOM 2664 O O . ILE B 1 55 ? 10.992 -11.297 2.908 1 98.5 55 ILE B O 1
ATOM 2668 N N . THR B 1 56 ? 9.461 -10.086 4.004 1 97.69 56 THR B N 1
ATOM 2669 C CA . THR B 1 56 ? 10.352 -9.82 5.129 1 97.69 56 THR B CA 1
ATOM 2670 C C . THR B 1 56 ? 10.797 -11.133 5.781 1 97.69 56 THR B C 1
ATOM 2672 O O . THR B 1 56 ? 11.984 -11.32 6.059 1 97.69 56 THR B O 1
ATOM 2675 N N . CYS B 1 57 ? 9.859 -12.023 6.016 1 98.44 57 CYS B N 1
ATOM 2676 C CA . CYS B 1 57 ? 10.156 -13.32 6.613 1 98.44 57 CYS B CA 1
ATOM 2677 C C . CYS B 1 57 ? 11.133 -14.109 5.754 1 98.44 57 CYS B C 1
ATOM 2679 O O . CYS B 1 57 ? 12.094 -14.688 6.27 1 98.44 57 CYS B O 1
ATOM 2681 N N . LEU B 1 58 ? 10.922 -14.109 4.41 1 98.56 58 LEU B N 1
ATOM 2682 C CA . LEU B 1 58 ? 11.805 -14.82 3.488 1 98.56 58 LEU B CA 1
ATOM 2683 C C . LEU B 1 58 ? 13.203 -14.203 3.494 1 98.56 58 LEU B C 1
ATOM 2685 O O . LEU B 1 58 ? 14.203 -14.93 3.486 1 98.56 58 LEU B O 1
ATOM 2689 N N . GLN B 1 59 ? 13.227 -12.906 3.523 1 96.62 59 GLN B N 1
ATOM 2690 C CA . GLN B 1 59 ? 14.508 -12.211 3.553 1 96.62 59 GLN B CA 1
ATOM 2691 C C . GLN B 1 59 ? 15.266 -12.508 4.844 1 96.62 59 GLN B C 1
ATOM 2693 O O . GLN B 1 59 ? 16.484 -12.711 4.828 1 96.62 59 GLN B O 1
ATOM 2698 N N . GLU B 1 60 ? 14.586 -12.523 5.941 1 96.69 60 GLU B N 1
ATOM 2699 C CA . GLU B 1 60 ? 15.203 -12.836 7.227 1 96.69 60 GLU B CA 1
ATOM 2700 C C . GLU B 1 60 ? 15.766 -14.258 7.23 1 96.69 60 GLU B C 1
ATOM 2702 O O . GLU B 1 60 ? 16.703 -14.555 7.969 1 96.69 60 GLU B O 1
ATOM 2707 N N . ALA B 1 61 ? 15.219 -15.125 6.367 1 97.44 61 ALA B N 1
ATOM 2708 C CA . ALA B 1 61 ? 15.68 -16.5 6.25 1 97.44 61 ALA B CA 1
ATOM 2709 C C . ALA B 1 61 ? 16.797 -16.625 5.223 1 97.44 61 ALA B C 1
ATOM 2711 O O . ALA B 1 61 ? 17.266 -17.719 4.918 1 97.44 61 ALA B O 1
ATOM 2712 N N . GLY B 1 62 ? 17.188 -15.5 4.598 1 96.31 62 GLY B N 1
ATOM 2713 C CA . GLY B 1 62 ? 18.344 -15.5 3.707 1 96.31 62 GLY B CA 1
ATOM 2714 C C . GLY B 1 62 ? 17.969 -15.57 2.24 1 96.31 62 GLY B C 1
ATOM 2715 O O . GLY B 1 62 ? 18.828 -15.75 1.377 1 96.31 62 GLY B O 1
ATOM 2716 N N . TYR B 1 63 ? 16.719 -15.453 1.919 1 96.88 63 TYR B N 1
ATOM 2717 C CA . TYR B 1 63 ? 16.25 -15.484 0.534 1 96.88 63 TYR B CA 1
ATOM 2718 C C . TYR B 1 63 ? 16.016 -14.07 0.011 1 96.88 63 TYR B C 1
ATOM 2720 O O . TYR B 1 63 ? 15.711 -13.156 0.784 1 96.88 63 TYR B O 1
ATOM 2728 N N . SER B 1 64 ? 16.25 -13.906 -1.262 1 96 64 SER B N 1
ATOM 2729 C CA . SER B 1 64 ? 15.734 -12.727 -1.939 1 96 64 SER B CA 1
ATOM 2730 C C . SER B 1 64 ? 14.273 -12.914 -2.348 1 96 64 SER B C 1
ATOM 2732 O O . SER B 1 64 ? 13.875 -14.008 -2.764 1 96 64 SER B O 1
ATOM 2734 N N . ALA B 1 65 ? 13.539 -11.914 -2.127 1 97.62 65 ALA B N 1
ATOM 2735 C CA . ALA B 1 65 ? 12.117 -12 -2.457 1 97.62 65 ALA B CA 1
ATOM 2736 C C . ALA B 1 65 ? 11.562 -10.625 -2.832 1 97.62 65 ALA B C 1
ATOM 2738 O O . ALA B 1 65 ? 11.969 -9.609 -2.268 1 97.62 65 ALA B O 1
ATOM 2739 N N . PHE B 1 66 ? 10.656 -10.609 -3.748 1 94.56 66 PHE B N 1
ATOM 2740 C CA . PHE B 1 66 ? 9.938 -9.367 -4.008 1 94.56 66 PHE B CA 1
ATOM 2741 C C . PHE B 1 66 ? 8.555 -9.648 -4.582 1 94.56 66 PHE B C 1
ATOM 2743 O O . PHE B 1 66 ? 8.328 -10.711 -5.16 1 94.56 66 PHE B O 1
ATOM 2750 N N . GLY B 1 67 ? 7.656 -8.828 -4.383 1 97.44 67 GLY B N 1
ATOM 2751 C CA . GLY B 1 67 ? 6.312 -8.836 -4.941 1 97.44 67 GLY B CA 1
ATOM 2752 C C . GLY B 1 67 ? 6.176 -7.969 -6.18 1 97.44 67 GLY B C 1
ATOM 2753 O O . GLY B 1 67 ? 6.734 -6.871 -6.238 1 97.44 67 GLY B O 1
ATOM 2754 N N . VAL B 1 68 ? 5.426 -8.461 -7.148 1 97.88 68 VAL B N 1
ATOM 2755 C CA . VAL B 1 68 ? 5.34 -7.762 -8.43 1 97.88 68 VAL B CA 1
ATOM 2756 C C . VAL B 1 68 ? 4.031 -6.969 -8.492 1 97.88 68 VAL B C 1
ATOM 2758 O O . VAL B 1 68 ? 2.982 -7.457 -8.07 1 97.88 68 VAL B O 1
ATOM 2761 N N . ASP B 1 69 ? 4.129 -5.742 -8.961 1 98.38 69 ASP B N 1
ATOM 2762 C CA . ASP B 1 69 ? 2.941 -5.055 -9.461 1 98.38 69 ASP B CA 1
ATOM 2763 C C . ASP B 1 69 ? 2.705 -5.363 -10.938 1 98.38 69 ASP B C 1
ATOM 2765 O O . ASP B 1 69 ? 3.463 -4.91 -11.797 1 98.38 69 ASP B O 1
ATOM 2769 N N . LEU B 1 70 ? 1.662 -6.133 -11.211 1 98.75 70 LEU B N 1
ATOM 2770 C CA . LEU B 1 70 ? 1.289 -6.293 -12.609 1 98.75 70 LEU B CA 1
ATOM 2771 C C . LEU B 1 70 ? 0.773 -4.98 -13.195 1 98.75 70 LEU B C 1
ATOM 2773 O O . LEU B 1 70 ? 0.63 -3.992 -12.469 1 98.75 70 LEU B O 1
ATOM 2777 N N . THR B 1 71 ? 0.613 -4.98 -14.531 1 98.69 71 THR B N 1
ATOM 2778 C CA . THR B 1 71 ? 0.128 -3.754 -15.164 1 98.69 71 THR B CA 1
ATOM 2779 C C . THR B 1 71 ? -1.185 -3.305 -14.523 1 98.69 71 THR B C 1
ATOM 2781 O O . THR B 1 71 ? -2.111 -4.102 -14.367 1 98.69 71 THR B O 1
ATOM 2784 N N . SER B 1 72 ? -1.214 -2.035 -14.086 1 98.25 72 SER B N 1
ATOM 2785 C CA . SER B 1 72 ? -2.357 -1.339 -13.5 1 98.25 72 SER B CA 1
ATOM 2786 C C . SER B 1 72 ? -2.516 -1.681 -12.023 1 98.25 72 SER B C 1
ATOM 2788 O O . SER B 1 72 ? -3.412 -1.162 -11.352 1 98.25 72 SER B O 1
ATOM 2790 N N . GLN B 1 73 ? -1.665 -2.551 -11.438 1 98.12 73 GLN B N 1
ATOM 2791 C CA . GLN B 1 73 ? -1.792 -2.967 -10.047 1 98.12 73 GLN B CA 1
ATOM 2792 C C . GLN B 1 73 ? -0.73 -2.303 -9.172 1 98.12 73 GLN B C 1
ATOM 2794 O O . GLN B 1 73 ? 0.329 -1.909 -9.664 1 98.12 73 GLN B O 1
ATOM 2799 N N . GLY B 1 74 ? -0.962 -2.232 -7.816 1 97.44 74 GLY B N 1
ATOM 2800 C CA . GLY B 1 74 ? -0.024 -1.57 -6.926 1 97.44 74 GLY B CA 1
ATOM 2801 C C . GLY B 1 74 ? 0.223 -0.119 -7.289 1 97.44 74 GLY B C 1
ATOM 2802 O O . GLY B 1 74 ? -0.722 0.661 -7.434 1 97.44 74 GLY B O 1
ATOM 2803 N N . ILE B 1 75 ? 1.448 0.218 -7.543 1 96.25 75 ILE B N 1
ATOM 2804 C CA . ILE B 1 75 ? 1.756 1.617 -7.816 1 96.25 75 ILE B CA 1
ATOM 2805 C C . ILE B 1 75 ? 1.972 1.813 -9.312 1 96.25 75 ILE B C 1
ATOM 2807 O O . ILE B 1 75 ? 2.477 2.854 -9.75 1 96.25 75 ILE B O 1
ATOM 2811 N N . ASN B 1 76 ? 1.65 0.716 -10.133 1 97.25 76 ASN B N 1
ATOM 2812 C CA . ASN B 1 76 ? 1.695 0.871 -11.586 1 97.25 76 ASN B CA 1
ATOM 2813 C C . ASN B 1 76 ? 0.705 1.928 -12.062 1 97.25 76 ASN B C 1
ATOM 2815 O O . ASN B 1 76 ? -0.459 1.924 -11.664 1 97.25 76 ASN B O 1
ATOM 2819 N N . LYS B 1 77 ? 1.07 2.754 -12.977 1 95.56 77 LYS B N 1
ATOM 2820 C CA . LYS B 1 77 ? 0.324 3.975 -13.266 1 95.56 77 LYS B CA 1
ATOM 2821 C C . LYS B 1 77 ? -0.643 3.764 -14.43 1 95.56 77 LYS B C 1
ATOM 2823 O O . LYS B 1 77 ? -1.443 4.645 -14.742 1 95.56 77 LYS B O 1
ATOM 2828 N N . VAL B 1 78 ? -0.64 2.594 -15.023 1 97.44 78 VAL B N 1
ATOM 2829 C CA . VAL B 1 78 ? -1.527 2.332 -16.156 1 97.44 78 VAL B CA 1
ATOM 2830 C C . VAL B 1 78 ? -2.951 2.113 -15.648 1 97.44 78 VAL B C 1
ATOM 2832 O O . VAL B 1 78 ? -3.166 1.426 -14.648 1 97.44 78 VAL B O 1
ATOM 2835 N N . ASP B 1 79 ? -3.875 2.717 -16.312 1 97.12 79 ASP B N 1
ATOM 2836 C CA . ASP B 1 79 ? -5.281 2.521 -15.977 1 97.12 79 ASP B CA 1
ATOM 2837 C C . ASP B 1 79 ? -5.762 1.136 -16.406 1 97.12 79 ASP B C 1
ATOM 2839 O O . ASP B 1 79 ? -5.441 0.673 -17.5 1 97.12 79 ASP B O 1
ATOM 2843 N N . ALA B 1 80 ? -6.516 0.508 -15.602 1 98.19 80 ALA B N 1
ATOM 2844 C CA . ALA B 1 80 ? -6.973 -0.856 -15.859 1 98.19 80 ALA B CA 1
ATOM 2845 C C . ALA B 1 80 ? -7.77 -0.938 -17.156 1 98.19 80 ALA B C 1
ATOM 2847 O O . ALA B 1 80 ? -7.703 -1.939 -17.875 1 98.19 80 ALA B O 1
ATOM 2848 N N . SER B 1 81 ? -8.5 0.111 -17.484 1 97.56 81 SER B N 1
ATOM 2849 C CA . SER B 1 81 ? -9.383 0.099 -18.656 1 97.56 81 SER B CA 1
ATOM 2850 C C . SER B 1 81 ? -8.586 0.123 -19.953 1 97.56 81 SER B C 1
ATOM 2852 O O . SER B 1 81 ? -9.133 -0.145 -21.031 1 97.56 81 SER B O 1
ATOM 2854 N N . GLU B 1 82 ? -7.289 0.393 -19.844 1 97.5 82 GLU B N 1
ATOM 2855 C CA . GLU B 1 82 ? -6.457 0.536 -21.031 1 97.5 82 GLU B CA 1
ATOM 2856 C C . GLU B 1 82 ? -5.734 -0.768 -21.359 1 97.5 82 GLU B C 1
ATOM 2858 O O . GLU B 1 82 ? -5.074 -0.875 -22.406 1 97.5 82 GLU B O 1
ATOM 2863 N N . VAL B 1 83 ? -5.84 -1.745 -20.531 1 98.56 83 VAL B N 1
ATOM 2864 C CA . VAL B 1 83 ? -5.117 -3.004 -20.703 1 98.56 83 VAL B CA 1
ATOM 2865 C C . VAL B 1 83 ? -6.016 -4.027 -21.391 1 98.56 83 VAL B C 1
ATOM 2867 O O . VAL B 1 83 ? -7.055 -4.414 -20.844 1 98.56 83 VAL B O 1
ATOM 2870 N N . GLU B 1 84 ? -5.547 -4.574 -22.531 1 97.56 84 GLU B N 1
ATOM 2871 C CA . GLU B 1 84 ? -6.465 -5.336 -23.375 1 97.56 84 GLU B CA 1
ATOM 2872 C C . GLU B 1 84 ? -6.062 -6.805 -23.438 1 97.56 84 GLU B C 1
ATOM 2874 O O . GLU B 1 84 ? -6.902 -7.676 -23.688 1 97.56 84 GLU B O 1
ATOM 2879 N N . THR B 1 85 ? -4.785 -7.086 -23.281 1 98.56 85 THR B N 1
ATOM 2880 C CA . THR B 1 85 ? -4.312 -8.445 -23.516 1 98.56 85 THR B CA 1
ATOM 2881 C C . THR B 1 85 ? -3.58 -8.977 -22.281 1 98.56 85 THR B C 1
ATOM 2883 O O . THR B 1 85 ? -3.145 -8.203 -21.422 1 98.56 85 THR B O 1
ATOM 2886 N N . ILE B 1 86 ? -3.395 -10.25 -22.234 1 98.5 86 ILE B N 1
ATOM 2887 C CA . ILE B 1 86 ? -2.639 -10.898 -21.156 1 98.5 86 ILE B CA 1
ATOM 2888 C C . ILE B 1 86 ? -1.183 -10.438 -21.203 1 98.5 86 ILE B C 1
ATOM 2890 O O . ILE B 1 86 ? -0.571 -10.18 -20.172 1 98.5 86 ILE B O 1
ATOM 2894 N N . ASP B 1 87 ? -0.655 -10.336 -22.453 1 98.62 87 ASP B N 1
ATOM 2895 C CA . ASP B 1 87 ? 0.736 -9.922 -22.594 1 98.62 87 ASP B CA 1
ATOM 2896 C C . ASP B 1 87 ? 0.964 -8.531 -22.016 1 98.62 87 ASP B C 1
ATOM 2898 O O . ASP B 1 87 ? 1.985 -8.289 -21.359 1 98.62 87 ASP B O 1
ATOM 2902 N N . GLU B 1 88 ? 0.017 -7.629 -22.219 1 98.81 88 GLU B N 1
ATOM 2903 C CA . GLU B 1 88 ? 0.099 -6.301 -21.625 1 98.81 88 GLU B CA 1
ATOM 2904 C C . GLU B 1 88 ? 0.003 -6.371 -20.094 1 98.81 88 GLU B C 1
ATOM 2906 O O . GLU B 1 88 ? 0.747 -5.688 -19.391 1 98.81 88 GLU B O 1
ATOM 2911 N N . TYR B 1 89 ? -0.904 -7.195 -19.656 1 98.81 89 TYR B N 1
ATOM 2912 C CA . TYR B 1 89 ? -1.169 -7.297 -18.219 1 98.81 89 TYR B CA 1
ATOM 2913 C C . TYR B 1 89 ? 0.039 -7.855 -17.484 1 98.81 89 TYR B C 1
ATOM 2915 O O . TYR B 1 89 ? 0.42 -7.344 -16.422 1 98.81 89 TYR B O 1
ATOM 2923 N N . VAL B 1 90 ? 0.758 -8.859 -18.094 1 98.81 90 VAL B N 1
ATOM 2924 C CA . VAL B 1 90 ? 1.847 -9.539 -17.391 1 98.81 90 VAL B CA 1
ATOM 2925 C C . VAL B 1 90 ? 3.186 -8.938 -17.812 1 98.81 90 VAL B C 1
ATOM 2927 O O . VAL B 1 90 ? 4.246 -9.484 -17.5 1 98.81 90 VAL B O 1
ATOM 2930 N N . LYS B 1 91 ? 3.207 -7.863 -18.5 1 98.75 91 LYS B N 1
ATOM 2931 C CA . LYS B 1 91 ? 4.418 -7.27 -19.047 1 98.75 91 LYS B CA 1
ATOM 2932 C C . LYS B 1 91 ? 5.473 -7.051 -17.969 1 98.75 91 LYS B C 1
ATOM 2934 O O . LYS B 1 91 ? 6.656 -7.32 -18.188 1 98.75 91 LYS B O 1
ATOM 2939 N N . PRO B 1 92 ? 5.105 -6.531 -16.781 1 98.5 92 PRO B N 1
ATOM 2940 C CA . PRO B 1 92 ? 6.141 -6.371 -15.75 1 98.5 92 PRO B CA 1
ATOM 2941 C C . PRO B 1 92 ? 6.852 -7.684 -15.43 1 98.5 92 PRO B C 1
ATOM 2943 O O . PRO B 1 92 ? 8.055 -7.688 -15.141 1 98.5 92 PRO B O 1
ATOM 2946 N N . LEU B 1 93 ? 6.168 -8.773 -15.461 1 98.31 93 LEU B N 1
ATOM 2947 C CA . LEU B 1 93 ? 6.762 -10.086 -15.227 1 98.31 93 LEU B CA 1
ATOM 2948 C C . LEU B 1 93 ? 7.66 -10.484 -16.391 1 98.31 93 LEU B C 1
ATOM 2950 O O . LEU B 1 93 ? 8.773 -10.969 -16.188 1 98.31 93 LEU B O 1
ATOM 2954 N N . THR B 1 94 ? 7.102 -10.289 -17.609 1 98.5 94 THR B N 1
ATOM 2955 C CA . THR B 1 94 ? 7.887 -10.648 -18.781 1 98.5 94 THR B CA 1
ATOM 2956 C C . THR B 1 94 ? 9.203 -9.867 -18.812 1 98.5 94 THR B C 1
ATOM 2958 O O . THR B 1 94 ? 10.258 -10.445 -19.062 1 98.5 94 THR B O 1
ATOM 2961 N N . ASP B 1 95 ? 9.102 -8.562 -18.5 1 98.19 95 ASP B N 1
ATOM 2962 C CA . ASP B 1 95 ? 10.305 -7.734 -18.453 1 98.19 95 ASP B CA 1
ATOM 2963 C C . ASP B 1 95 ? 11.289 -8.266 -17.406 1 98.19 95 ASP B C 1
ATOM 2965 O O . ASP B 1 95 ? 12.492 -8.32 -17.656 1 98.19 95 ASP B O 1
ATOM 2969 N N . LEU B 1 96 ? 10.773 -8.633 -16.25 1 97.31 96 LEU B N 1
ATOM 2970 C CA . LEU B 1 96 ? 11.617 -9.195 -15.195 1 97.31 96 LEU B CA 1
ATOM 2971 C C . LEU B 1 96 ? 12.281 -10.484 -15.656 1 97.31 96 LEU B C 1
ATOM 2973 O O . LEU B 1 96 ? 13.492 -10.656 -15.5 1 97.31 96 LEU B O 1
ATOM 2977 N N . PHE B 1 97 ? 11.594 -11.328 -16.234 1 97.75 97 PHE B N 1
ATOM 2978 C CA . PHE B 1 97 ? 12.086 -12.656 -16.609 1 97.75 97 PHE B CA 1
ATOM 2979 C C . PHE B 1 97 ? 13.102 -12.562 -17.734 1 97.75 97 PHE B C 1
ATOM 2981 O O . PHE B 1 97 ? 13.961 -13.438 -17.875 1 97.75 97 PHE B O 1
ATOM 2988 N N . GLU B 1 98 ? 12.969 -11.547 -18.531 1 97.06 98 GLU B N 1
ATOM 2989 C CA . GLU B 1 98 ? 13.969 -11.328 -19.578 1 97.06 98 GLU B CA 1
ATOM 2990 C C . GLU B 1 98 ? 15.328 -11 -18.969 1 97.06 98 GLU B C 1
ATOM 2992 O O . GLU B 1 98 ? 16.359 -11.234 -19.609 1 97.06 98 GLU B O 1
ATOM 2997 N N . THR B 1 99 ? 15.359 -10.562 -17.703 1 95.12 99 THR B N 1
ATOM 2998 C CA . THR B 1 99 ? 16.609 -10.117 -17.109 1 95.12 99 THR B CA 1
ATOM 2999 C C . THR B 1 99 ? 17.125 -11.133 -16.094 1 95.12 99 THR B C 1
ATOM 3001 O O . THR B 1 99 ? 18.297 -11.086 -15.695 1 95.12 99 THR B O 1
ATOM 3004 N N . ILE B 1 100 ? 16.297 -12.031 -15.719 1 93.69 100 ILE B N 1
ATOM 3005 C CA . ILE B 1 100 ? 16.672 -13.023 -14.711 1 93.69 100 ILE B CA 1
ATOM 3006 C C . ILE B 1 100 ? 17.703 -13.977 -15.289 1 93.69 100 ILE B C 1
ATOM 3008 O O . ILE B 1 100 ? 17.594 -14.414 -16.438 1 93.69 100 ILE B O 1
ATOM 3012 N N . THR B 1 101 ? 18.766 -14.289 -14.453 1 93.06 101 THR B N 1
ATOM 3013 C CA . THR B 1 101 ? 19.859 -15.133 -14.945 1 93.06 101 THR B CA 1
ATOM 3014 C C . THR B 1 101 ? 19.859 -16.484 -14.234 1 93.06 101 THR B C 1
ATOM 3016 O O . THR B 1 101 ? 20.5 -17.422 -14.695 1 93.06 101 THR B O 1
ATOM 3019 N N . LYS B 1 102 ? 19.219 -16.531 -13.109 1 94.5 102 LYS B N 1
ATOM 3020 C CA . LYS B 1 102 ? 19.109 -17.781 -12.359 1 94.5 102 LYS B CA 1
ATOM 3021 C C . LYS B 1 102 ? 17.641 -18.156 -12.164 1 94.5 102 LYS B C 1
ATOM 3023 O O . LYS B 1 102 ? 16.781 -17.281 -12.016 1 94.5 102 LYS B O 1
ATOM 3028 N N . PRO B 1 103 ? 17.391 -19.406 -12.156 1 95.81 103 PRO B N 1
ATOM 3029 C CA . PRO B 1 103 ? 16 -19.828 -11.977 1 95.81 103 PRO B CA 1
ATOM 3030 C C . PRO B 1 103 ? 15.398 -19.328 -10.656 1 95.81 103 PRO B C 1
ATOM 3032 O O . PRO B 1 103 ? 16.094 -19.312 -9.633 1 95.81 103 PRO B O 1
ATOM 3035 N N . VAL B 1 104 ? 14.125 -19.031 -10.688 1 98 104 VAL B N 1
ATOM 3036 C CA . VAL B 1 104 ? 13.445 -18.469 -9.523 1 98 104 VAL B CA 1
ATOM 3037 C C . VAL B 1 104 ? 12.328 -19.406 -9.086 1 98 104 VAL B C 1
ATOM 3039 O O . VAL B 1 104 ? 11.961 -20.328 -9.812 1 98 104 VAL B O 1
ATOM 3042 N N . ILE B 1 105 ? 11.852 -19.219 -7.855 1 98.62 105 ILE B N 1
ATOM 3043 C CA . ILE B 1 105 ? 10.57 -19.75 -7.398 1 98.62 105 ILE B CA 1
ATOM 3044 C C . ILE B 1 105 ? 9.477 -18.703 -7.574 1 98.62 105 ILE B C 1
ATOM 3046 O O . ILE B 1 105 ? 9.562 -17.609 -7.004 1 98.62 105 ILE B O 1
ATOM 3050 N N . ILE B 1 106 ? 8.484 -19.031 -8.359 1 98.88 106 ILE B N 1
ATOM 3051 C CA . ILE B 1 106 ? 7.422 -18.078 -8.625 1 98.88 106 ILE B CA 1
ATOM 3052 C C . ILE B 1 106 ? 6.148 -18.516 -7.902 1 98.88 106 ILE B C 1
ATOM 3054 O O . ILE B 1 106 ? 5.836 -19.703 -7.844 1 98.88 106 ILE B O 1
ATOM 3058 N N . VAL B 1 107 ? 5.484 -17.578 -7.25 1 99 107 VAL B N 1
ATOM 3059 C CA . VAL B 1 107 ? 4.266 -17.844 -6.484 1 99 107 VAL B CA 1
ATOM 3060 C C . VAL B 1 107 ? 3.109 -17.031 -7.07 1 99 107 VAL B C 1
ATOM 3062 O O . VAL B 1 107 ? 3.213 -15.82 -7.242 1 99 107 VAL B O 1
ATOM 3065 N N . GLY B 1 108 ? 2.051 -17.641 -7.469 1 98.94 108 GLY B N 1
ATOM 3066 C CA . GLY B 1 108 ? 0.862 -16.984 -7.973 1 98.94 108 GLY B CA 1
ATOM 3067 C C . GLY B 1 108 ? -0.336 -17.109 -7.055 1 98.94 108 GLY B C 1
ATOM 3068 O O . GLY B 1 108 ? -0.801 -18.219 -6.789 1 98.94 108 GLY B O 1
ATOM 3069 N N . HIS B 1 109 ? -0.835 -16.031 -6.566 1 98.94 109 HIS B N 1
ATOM 3070 C CA . HIS B 1 109 ? -2.004 -16 -5.695 1 98.94 109 HIS B CA 1
ATOM 3071 C C . HIS B 1 109 ? -3.287 -15.828 -6.496 1 98.94 109 HIS B C 1
ATOM 3073 O O . HIS B 1 109 ? -3.365 -14.953 -7.367 1 98.94 109 HIS B O 1
ATOM 3079 N N . SER B 1 110 ? -4.324 -16.656 -6.18 1 98.31 110 SER B N 1
ATOM 3080 C CA . SER B 1 110 ? -5.645 -16.484 -6.777 1 98.31 110 SER B CA 1
ATOM 3081 C C . SER B 1 110 ? -5.559 -16.453 -8.305 1 98.31 110 SER B C 1
ATOM 3083 O O . SER B 1 110 ? -5.047 -17.375 -8.922 1 98.31 110 SER B O 1
ATOM 3085 N N . LEU B 1 111 ? -5.965 -15.453 -9.016 1 98 111 LEU B N 1
ATOM 3086 C CA . LEU B 1 111 ? -5.867 -15.359 -10.469 1 98 111 LEU B CA 1
ATOM 3087 C C . LEU B 1 111 ? -4.418 -15.164 -10.906 1 98 111 LEU B C 1
ATOM 3089 O O . LEU B 1 111 ? -4.09 -15.344 -12.078 1 98 111 LEU B O 1
ATOM 3093 N N . GLY B 1 112 ? -3.58 -14.852 -9.93 1 98.62 112 GLY B N 1
ATOM 3094 C CA . GLY B 1 112 ? -2.158 -14.797 -10.234 1 98.62 112 GLY B CA 1
ATOM 3095 C C . GLY B 1 112 ? -1.607 -16.125 -10.734 1 98.62 112 GLY B C 1
ATOM 3096 O O . GLY B 1 112 ? -0.533 -16.156 -11.344 1 98.62 112 GLY B O 1
ATOM 3097 N N . GLY B 1 113 ? -2.326 -17.219 -10.5 1 98.81 113 GLY B N 1
ATOM 3098 C CA . GLY B 1 113 ? -1.968 -18.5 -11.086 1 98.81 113 GLY B CA 1
ATOM 3099 C C . GLY B 1 113 ? -1.949 -18.484 -12.602 1 98.81 113 GLY B C 1
ATOM 3100 O O . GLY B 1 113 ? -1.167 -19.203 -13.227 1 98.81 113 GLY B O 1
ATOM 3101 N N . GLY B 1 114 ? -2.883 -17.734 -13.18 1 98.75 114 GLY B N 1
ATOM 3102 C CA . GLY B 1 114 ? -2.85 -17.547 -14.617 1 98.75 114 GLY B CA 1
ATOM 3103 C C . GLY B 1 114 ? -1.598 -16.828 -15.094 1 98.75 114 GLY B C 1
ATOM 3104 O O . GLY B 1 114 ? -0.973 -17.25 -16.062 1 98.75 114 GLY B O 1
ATOM 3105 N N . SER B 1 115 ? -1.213 -15.766 -14.375 1 98.88 115 SER B N 1
ATOM 3106 C CA . SER B 1 115 ? -0.037 -14.984 -14.742 1 98.88 115 SER B CA 1
ATOM 3107 C C . SER B 1 115 ? 1.232 -15.828 -14.664 1 98.88 115 SER B C 1
ATOM 3109 O O . SER B 1 115 ? 2.074 -15.766 -15.562 1 98.88 115 SER B O 1
ATOM 3111 N N . ILE B 1 116 ? 1.337 -16.625 -13.602 1 98.88 116 ILE B N 1
ATOM 3112 C CA . ILE B 1 116 ? 2.57 -17.406 -13.484 1 98.88 116 ILE B CA 1
ATOM 3113 C C . ILE B 1 116 ? 2.557 -18.547 -14.492 1 98.88 116 ILE B C 1
ATOM 3115 O O . ILE B 1 116 ? 3.609 -18.984 -14.961 1 98.88 116 ILE B O 1
ATOM 3119 N N . SER B 1 117 ? 1.398 -19.031 -14.875 1 98.88 117 SER B N 1
ATOM 3120 C CA . SER B 1 117 ? 1.308 -20.047 -15.922 1 98.88 117 SER B CA 1
ATOM 3121 C C . SER B 1 117 ? 1.818 -19.516 -17.25 1 98.88 117 SER B C 1
ATOM 3123 O O . SER B 1 117 ? 2.486 -20.234 -18 1 98.88 117 SER B O 1
ATOM 3125 N N . VAL B 1 118 ? 1.487 -18.266 -17.547 1 98.81 118 VAL B N 1
ATOM 3126 C CA . VAL B 1 118 ? 2.004 -17.625 -18.75 1 98.81 118 VAL B CA 1
ATOM 3127 C C . VAL B 1 118 ? 3.529 -17.594 -18.703 1 98.81 118 VAL B C 1
ATOM 3129 O O . VAL B 1 118 ? 4.195 -17.891 -19.703 1 98.81 118 VAL B O 1
ATOM 3132 N N . MET B 1 119 ? 4.094 -17.281 -17.562 1 98.81 119 MET B N 1
ATOM 3133 C CA . MET B 1 119 ? 5.547 -17.25 -17.406 1 98.81 119 MET B CA 1
ATOM 3134 C C . MET B 1 119 ? 6.137 -18.641 -17.547 1 98.81 119 MET B C 1
ATOM 3136 O O . MET B 1 119 ? 7.207 -18.812 -18.141 1 98.81 119 MET B O 1
ATOM 3140 N N . MET B 1 120 ? 5.48 -19.641 -17.016 1 98.81 120 MET B N 1
ATOM 3141 C CA . MET B 1 120 ? 5.934 -21.016 -17.125 1 98.81 120 MET B CA 1
ATOM 3142 C C . MET B 1 120 ? 6.008 -21.453 -18.578 1 98.81 120 MET B C 1
ATOM 3144 O O . MET B 1 120 ? 6.906 -22.203 -18.969 1 98.81 120 MET B O 1
ATOM 3148 N N . GLU B 1 121 ? 5.07 -21.031 -19.359 1 98.88 121 GLU B N 1
ATOM 3149 C CA . GLU B 1 121 ? 5.066 -21.344 -20.781 1 98.88 121 GLU B CA 1
ATOM 3150 C C . GLU B 1 121 ? 6.195 -20.625 -21.516 1 98.88 121 GLU B C 1
ATOM 3152 O O . GLU B 1 121 ? 6.895 -21.234 -22.344 1 98.88 121 GLU B O 1
ATOM 3157 N N . LYS B 1 122 ? 6.418 -19.391 -21.203 1 98.56 122 LYS B N 1
ATOM 3158 C CA . LYS B 1 122 ? 7.355 -18.547 -21.938 1 98.56 122 LYS B CA 1
ATOM 3159 C C . LYS B 1 122 ? 8.789 -18.797 -21.484 1 98.56 122 LYS B C 1
ATOM 3161 O O . LYS B 1 122 ? 9.727 -18.688 -22.281 1 98.56 122 LYS B O 1
ATOM 3166 N N . PHE B 1 123 ? 8.961 -19.062 -20.156 1 98.38 123 PHE B N 1
ATOM 3167 C CA . PHE B 1 123 ? 10.297 -19.125 -19.562 1 98.38 123 PHE B CA 1
ATOM 3168 C C . PHE B 1 123 ? 10.43 -20.359 -18.672 1 98.38 123 PHE B C 1
ATOM 3170 O O . PHE B 1 123 ? 10.852 -20.234 -17.516 1 98.38 123 PHE B O 1
ATOM 3177 N N . PRO B 1 124 ? 10.195 -21.547 -19.219 1 98.19 124 PRO B N 1
ATOM 3178 C CA . PRO B 1 124 ? 10.219 -22.734 -18.359 1 98.19 124 PRO B CA 1
ATOM 3179 C C . PRO B 1 124 ? 11.586 -22.969 -17.719 1 98.19 124 PRO B C 1
ATOM 3181 O O . PRO B 1 124 ? 11.664 -23.453 -16.578 1 98.19 124 PRO B O 1
ATOM 3184 N N . GLU B 1 125 ? 12.688 -22.547 -18.297 1 97.19 125 GLU B N 1
ATOM 3185 C CA . GLU B 1 125 ? 14.039 -22.797 -17.812 1 97.19 125 GLU B CA 1
ATOM 3186 C C . GLU B 1 125 ? 14.406 -21.812 -16.703 1 97.19 125 GLU B C 1
ATOM 3188 O O . GLU B 1 125 ? 15.375 -22.031 -15.969 1 97.19 125 GLU B O 1
ATOM 3193 N N . LYS B 1 126 ? 13.633 -20.766 -16.594 1 97.81 126 LYS B N 1
ATOM 3194 C CA . LYS B 1 126 ? 13.945 -19.734 -15.609 1 97.81 126 LYS B CA 1
ATOM 3195 C C . LYS B 1 126 ? 13.117 -19.906 -14.344 1 97.81 126 LYS B C 1
ATOM 3197 O O . LYS B 1 126 ? 13.164 -19.078 -13.438 1 97.81 126 LYS B O 1
ATOM 3202 N N . ILE B 1 127 ? 12.352 -20.922 -14.289 1 98.06 127 ILE B N 1
ATOM 3203 C CA . ILE B 1 127 ? 11.5 -21.188 -13.133 1 98.06 127 ILE B CA 1
ATOM 3204 C C . ILE B 1 127 ? 11.836 -22.562 -12.547 1 98.06 127 ILE B C 1
ATOM 3206 O O . ILE B 1 127 ? 11.633 -23.594 -13.203 1 98.06 127 ILE B O 1
ATOM 3210 N N . SER B 1 128 ? 12.367 -22.578 -11.344 1 97.38 128 SER B N 1
ATOM 3211 C CA . SER B 1 128 ? 12.703 -23.844 -10.703 1 97.38 128 SER B CA 1
ATOM 3212 C C . SER B 1 128 ? 11.477 -24.5 -10.094 1 97.38 128 SER B C 1
ATOM 3214 O O . SER B 1 128 ? 11.352 -25.734 -10.117 1 97.38 128 SER B O 1
ATOM 3216 N N . LYS B 1 129 ? 10.609 -23.688 -9.555 1 98.56 129 LYS B N 1
ATOM 3217 C CA . LYS B 1 129 ? 9.367 -24.156 -8.945 1 98.56 129 LYS B CA 1
ATOM 3218 C C . LYS B 1 129 ? 8.266 -23.109 -9.07 1 98.56 129 LYS B C 1
ATOM 3220 O O . LYS B 1 129 ? 8.523 -21.906 -8.938 1 98.56 129 LYS B O 1
ATOM 3225 N N . ALA B 1 130 ? 7.074 -23.562 -9.344 1 98.88 130 ALA B N 1
ATOM 3226 C CA . ALA B 1 130 ? 5.883 -22.703 -9.359 1 98.88 130 ALA B CA 1
ATOM 3227 C C . ALA B 1 130 ? 4.93 -23.094 -8.234 1 98.88 130 ALA B C 1
ATOM 3229 O O . ALA B 1 130 ? 4.551 -24.25 -8.102 1 98.88 130 ALA B O 1
ATOM 3230 N N . VAL B 1 131 ? 4.559 -22.141 -7.43 1 98.94 131 VAL B N 1
ATOM 3231 C CA . VAL B 1 131 ? 3.662 -22.344 -6.297 1 98.94 131 VAL B CA 1
ATOM 3232 C C . VAL B 1 131 ? 2.33 -21.641 -6.547 1 98.94 131 VAL B C 1
ATOM 3234 O O . VAL B 1 131 ? 2.293 -20.422 -6.738 1 98.94 131 VAL B O 1
ATOM 3237 N N . PHE B 1 132 ? 1.293 -22.391 -6.586 1 98.94 132 PHE B N 1
ATOM 3238 C CA . PHE B 1 132 ? -0.065 -21.875 -6.707 1 98.94 132 PHE B CA 1
ATOM 3239 C C . PHE B 1 132 ? -0.711 -21.719 -5.336 1 98.94 132 PHE B C 1
ATOM 3241 O O . PHE B 1 132 ? -0.999 -22.719 -4.664 1 98.94 132 PHE B O 1
ATOM 3248 N N . LEU B 1 133 ? -0.92 -20.516 -4.902 1 98.94 133 LEU B N 1
ATOM 3249 C CA . LEU B 1 133 ? -1.41 -20.156 -3.576 1 98.94 133 LEU B CA 1
ATOM 3250 C C . LEU B 1 133 ? -2.904 -19.859 -3.611 1 98.94 133 LEU B C 1
ATOM 3252 O O . LEU B 1 133 ? -3.318 -18.781 -4.051 1 98.94 133 LEU B O 1
ATOM 3256 N N . THR B 1 134 ? -3.799 -20.844 -3.111 1 98.75 134 THR B N 1
ATOM 3257 C CA . THR B 1 134 ? -5.246 -20.766 -3.287 1 98.75 134 THR B CA 1
ATOM 3258 C C . THR B 1 134 ? -5.59 -20.156 -4.641 1 98.75 134 THR B C 1
ATOM 3260 O O . THR B 1 134 ? -6.371 -19.203 -4.715 1 98.75 134 THR B O 1
ATOM 3263 N N . SER B 1 135 ? -5.137 -20.734 -5.676 1 98.69 135 SER B N 1
ATOM 3264 C CA . SER B 1 135 ? -5.051 -20.141 -7.004 1 98.69 135 SER B CA 1
ATOM 3265 C C . SER B 1 135 ? -5.723 -21.016 -8.055 1 98.69 135 SER B C 1
ATOM 3267 O O . SER B 1 135 ? -5.941 -22.203 -7.82 1 98.69 135 SER B O 1
ATOM 3269 N N . ILE B 1 136 ? -6.02 -20.453 -9.133 1 98.5 136 ILE B N 1
ATOM 3270 C CA . ILE B 1 136 ? -6.34 -21.25 -10.32 1 98.5 136 ILE B CA 1
ATOM 3271 C C . ILE B 1 136 ? -5.086 -21.953 -10.828 1 98.5 136 ILE B C 1
ATOM 3273 O O . ILE B 1 136 ? -3.969 -21.469 -10.609 1 98.5 136 ILE B O 1
ATOM 3277 N N . MET B 1 137 ? -5.25 -23.062 -11.461 1 98.5 137 MET B N 1
ATOM 3278 C CA . MET B 1 137 ? -4.242 -23.812 -12.203 1 98.5 137 MET B CA 1
ATOM 3279 C C . MET B 1 137 ? -4.738 -24.156 -13.602 1 98.5 137 MET B C 1
ATOM 3281 O O . MET B 1 137 ? -5.172 -25.266 -13.859 1 98.5 137 MET B O 1
ATOM 3285 N N . PRO B 1 138 ? -4.59 -23.203 -14.484 1 98.25 138 PRO B N 1
ATOM 3286 C CA . PRO B 1 138 ? -5.219 -23.375 -15.797 1 98.25 138 PRO B CA 1
ATOM 3287 C C . PRO B 1 138 ? -4.652 -24.562 -16.578 1 98.25 138 PRO B C 1
ATOM 3289 O O . PRO B 1 138 ? -3.484 -24.922 -16.391 1 98.25 138 PRO B O 1
ATOM 3292 N N . THR B 1 139 ? -5.516 -25.172 -17.391 1 97.38 139 THR B N 1
ATOM 3293 C CA . THR B 1 139 ? -5.109 -26.094 -18.438 1 97.38 139 THR B CA 1
ATOM 3294 C C . THR B 1 139 ? -5.121 -25.391 -19.797 1 97.38 139 THR B C 1
ATOM 3296 O O . THR B 1 139 ? -5.559 -24.25 -19.906 1 97.38 139 THR B O 1
ATOM 3299 N N . ASN B 1 140 ? -4.602 -26.078 -20.75 1 98.19 140 ASN B N 1
ATOM 3300 C CA . ASN B 1 140 ? -4.43 -25.484 -22.078 1 98.19 140 ASN B CA 1
ATOM 3301 C C . ASN B 1 140 ? -5.738 -24.906 -22.609 1 98.19 140 ASN B C 1
ATOM 3303 O O . ASN B 1 140 ? -6.789 -25.547 -22.5 1 98.19 140 ASN B O 1
ATOM 3307 N N . GLN B 1 141 ? -5.719 -23.641 -23.156 1 98.19 141 GLN B N 1
ATOM 3308 C CA . GLN B 1 141 ? -6.766 -22.938 -23.875 1 98.19 141 GLN B CA 1
ATOM 3309 C C . GLN B 1 141 ? -7.828 -22.406 -22.906 1 98.19 141 GLN B C 1
ATOM 3311 O O . GLN B 1 141 ? -8.844 -21.859 -23.344 1 98.19 141 GLN B O 1
ATOM 3316 N N . GLN B 1 142 ? -7.645 -22.531 -21.672 1 98 142 GLN B N 1
ATOM 3317 C CA . GLN B 1 142 ? -8.531 -21.891 -20.703 1 98 142 GLN B CA 1
ATOM 3318 C C . GLN B 1 142 ? -8.188 -20.406 -20.547 1 98 142 GLN B C 1
ATOM 3320 O O . GLN B 1 142 ? -7.094 -19.984 -20.906 1 98 142 GLN B O 1
ATOM 3325 N N . THR B 1 143 ? -9.195 -19.688 -20.062 1 98.06 143 THR B N 1
ATOM 3326 C CA . THR B 1 143 ? -8.984 -18.312 -19.625 1 98.06 143 THR B CA 1
ATOM 3327 C C . THR B 1 143 ? -8.773 -18.25 -18.125 1 98.06 143 THR B C 1
ATOM 3329 O O . THR B 1 143 ? -8.953 -19.25 -17.422 1 98.06 143 THR B O 1
ATOM 3332 N N . PHE B 1 144 ? -8.336 -17.094 -17.641 1 97.56 144 PHE B N 1
ATOM 3333 C CA . PHE B 1 144 ? -8.258 -16.938 -16.188 1 97.56 144 PHE B CA 1
ATOM 3334 C C . PHE B 1 144 ? -9.609 -17.219 -15.539 1 97.56 144 PHE B C 1
ATOM 3336 O O . PHE B 1 144 ? -9.695 -17.984 -14.586 1 97.56 144 PHE B O 1
ATOM 3343 N N . PHE B 1 145 ? -10.688 -16.688 -16.094 1 95.94 145 PHE B N 1
ATOM 3344 C CA . PHE B 1 145 ? -12.008 -16.75 -15.484 1 95.94 145 PHE B CA 1
ATOM 3345 C C . PHE B 1 145 ? -12.609 -18.141 -15.617 1 95.94 145 PHE B C 1
ATOM 3347 O O . PHE B 1 145 ? -13.227 -18.641 -14.672 1 95.94 145 PHE B O 1
ATOM 3354 N N . ASN B 1 146 ? -12.375 -18.781 -16.688 1 96.12 146 ASN B N 1
ATOM 3355 C CA . ASN B 1 146 ? -13 -20.094 -16.844 1 96.12 146 ASN B CA 1
ATOM 3356 C C . ASN B 1 146 ? -12.148 -21.203 -16.219 1 96.12 146 ASN B C 1
ATOM 3358 O O . ASN B 1 146 ? -12.523 -22.375 -16.266 1 96.12 146 ASN B O 1
ATOM 3362 N N . SER B 1 147 ? -10.977 -20.828 -15.719 1 96.69 147 SER B N 1
ATOM 3363 C CA . SER B 1 147 ? -10.188 -21.75 -14.906 1 96.69 147 SER B CA 1
ATOM 3364 C C . SER B 1 147 ? -10.734 -21.828 -13.477 1 96.69 147 SER B C 1
ATOM 3366 O O . SER B 1 147 ? -10.383 -22.734 -12.727 1 96.69 147 SER B O 1
ATOM 3368 N N . LEU B 1 148 ? -11.516 -20.875 -13.117 1 95.5 148 LEU B N 1
ATOM 3369 C CA . LEU B 1 148 ? -12.242 -20.922 -11.852 1 95.5 148 LEU B CA 1
ATOM 3370 C C . LEU B 1 148 ? -13.469 -21.828 -11.969 1 95.5 148 LEU B C 1
ATOM 3372 O O . LEU B 1 148 ? -14.172 -21.797 -12.977 1 95.5 148 LEU B O 1
ATOM 3376 N N . PRO B 1 149 ? -13.68 -22.594 -10.891 1 95.38 149 PRO B N 1
ATOM 3377 C CA . PRO B 1 149 ? -15.008 -23.219 -10.875 1 95.38 149 PRO B CA 1
ATOM 3378 C C . PRO B 1 149 ? -16.141 -22.203 -11.023 1 95.38 149 PRO B C 1
ATOM 3380 O O . PRO B 1 149 ? -16.078 -21.109 -10.453 1 95.38 149 PRO B O 1
ATOM 3383 N N . GLN B 1 150 ? -17.109 -22.531 -11.773 1 93.56 150 GLN B N 1
ATOM 3384 C CA . GLN B 1 150 ? -18.203 -21.625 -12.086 1 93.56 150 GLN B CA 1
ATOM 3385 C C . GLN B 1 150 ? -18.875 -21.125 -10.812 1 93.56 150 GLN B C 1
ATOM 3387 O O . GLN B 1 150 ? -19.328 -19.969 -10.75 1 93.56 150 GLN B O 1
ATOM 3392 N N . SER B 1 151 ? -18.953 -21.938 -9.852 1 94.81 151 SER B N 1
ATOM 3393 C CA . SER B 1 151 ? -19.578 -21.578 -8.586 1 94.81 151 SER B CA 1
ATOM 3394 C C . SER B 1 151 ? -18.859 -20.406 -7.918 1 94.81 151 SER B C 1
ATOM 3396 O O . SER B 1 151 ? -19.484 -19.594 -7.238 1 94.81 151 SER B O 1
ATOM 3398 N N . VAL B 1 152 ? -17.609 -20.312 -8.094 1 94.5 152 VAL B N 1
ATOM 3399 C CA . VAL B 1 152 ? -16.797 -19.281 -7.477 1 94.5 152 VAL B CA 1
ATOM 3400 C C . VAL B 1 152 ? -17.172 -17.922 -8.062 1 94.5 152 VAL B C 1
ATOM 3402 O O . VAL B 1 152 ? -17.531 -17 -7.332 1 94.5 152 VAL B O 1
ATOM 3405 N N . LEU B 1 153 ? -17.125 -17.828 -9.352 1 90.88 153 LEU B N 1
ATOM 3406 C CA . LEU B 1 153 ? -17.375 -16.562 -10.031 1 90.88 153 LEU B CA 1
ATOM 3407 C C . LEU B 1 153 ? -18.812 -16.094 -9.766 1 90.88 153 LEU B C 1
ATOM 3409 O O . LEU B 1 153 ? -19.031 -14.914 -9.453 1 90.88 153 LEU B O 1
ATOM 3413 N N . THR B 1 154 ? -19.719 -17.016 -9.844 1 93.38 154 THR B N 1
ATOM 3414 C CA . THR B 1 154 ? -21.125 -16.703 -9.602 1 93.38 154 THR B CA 1
ATOM 3415 C C . THR B 1 154 ? -21.312 -16.141 -8.188 1 93.38 154 THR B C 1
ATOM 3417 O O . THR B 1 154 ? -21.969 -15.109 -8.008 1 93.38 154 THR B O 1
ATOM 3420 N N . ARG B 1 155 ? -20.734 -16.766 -7.23 1 92.94 155 ARG B N 1
ATOM 3421 C CA . ARG B 1 155 ? -20.875 -16.359 -5.832 1 92.94 155 ARG B CA 1
ATOM 3422 C C . ARG B 1 155 ? -20.281 -14.977 -5.598 1 92.94 155 ARG B C 1
ATOM 3424 O O . ARG B 1 155 ? -20.906 -14.125 -4.965 1 92.94 155 ARG B O 1
ATOM 3431 N N . LEU B 1 156 ? -19.141 -14.727 -6.164 1 89.94 156 LEU B N 1
ATOM 3432 C CA . LEU B 1 156 ? -18.438 -13.469 -5.914 1 89.94 156 LEU B CA 1
ATOM 3433 C C . LEU B 1 156 ? -19.141 -12.312 -6.609 1 89.94 156 LEU B C 1
ATOM 3435 O O . LEU B 1 156 ? -19.188 -11.195 -6.082 1 89.94 156 LEU B O 1
ATOM 3439 N N . LEU B 1 157 ? -19.719 -12.57 -7.758 1 89.69 157 LEU B N 1
ATOM 3440 C CA . LEU B 1 157 ? -20.469 -11.547 -8.477 1 89.69 157 LEU B CA 1
ATOM 3441 C C . LEU B 1 157 ? -21.812 -11.273 -7.809 1 89.69 157 LEU B C 1
ATOM 3443 O O . LEU B 1 157 ? -22.188 -10.117 -7.594 1 89.69 157 LEU B O 1
ATOM 3447 N N . GLU B 1 158 ? -22.484 -12.32 -7.379 1 89.44 158 GLU B N 1
ATOM 3448 C CA . GLU B 1 158 ? -23.812 -12.18 -6.766 1 89.44 158 GLU B CA 1
ATOM 3449 C C . GLU B 1 158 ? -23.719 -11.508 -5.402 1 89.44 158 GLU B C 1
ATOM 3451 O O . GLU B 1 158 ? -24.625 -10.766 -5.008 1 89.44 158 GLU B O 1
ATOM 3456 N N . ALA B 1 159 ? -22.672 -11.781 -4.738 1 89.25 159 ALA B N 1
ATOM 3457 C CA . ALA B 1 159 ? -22.484 -11.188 -3.416 1 89.25 159 ALA B CA 1
ATOM 3458 C C . ALA B 1 159 ? -21.891 -9.789 -3.525 1 89.25 159 ALA B C 1
ATOM 3460 O O . ALA B 1 159 ? -21.547 -9.164 -2.514 1 89.25 159 ALA B O 1
ATOM 3461 N N . ASN B 1 160 ? -21.625 -9.297 -4.684 1 89.75 160 ASN B N 1
ATOM 3462 C CA . ASN B 1 160 ? -21.062 -7.98 -4.957 1 89.75 160 ASN B CA 1
ATOM 3463 C C . ASN B 1 160 ? -19.656 -7.84 -4.379 1 89.75 160 ASN B C 1
ATOM 3465 O O . ASN B 1 160 ? -19.281 -6.777 -3.875 1 89.75 160 ASN B O 1
ATOM 3469 N N . GLN B 1 161 ? -18.969 -8.938 -4.32 1 91.31 161 GLN B N 1
ATOM 3470 C CA . GLN B 1 161 ? -17.578 -8.922 -3.896 1 91.31 161 GLN B CA 1
ATOM 3471 C C . GLN B 1 161 ? -16.656 -8.586 -5.062 1 91.31 161 GLN B C 1
ATOM 3473 O O . GLN B 1 161 ? -15.555 -8.062 -4.863 1 91.31 161 GLN B O 1
ATOM 3478 N N . LEU B 1 162 ? -17.078 -8.922 -6.25 1 92.75 162 LEU B N 1
ATOM 3479 C CA . LEU B 1 162 ? -16.469 -8.484 -7.5 1 92.75 162 LEU B CA 1
ATOM 3480 C C . LEU B 1 162 ? -17.406 -7.59 -8.289 1 92.75 162 LEU B C 1
ATOM 3482 O O . LEU B 1 162 ? -18.562 -7.957 -8.539 1 92.75 162 LEU B O 1
ATOM 3486 N N . ILE B 1 163 ? -16.875 -6.469 -8.695 1 94.31 163 ILE B N 1
ATOM 3487 C CA . ILE B 1 163 ? -17.719 -5.492 -9.383 1 94.31 163 ILE B CA 1
ATOM 3488 C C . ILE B 1 163 ? -17.109 -5.133 -10.734 1 94.31 163 ILE B C 1
ATOM 3490 O O . ILE B 1 163 ? -16.172 -4.328 -10.805 1 94.31 163 ILE B O 1
ATOM 3494 N N . PRO B 1 164 ? -17.641 -5.688 -11.805 1 95.62 164 PRO B N 1
ATOM 3495 C CA . PRO B 1 164 ? -17.203 -5.262 -13.141 1 95.62 164 PRO B CA 1
ATOM 3496 C C . PRO B 1 164 ? -17.641 -3.84 -13.477 1 95.62 164 PRO B C 1
ATOM 3498 O O . PRO B 1 164 ? -18.734 -3.422 -13.094 1 95.62 164 PRO B O 1
ATOM 3501 N N . GLU B 1 165 ? -16.75 -3.146 -14.109 1 96.5 165 GLU B N 1
ATOM 3502 C CA . GLU B 1 165 ? -17.078 -1.789 -14.539 1 96.5 165 GLU B CA 1
ATOM 3503 C C . GLU B 1 165 ? -16.938 -1.647 -16.062 1 96.5 165 GLU B C 1
ATOM 3505 O O . GLU B 1 165 ? -16 -2.17 -16.656 1 96.5 165 GLU B O 1
ATOM 3510 N N . GLY B 1 166 ? -17.891 -0.925 -16.625 1 95.44 166 GLY B N 1
ATOM 3511 C CA . GLY B 1 166 ? -17.938 -0.756 -18.062 1 95.44 166 GLY B CA 1
ATOM 3512 C C . GLY B 1 166 ? -18.922 -1.684 -18.75 1 95.44 166 GLY B C 1
ATOM 3513 O O . GLY B 1 166 ? -19.422 -2.623 -18.125 1 95.44 166 GLY B O 1
ATOM 3514 N N . ASN B 1 167 ? -19.219 -1.382 -20.078 1 93.94 167 ASN B N 1
ATOM 3515 C CA . ASN B 1 167 ? -20.078 -2.209 -20.906 1 93.94 167 ASN B CA 1
ATOM 3516 C C . ASN B 1 167 ? -19.578 -2.256 -22.344 1 93.94 167 ASN B C 1
ATOM 3518 O O . ASN B 1 167 ? -19.781 -1.311 -23.109 1 93.94 167 ASN B O 1
ATOM 3522 N N . PRO B 1 168 ? -19.062 -3.346 -22.75 1 95.62 168 PRO B N 1
ATOM 3523 C CA . PRO B 1 168 ? -18.672 -4.492 -21.922 1 95.62 168 PRO B CA 1
ATOM 3524 C C . PRO B 1 168 ? -17.641 -4.121 -20.859 1 95.62 168 PRO B C 1
ATOM 3526 O O . PRO B 1 168 ? -17.016 -3.062 -20.938 1 95.62 168 PRO B O 1
ATOM 3529 N N . PRO B 1 169 ? -17.438 -5.043 -19.891 1 96.38 169 PRO B N 1
ATOM 3530 C CA . PRO B 1 169 ? -16.547 -4.699 -18.781 1 96.38 169 PRO B CA 1
ATOM 3531 C C . PRO B 1 169 ? -15.094 -4.5 -19.219 1 96.38 169 PRO B C 1
ATOM 3533 O O . PRO B 1 169 ? -14.594 -5.262 -20.047 1 96.38 169 PRO B O 1
ATOM 3536 N N . THR B 1 170 ? -14.406 -3.471 -18.641 1 97.75 170 THR B N 1
ATOM 3537 C CA . THR B 1 170 ? -13 -3.188 -18.922 1 97.75 170 THR B CA 1
ATOM 3538 C C . THR B 1 170 ? -12.156 -3.375 -17.672 1 97.75 170 THR B C 1
ATOM 3540 O O . THR B 1 170 ? -10.93 -3.498 -17.75 1 97.75 170 THR B O 1
ATOM 3543 N N . SER B 1 171 ? -12.805 -3.338 -16.562 1 98.12 171 SER B N 1
ATOM 3544 C CA . SER B 1 171 ? -12.117 -3.561 -15.297 1 98.12 171 SER B CA 1
ATOM 3545 C C . SER B 1 171 ? -13.031 -4.258 -14.297 1 98.12 171 SER B C 1
ATOM 3547 O O . SER B 1 171 ? -14.234 -4.395 -14.523 1 98.12 171 SER B O 1
ATOM 3549 N N . VAL B 1 172 ? -12.469 -4.758 -13.242 1 97 172 VAL B N 1
ATOM 3550 C CA . VAL B 1 172 ? -13.188 -5.379 -12.141 1 97 172 VAL B CA 1
ATOM 3551 C C . VAL B 1 172 ? -12.531 -5.008 -10.812 1 97 172 VAL B C 1
ATOM 3553 O O . VAL B 1 172 ? -11.297 -4.953 -10.727 1 97 172 VAL B O 1
ATOM 3556 N N . SER B 1 173 ? -13.312 -4.684 -9.836 1 95.5 173 SER B N 1
ATOM 3557 C CA . SER B 1 173 ? -12.812 -4.281 -8.523 1 95.5 173 SER B CA 1
ATOM 3558 C C . SER B 1 173 ? -13.336 -5.203 -7.43 1 95.5 173 SER B C 1
ATOM 3560 O O . SER B 1 173 ? -14.406 -5.801 -7.57 1 95.5 173 SER B O 1
ATOM 3562 N N . ILE B 1 174 ? -12.516 -5.32 -6.383 1 94.06 174 ILE B N 1
ATOM 3563 C CA . ILE B 1 174 ? -12.938 -6.008 -5.168 1 94.06 174 ILE B CA 1
ATOM 3564 C C . ILE B 1 174 ? -13.648 -5.023 -4.238 1 94.06 174 ILE B C 1
ATOM 3566 O O . ILE B 1 174 ? -13.148 -3.92 -4 1 94.06 174 ILE B O 1
ATOM 3570 N N . ASN B 1 175 ? -14.719 -5.418 -3.77 1 90.25 175 ASN B N 1
ATOM 3571 C CA . ASN B 1 175 ? -15.469 -4.625 -2.801 1 90.25 175 ASN B CA 1
ATOM 3572 C C . ASN B 1 175 ? -15.227 -5.113 -1.375 1 90.25 175 ASN B C 1
ATOM 3574 O O . ASN B 1 175 ? -15.766 -6.148 -0.969 1 90.25 175 ASN B O 1
ATOM 3578 N N . VAL B 1 176 ? -14.523 -4.332 -0.576 1 84.69 176 VAL B N 1
ATOM 3579 C CA . VAL B 1 176 ? -14.188 -4.75 0.781 1 84.69 176 VAL B CA 1
ATOM 3580 C C . VAL B 1 176 ? -15.172 -4.137 1.771 1 84.69 176 VAL B C 1
ATOM 3582 O O . VAL B 1 176 ? -15.141 -4.453 2.963 1 84.69 176 VAL B O 1
ATOM 3585 N N . SER B 1 177 ? -15.914 -3.141 1.406 1 72.25 177 SER B N 1
ATOM 3586 C CA . SER B 1 177 ? -16.844 -2.469 2.305 1 72.25 177 SER B CA 1
ATOM 3587 C C . SER B 1 177 ? -18 -3.389 2.693 1 72.25 177 SER B C 1
ATOM 3589 O O . SER B 1 177 ? -18.688 -3.148 3.691 1 72.25 177 SER B O 1
ATOM 3591 N N . SER B 1 178 ? -18.156 -4.418 1.918 1 60.41 178 SER B N 1
ATOM 3592 C CA . SER B 1 178 ? -19.297 -5.277 2.189 1 60.41 178 SER B CA 1
ATOM 3593 C C . SER B 1 178 ? -18.953 -6.355 3.211 1 60.41 178 SER B C 1
ATOM 3595 O O . SER B 1 178 ? -17.812 -6.828 3.262 1 60.41 178 SER B O 1
ATOM 3597 N N . SER B 1 179 ? -19.469 -6.367 4.594 1 57.12 179 SER B N 1
ATOM 3598 C CA . SER B 1 179 ? -19.359 -7.398 5.621 1 57.12 179 SER B CA 1
ATOM 3599 C C . SER B 1 179 ? -20.219 -8.609 5.285 1 57.12 179 SER B C 1
ATOM 3601 O O . SER B 1 179 ? -21.375 -8.461 4.871 1 57.12 179 SER B O 1
ATOM 3603 N N . PRO B 1 180 ? -19.562 -9.883 5.695 1 58.59 180 PRO B N 1
ATOM 3604 C CA . PRO B 1 180 ? -18.188 -10.391 5.836 1 58.59 180 PRO B CA 1
ATOM 3605 C C . PRO B 1 180 ? -17.406 -10.344 4.523 1 58.59 180 PRO B C 1
ATOM 3607 O O . PRO B 1 180 ? -17.984 -10.609 3.459 1 58.59 180 PRO B O 1
ATOM 3610 N N . THR B 1 181 ? -16.062 -9.852 4.527 1 77.56 181 THR B N 1
ATOM 3611 C CA . THR B 1 181 ? -15.305 -9.953 3.281 1 77.56 181 THR B CA 1
ATOM 3612 C C . THR B 1 181 ? -14.883 -11.391 3.018 1 77.56 181 THR B C 1
ATOM 3614 O O . THR B 1 181 ? -14.336 -12.055 3.902 1 77.56 181 THR B O 1
ATOM 3617 N N . PHE B 1 182 ? -15.367 -11.961 1.937 1 88.12 182 PHE B N 1
ATOM 3618 C CA . PHE B 1 182 ? -15.008 -13.305 1.504 1 88.12 182 PHE B CA 1
ATOM 3619 C C . PHE B 1 182 ? -13.5 -13.461 1.415 1 88.12 182 PHE B C 1
ATOM 3621 O O . PHE B 1 182 ? -12.961 -14.547 1.677 1 88.12 182 PHE B O 1
ATOM 3628 N N . LEU B 1 183 ? -12.875 -12.383 1.224 1 93.88 183 LEU B N 1
ATOM 3629 C CA . LEU B 1 183 ? -11.445 -12.492 0.96 1 93.88 183 LEU B CA 1
ATOM 3630 C C . LEU B 1 183 ? -10.648 -12.383 2.254 1 93.88 183 LEU B C 1
ATOM 3632 O O . LEU B 1 183 ? -9.523 -12.891 2.338 1 93.88 183 LEU B O 1
ATOM 3636 N N . TYR B 1 184 ? -11.234 -11.719 3.252 1 95.62 184 TYR B N 1
ATOM 3637 C CA . TYR B 1 184 ? -10.43 -11.312 4.402 1 95.62 184 TYR B CA 1
ATOM 3638 C C . TYR B 1 184 ? -11.102 -11.719 5.707 1 95.62 184 TYR B C 1
ATOM 3640 O O . TYR B 1 184 ? -11.062 -10.977 6.691 1 95.62 184 TYR B O 1
ATOM 3648 N N . ASN B 1 185 ? -11.656 -12.875 5.777 1 94.94 185 ASN B N 1
ATOM 3649 C CA . ASN B 1 185 ? -12.477 -13.281 6.914 1 94.94 185 ASN B CA 1
ATOM 3650 C C . ASN B 1 185 ? -11.609 -13.75 8.086 1 94.94 185 ASN B C 1
ATOM 3652 O O . ASN B 1 185 ? -12.125 -14.031 9.172 1 94.94 185 ASN B O 1
ATOM 3656 N N . ARG B 1 186 ? -10.328 -13.867 7.93 1 96.19 186 ARG B N 1
ATOM 3657 C CA . ARG B 1 186 ? -9.398 -14.195 9.008 1 96.19 186 ARG B CA 1
ATOM 3658 C C . ARG B 1 186 ? -8.258 -13.188 9.078 1 96.19 186 ARG B C 1
ATOM 3660 O O . ARG B 1 186 ? -7.273 -13.406 9.781 1 96.19 186 ARG B O 1
ATOM 3667 N N . THR B 1 187 ? -8.359 -12.148 8.297 1 96.62 187 THR B N 1
ATOM 3668 C CA . THR B 1 187 ? -7.344 -11.109 8.203 1 96.62 187 THR B CA 1
ATOM 3669 C C . THR B 1 187 ? -7.52 -10.078 9.32 1 96.62 187 THR B C 1
ATOM 3671 O O . THR B 1 187 ? -8.641 -9.672 9.625 1 96.62 187 THR B O 1
ATOM 3674 N N . PRO B 1 188 ? -6.402 -9.695 9.961 1 95.31 188 PRO B N 1
ATOM 3675 C CA . PRO B 1 188 ? -6.531 -8.664 10.992 1 95.31 188 PRO B CA 1
ATOM 3676 C C . PRO B 1 188 ? -7.113 -7.359 10.445 1 95.31 188 PRO B C 1
ATOM 3678 O O . PRO B 1 188 ? -6.871 -7.004 9.289 1 95.31 188 PRO B O 1
ATOM 3681 N N . ARG B 1 189 ? -7.746 -6.586 11.258 1 93.75 189 ARG B N 1
ATOM 3682 C CA . ARG B 1 189 ? -8.508 -5.41 10.852 1 93.75 189 ARG B CA 1
ATOM 3683 C C . ARG B 1 189 ? -7.609 -4.367 10.203 1 93.75 189 ARG B C 1
ATOM 3685 O O . ARG B 1 189 ? -7.992 -3.73 9.219 1 93.75 189 ARG B O 1
ATOM 3692 N N . TRP B 1 190 ? -6.434 -4.164 10.734 1 95.06 190 TRP B N 1
ATOM 3693 C CA . TRP B 1 190 ? -5.555 -3.15 10.164 1 95.06 190 TRP B CA 1
ATOM 3694 C C . TRP B 1 190 ? -5.168 -3.51 8.734 1 95.06 190 TRP B C 1
ATOM 3696 O O . TRP B 1 190 ? -5.008 -2.629 7.887 1 95.06 190 TRP B O 1
ATOM 3706 N N . ALA B 1 191 ? -5.047 -4.766 8.492 1 96 191 ALA B N 1
ATOM 3707 C CA . ALA B 1 191 ? -4.672 -5.215 7.156 1 96 191 ALA B CA 1
ATOM 3708 C C . ALA B 1 191 ? -5.844 -5.078 6.188 1 96 191 ALA B C 1
ATOM 3710 O O . ALA B 1 191 ? -5.641 -4.828 4.996 1 96 191 ALA B O 1
ATOM 3711 N N . ILE B 1 192 ? -6.98 -5.234 6.73 1 95.25 192 ILE B N 1
ATOM 3712 C CA . ILE B 1 192 ? -8.156 -4.984 5.906 1 95.25 192 ILE B CA 1
ATOM 3713 C C . ILE B 1 192 ? -8.234 -3.502 5.551 1 95.25 192 ILE B C 1
ATOM 3715 O O . ILE B 1 192 ? -8.5 -3.146 4.398 1 95.25 192 ILE B O 1
ATOM 3719 N N . THR B 1 193 ? -8.008 -2.648 6.52 1 94.88 193 THR B N 1
ATOM 3720 C CA . THR B 1 193 ? -7.949 -1.211 6.273 1 94.88 193 THR B CA 1
ATOM 3721 C C . THR B 1 193 ? -6.887 -0.884 5.227 1 94.88 193 THR B C 1
ATOM 3723 O O . THR B 1 193 ? -7.145 -0.124 4.289 1 94.88 193 THR B O 1
ATOM 3726 N N . LEU B 1 194 ? -5.766 -1.508 5.371 1 96.31 194 LEU B N 1
ATOM 3727 C CA . LEU B 1 194 ? -4.688 -1.335 4.402 1 96.31 194 LEU B CA 1
ATOM 3728 C C . LEU B 1 194 ? -5.141 -1.743 3.006 1 96.31 194 LEU B C 1
ATOM 3730 O O . LEU B 1 194 ? -4.98 -0.981 2.049 1 96.31 194 LEU B O 1
ATOM 3734 N N . ALA B 1 195 ? -5.699 -2.881 2.916 1 95.5 195 ALA B N 1
ATOM 3735 C CA . ALA B 1 195 ? -6.172 -3.379 1.627 1 95.5 195 ALA B CA 1
ATOM 3736 C C . ALA B 1 195 ? -7.211 -2.439 1.022 1 95.5 195 ALA B C 1
ATOM 3738 O O . ALA B 1 195 ? -7.184 -2.164 -0.18 1 95.5 195 ALA B O 1
ATOM 3739 N N . SER B 1 196 ? -8.078 -1.95 1.812 1 93.06 196 SER B N 1
ATOM 3740 C CA . SER B 1 196 ? -9.141 -1.079 1.33 1 93.06 196 SER B CA 1
ATOM 3741 C C . SER B 1 196 ? -8.578 0.184 0.691 1 93.06 196 SER B C 1
ATOM 3743 O O . SER B 1 196 ? -9.211 0.78 -0.184 1 93.06 196 SER B O 1
ATOM 3745 N N . THR B 1 197 ? -7.379 0.55 1.082 1 93.69 197 THR B N 1
ATOM 3746 C CA . THR B 1 197 ? -6.762 1.76 0.551 1 93.69 197 THR B CA 1
ATOM 3747 C C . THR B 1 197 ? -5.914 1.439 -0.679 1 93.69 197 THR B C 1
ATOM 3749 O O . THR B 1 197 ? -5.609 2.328 -1.476 1 93.69 197 THR B O 1
ATOM 3752 N N . LEU B 1 198 ? -5.652 0.137 -0.873 1 96.94 198 LEU B N 1
ATOM 3753 C CA . LEU B 1 198 ? -4.59 -0.163 -1.828 1 96.94 198 LEU B CA 1
ATOM 3754 C C . LEU B 1 198 ? -5.109 -1.042 -2.961 1 96.94 198 LEU B C 1
ATOM 3756 O O . LEU B 1 198 ? -4.438 -1.208 -3.982 1 96.94 198 LEU B O 1
ATOM 3760 N N . LEU B 1 199 ? -6.27 -1.596 -2.809 1 96.56 199 LEU B N 1
ATOM 3761 C CA . LEU B 1 199 ? -6.824 -2.41 -3.885 1 96.56 199 LEU B CA 1
ATOM 3762 C C . LEU B 1 199 ? -7.109 -1.559 -5.117 1 96.56 199 LEU B C 1
ATOM 3764 O O . LEU B 1 199 ? -7.723 -0.495 -5.016 1 96.56 199 LEU B O 1
ATOM 3768 N N . ASN B 1 200 ? -6.625 -2.025 -6.238 1 97.31 200 ASN B N 1
ATOM 3769 C CA . ASN B 1 200 ? -6.855 -1.383 -7.527 1 97.31 200 ASN B CA 1
ATOM 3770 C C . ASN B 1 200 ? -7.93 -2.107 -8.328 1 97.31 200 ASN B C 1
ATOM 3772 O O . ASN B 1 200 ? -8.102 -3.32 -8.195 1 97.31 200 ASN B O 1
ATOM 3776 N N . PRO B 1 201 ? -8.609 -1.341 -9.211 1 97.44 201 PRO B N 1
ATOM 3777 C CA . PRO B 1 201 ? -9.289 -2.078 -10.273 1 97.44 201 PRO B CA 1
ATOM 3778 C C . PRO B 1 201 ? -8.336 -2.918 -11.117 1 97.44 201 PRO B C 1
ATOM 3780 O O . PRO B 1 201 ? -7.215 -2.484 -11.406 1 97.44 201 PRO B O 1
ATOM 3783 N N . THR B 1 202 ? -8.742 -4.094 -11.438 1 98.38 202 THR B N 1
ATOM 3784 C CA . THR B 1 202 ? -7.957 -4.992 -12.281 1 98.38 202 THR B CA 1
ATOM 3785 C C . THR B 1 202 ? -8.523 -5.039 -13.695 1 98.38 202 THR B C 1
ATOM 3787 O O . THR B 1 202 ? -9.742 -5.062 -13.883 1 98.38 202 THR B O 1
ATOM 3790 N N . PRO B 1 203 ? -7.621 -5.078 -14.719 1 98.62 203 PRO B N 1
ATOM 3791 C CA . PRO B 1 203 ? -8.133 -5.227 -16.078 1 98.62 203 PRO B CA 1
ATOM 3792 C C . PRO B 1 203 ? -8.992 -6.473 -16.266 1 98.62 203 PRO B C 1
ATOM 3794 O O . PRO B 1 203 ? -8.625 -7.555 -15.797 1 98.62 203 PRO B O 1
ATOM 3797 N N . TYR B 1 204 ? -10.062 -6.316 -16.969 1 97.94 204 TYR B N 1
ATOM 3798 C CA . TYR B 1 204 ? -11.016 -7.402 -17.125 1 97.94 204 TYR B CA 1
ATOM 3799 C C . TYR B 1 204 ? -10.672 -8.25 -18.344 1 97.94 204 TYR B C 1
ATOM 3801 O O . TYR B 1 204 ? -10.68 -9.484 -18.281 1 97.94 204 TYR B O 1
ATOM 3809 N N . ARG B 1 205 ? -10.305 -7.699 -19.484 1 97.5 205 ARG B N 1
ATOM 3810 C CA . ARG B 1 205 ? -10.211 -8.336 -20.781 1 97.5 205 ARG B CA 1
ATOM 3811 C C . ARG B 1 205 ? -9.117 -9.398 -20.797 1 97.5 205 ARG B C 1
ATOM 3813 O O . ARG B 1 205 ? -9.305 -10.492 -21.344 1 97.5 205 ARG B O 1
ATOM 3820 N N . PRO B 1 206 ? -7.969 -9.133 -20.156 1 98.19 206 PRO B N 1
ATOM 3821 C CA . PRO B 1 206 ? -6.973 -10.203 -20.078 1 98.19 206 PRO B CA 1
ATOM 3822 C C . PRO B 1 206 ? -7.52 -11.477 -19.438 1 98.19 206 PRO B C 1
ATOM 3824 O O . PRO B 1 206 ? -7.133 -12.586 -19.812 1 98.19 206 PRO B O 1
ATOM 3827 N N . GLY B 1 207 ? -8.445 -11.344 -18.531 1 96.94 207 GLY B N 1
ATOM 3828 C CA . GLY B 1 207 ? -9.008 -12.484 -17.844 1 96.94 207 GLY B CA 1
ATOM 3829 C C . GLY B 1 207 ? -9.867 -13.367 -18.734 1 96.94 207 GLY B C 1
ATOM 3830 O O . GLY B 1 207 ? -10.141 -14.523 -18.406 1 96.94 207 GLY B O 1
ATOM 3831 N N . ASP B 1 208 ? -10.227 -12.844 -19.891 1 95.81 208 ASP B N 1
ATOM 3832 C CA . ASP B 1 208 ? -11.102 -13.555 -20.812 1 95.81 208 ASP B CA 1
ATOM 3833 C C . ASP B 1 208 ? -10.312 -14.102 -22 1 95.81 208 ASP B C 1
ATOM 3835 O O . ASP B 1 208 ? -10.875 -14.75 -22.891 1 95.81 208 ASP B O 1
ATOM 3839 N N . GLU B 1 209 ? -9.078 -13.852 -22.031 1 97.75 209 GLU B N 1
ATOM 3840 C CA . GLU B 1 209 ? -8.227 -14.336 -23.109 1 97.75 209 GLU B CA 1
ATOM 3841 C C . GLU B 1 209 ? -7.727 -15.75 -22.828 1 97.75 209 GLU B C 1
ATOM 3843 O O . GLU B 1 209 ? -7.258 -16.031 -21.719 1 97.75 209 GLU B O 1
ATOM 3848 N N . SER B 1 210 ? -7.773 -16.594 -23.844 1 98 210 SER B N 1
ATOM 3849 C CA . SER B 1 210 ? -7.281 -17.953 -23.672 1 98 210 SER B CA 1
ATOM 3850 C C . SER B 1 210 ? -5.758 -18 -23.641 1 98 210 SER B C 1
ATOM 3852 O O . SER B 1 210 ? -5.098 -17.266 -24.391 1 98 210 SER B O 1
ATOM 3854 N N . ILE B 1 211 ? -5.242 -18.875 -22.797 1 97.88 211 ILE B N 1
ATOM 3855 C CA . ILE B 1 211 ? -3.787 -19 -22.734 1 97.88 211 ILE B CA 1
ATOM 3856 C C . ILE B 1 211 ? -3.361 -20.344 -23.328 1 97.88 211 ILE B C 1
ATOM 3858 O O . ILE B 1 211 ? -4.043 -21.359 -23.125 1 97.88 211 ILE B O 1
ATOM 3862 N N . SER B 1 212 ? -2.305 -20.328 -24.141 1 98.12 212 SER B N 1
ATOM 3863 C CA . SER B 1 212 ? -1.723 -21.531 -24.703 1 98.12 212 SER B CA 1
ATOM 3864 C C . SER B 1 212 ? -0.651 -22.109 -23.781 1 98.12 212 SER B C 1
ATOM 3866 O O . SER B 1 212 ? 0.357 -21.453 -23.516 1 98.12 212 SER B O 1
ATOM 3868 N N . LEU B 1 213 ? -0.875 -23.266 -23.312 1 98.56 213 LEU B N 1
ATOM 3869 C CA . LEU B 1 213 ? 0.044 -23.984 -22.438 1 98.56 213 LEU B CA 1
ATOM 3870 C C . LEU B 1 213 ? 0.413 -25.344 -23.016 1 98.56 213 LEU B C 1
ATOM 3872 O O . LEU B 1 213 ? -0.458 -26.078 -23.484 1 98.56 213 LEU B O 1
ATOM 3876 N N . THR B 1 214 ? 1.715 -25.672 -22.984 1 98.5 214 THR B N 1
ATOM 3877 C CA . THR B 1 214 ? 2.174 -26.922 -23.594 1 98.5 214 THR B CA 1
ATOM 3878 C C . THR B 1 214 ? 2.863 -27.812 -22.562 1 98.5 214 THR B C 1
ATOM 3880 O O . THR B 1 214 ? 3.438 -27.312 -21.594 1 98.5 214 THR B O 1
ATOM 3883 N N . PRO B 1 215 ? 2.846 -29.125 -22.812 1 97.25 215 PRO B N 1
ATOM 3884 C CA . PRO B 1 215 ? 3.588 -30.047 -21.938 1 97.25 215 PRO B CA 1
ATOM 3885 C C . PRO B 1 215 ? 5.09 -29.781 -21.938 1 97.25 215 PRO B C 1
ATOM 3887 O O . PRO B 1 215 ? 5.77 -30.016 -20.938 1 97.25 215 PRO B O 1
ATOM 3890 N N . GLN B 1 216 ? 5.707 -29.297 -23.047 1 97.69 216 GLN B N 1
ATOM 3891 C CA . GLN B 1 216 ? 7.145 -29.109 -23.219 1 97.69 216 GLN B CA 1
ATOM 3892 C C . GLN B 1 216 ? 7.637 -27.891 -22.469 1 97.69 216 GLN B C 1
ATOM 3894 O O . GLN B 1 216 ? 8.836 -27.734 -22.234 1 97.69 216 GLN B O 1
ATOM 3899 N N . ASN B 1 217 ? 6.676 -27.031 -22.156 1 98.5 217 ASN B N 1
ATOM 3900 C CA . ASN B 1 217 ? 7.059 -25.812 -21.438 1 98.5 217 ASN B CA 1
ATOM 3901 C C . ASN B 1 217 ? 6.383 -25.719 -20.078 1 98.5 217 ASN B C 1
ATOM 3903 O O . ASN B 1 217 ? 6.961 -26.125 -19.062 1 98.5 217 ASN B O 1
ATOM 3907 N N . TYR B 1 218 ? 5.113 -25.266 -20.078 1 98.44 218 TYR B N 1
ATOM 3908 C CA . TYR B 1 218 ? 4.336 -25.188 -18.844 1 98.44 218 TYR B CA 1
ATOM 3909 C C . TYR B 1 218 ? 4.41 -26.5 -18.062 1 98.44 218 TYR B C 1
ATOM 3911 O O . TYR B 1 218 ? 4.625 -26.5 -16.844 1 98.44 218 TYR B O 1
ATOM 3919 N N . GLY B 1 219 ? 4.27 -27.547 -18.734 1 97.19 219 GLY B N 1
ATOM 3920 C CA . GLY B 1 219 ? 4.129 -28.859 -18.125 1 97.19 219 GLY B CA 1
ATOM 3921 C C . GLY B 1 219 ? 5.406 -29.359 -17.469 1 97.19 219 GLY B C 1
ATOM 3922 O O . GLY B 1 219 ? 5.371 -30.281 -16.656 1 97.19 219 GLY B O 1
ATOM 3923 N N . ARG B 1 220 ? 6.559 -28.828 -17.844 1 96.19 220 ARG B N 1
ATOM 3924 C CA . ARG B 1 220 ? 7.828 -29.328 -17.328 1 96.19 220 ARG B CA 1
ATOM 3925 C C . ARG B 1 220 ? 8.18 -28.641 -16 1 96.19 220 ARG B C 1
ATOM 3927 O O . ARG B 1 220 ? 9.07 -29.109 -15.281 1 96.19 220 ARG B O 1
ATOM 3934 N N . VAL B 1 221 ? 7.555 -27.531 -15.742 1 98.06 221 VAL B N 1
ATOM 3935 C CA . VAL B 1 221 ? 7.859 -26.797 -14.516 1 98.06 221 VAL B CA 1
ATOM 3936 C C . VAL B 1 221 ? 7.246 -27.516 -13.32 1 98.06 221 VAL B C 1
ATOM 3938 O O . VAL B 1 221 ? 6.082 -27.922 -13.359 1 98.06 221 VAL B O 1
ATOM 3941 N N . ARG B 1 222 ? 8.031 -27.703 -12.234 1 98.38 222 ARG B N 1
ATOM 3942 C CA . ARG B 1 222 ? 7.531 -28.312 -11.008 1 98.38 222 ARG B CA 1
ATOM 3943 C C . ARG B 1 222 ? 6.492 -27.422 -10.336 1 98.38 222 ARG B C 1
ATOM 3945 O O . ARG B 1 222 ? 6.738 -26.234 -10.117 1 98.38 222 ARG B O 1
ATOM 3952 N N . ARG B 1 223 ? 5.387 -28.016 -10.039 1 98.75 223 ARG B N 1
ATOM 3953 C CA . ARG B 1 223 ? 4.27 -27.219 -9.531 1 98.75 223 ARG B CA 1
ATOM 3954 C C . ARG B 1 223 ? 3.879 -27.672 -8.125 1 98.75 223 ARG B C 1
ATOM 3956 O O . ARG B 1 223 ? 3.861 -28.859 -7.828 1 98.75 223 ARG B O 1
ATOM 3963 N N . PHE B 1 224 ? 3.549 -26.734 -7.289 1 98.94 224 PHE B N 1
ATOM 3964 C CA . PHE B 1 224 ? 3.088 -26.922 -5.918 1 98.94 224 PHE B CA 1
ATOM 3965 C C . PHE B 1 224 ? 1.83 -26.109 -5.656 1 98.94 224 PHE B C 1
ATOM 3967 O O . PHE B 1 224 ? 1.607 -25.078 -6.293 1 98.94 224 PHE B O 1
ATOM 3974 N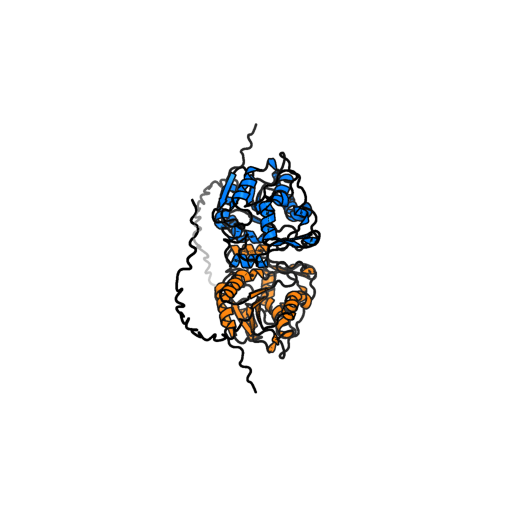 N . TYR B 1 225 ? 1.031 -26.609 -4.758 1 98.94 225 TYR B N 1
ATOM 3975 C CA . TYR B 1 225 ? -0.192 -25.906 -4.387 1 98.94 225 TYR B CA 1
ATOM 3976 C C . TYR B 1 225 ? -0.271 -25.719 -2.879 1 98.94 225 TYR B C 1
ATOM 3978 O O . TYR B 1 225 ? 0.055 -26.625 -2.107 1 98.94 225 TYR B O 1
ATOM 3986 N N . ILE B 1 226 ? -0.654 -24.547 -2.438 1 98.94 226 ILE B N 1
ATOM 3987 C CA . ILE B 1 226 ? -0.951 -24.266 -1.037 1 98.94 226 ILE B CA 1
ATOM 3988 C C . ILE B 1 226 ? -2.434 -23.938 -0.88 1 98.94 226 ILE B C 1
ATOM 3990 O O . ILE B 1 226 ? -2.904 -22.906 -1.371 1 98.94 226 ILE B O 1
ATOM 3994 N N . ARG B 1 227 ? -3.113 -24.75 -0.177 1 98.69 227 ARG B N 1
ATOM 3995 C CA . ARG B 1 227 ? -4.535 -24.562 0.102 1 98.69 227 ARG B CA 1
ATOM 3996 C C . ARG B 1 227 ? -4.742 -23.688 1.336 1 98.69 227 ARG B C 1
ATOM 3998 O O . ARG B 1 227 ? -3.91 -23.688 2.246 1 98.69 227 ARG B O 1
ATOM 4005 N N . THR B 1 228 ? -5.824 -23.016 1.319 1 98.81 228 THR B N 1
ATOM 4006 C CA . THR B 1 228 ? -6.258 -22.234 2.471 1 98.81 228 THR B CA 1
ATOM 4007 C C . THR B 1 228 ? -7.594 -22.75 3 1 98.81 228 THR B C 1
ATOM 4009 O O . THR B 1 228 ? -8.578 -22.812 2.26 1 98.81 228 THR B O 1
ATOM 4012 N N . GLY B 1 229 ? -7.617 -23.062 4.242 1 98.31 229 GLY B N 1
ATOM 4013 C CA . GLY B 1 229 ? -8.719 -23.844 4.789 1 98.31 229 GLY B CA 1
ATOM 4014 C C . GLY B 1 229 ? -9.922 -23 5.16 1 98.31 229 GLY B C 1
ATOM 4015 O O . GLY B 1 229 ? -11.039 -23.516 5.246 1 98.31 229 GLY B O 1
ATOM 4016 N N . SER B 1 230 ? -9.781 -21.75 5.465 1 97.56 230 SER B N 1
ATOM 4017 C CA . SER B 1 230 ? -10.883 -20.875 5.855 1 97.56 230 SER B CA 1
ATOM 4018 C C . SER B 1 230 ? -11.25 -19.906 4.727 1 97.56 230 SER B C 1
ATOM 4020 O O . SER B 1 230 ? -11.852 -18.859 4.969 1 97.56 230 SER B O 1
ATOM 4022 N N . ASP B 1 231 ? -10.883 -20.25 3.533 1 97.75 231 ASP B N 1
ATOM 4023 C CA . ASP B 1 231 ? -11.086 -19.438 2.344 1 97.75 231 ASP B CA 1
ATOM 4024 C C . ASP B 1 231 ? -12.562 -19.406 1.945 1 97.75 231 ASP B C 1
ATOM 4026 O O . ASP B 1 231 ? -13.164 -20.453 1.688 1 97.75 231 ASP B O 1
ATOM 4030 N N . LEU B 1 232 ? -13.125 -18.203 1.853 1 95.38 232 LEU B N 1
ATOM 4031 C CA . LEU B 1 232 ? -14.523 -18.094 1.451 1 95.38 232 LEU B CA 1
ATOM 4032 C C . LEU B 1 232 ? -14.641 -17.625 0.003 1 95.38 232 LEU B C 1
ATOM 4034 O O . LEU B 1 232 ? -15.719 -17.672 -0.582 1 95.38 232 LEU B O 1
ATOM 4038 N N . ALA B 1 233 ? -13.547 -17.188 -0.585 1 95.75 233 ALA B N 1
ATOM 4039 C CA . ALA B 1 233 ? -13.555 -16.797 -1.994 1 95.75 233 ALA B CA 1
ATOM 4040 C C . ALA B 1 233 ? -13.453 -18.031 -2.898 1 95.75 233 ALA B C 1
ATOM 4042 O O . ALA B 1 233 ? -14.297 -18.234 -3.768 1 95.75 233 ALA B O 1
ATOM 4043 N N . ILE B 1 234 ? -12.414 -18.75 -2.764 1 97.81 234 ILE B N 1
ATOM 4044 C CA . ILE B 1 234 ? -12.281 -20.078 -3.328 1 97.81 234 ILE B CA 1
ATOM 4045 C C . ILE B 1 234 ? -12.305 -21.125 -2.209 1 97.81 234 ILE B C 1
ATOM 4047 O O . ILE B 1 234 ? -11.273 -21.422 -1.613 1 97.81 234 ILE B O 1
ATOM 4051 N N . ARG B 1 235 ? -13.352 -21.703 -2.012 1 97.75 235 ARG B N 1
ATOM 4052 C CA . ARG B 1 235 ? -13.57 -22.578 -0.864 1 97.75 235 ARG B CA 1
ATOM 4053 C C . ARG B 1 235 ? -12.734 -23.859 -0.981 1 97.75 235 ARG B C 1
ATOM 4055 O O . ARG B 1 235 ? -12.344 -24.25 -2.084 1 97.75 235 ARG B O 1
ATOM 4062 N N . PRO B 1 236 ? -12.5 -24.469 0.173 1 98 236 PRO B N 1
ATOM 4063 C CA . PRO B 1 236 ? -11.633 -25.656 0.181 1 98 236 PRO B CA 1
ATOM 4064 C C . PRO B 1 236 ? -12.086 -26.719 -0.811 1 98 236 PRO B C 1
ATOM 4066 O O . PRO B 1 236 ? -11.25 -27.328 -1.487 1 98 236 PRO B O 1
ATOM 4069 N N . GLU B 1 237 ? -13.359 -26.938 -0.933 1 97.88 237 GLU B N 1
ATOM 4070 C CA . GLU B 1 237 ? -13.859 -27.938 -1.871 1 97.88 237 GLU B CA 1
ATOM 4071 C C . GLU B 1 237 ? -13.586 -27.531 -3.314 1 97.88 237 GLU B C 1
ATOM 4073 O O . GLU B 1 237 ? -13.305 -28.375 -4.164 1 97.88 237 GLU B O 1
ATOM 4078 N N . GLU B 1 238 ? -13.703 -26.297 -3.564 1 98.38 238 GLU B N 1
ATOM 4079 C CA . GLU B 1 238 ? -13.414 -25.781 -4.898 1 98.38 238 GLU B CA 1
ATOM 4080 C C . GLU B 1 238 ? -11.922 -25.859 -5.211 1 98.38 238 GLU B C 1
ATOM 4082 O O . GLU B 1 238 ? -11.539 -26.156 -6.344 1 98.38 238 GLU B O 1
ATOM 4087 N N . GLN B 1 239 ? -11.07 -25.562 -4.254 1 98.69 239 GLN B N 1
ATOM 4088 C CA . GLN B 1 239 ? -9.633 -25.766 -4.414 1 98.69 239 GLN B CA 1
ATOM 4089 C C . GLN B 1 239 ? -9.305 -27.219 -4.727 1 98.69 239 GLN B C 1
ATOM 4091 O O . GLN B 1 239 ? -8.438 -27.5 -5.551 1 98.69 239 GLN B O 1
ATOM 4096 N N . THR B 1 240 ? -9.984 -28.109 -4.059 1 98.31 240 THR B N 1
ATOM 4097 C CA . THR B 1 240 ? -9.812 -29.531 -4.328 1 98.31 240 THR B CA 1
ATOM 4098 C C . THR B 1 240 ? -10.148 -29.859 -5.781 1 98.31 240 THR B C 1
ATOM 4100 O O . THR B 1 240 ? -9.453 -30.641 -6.422 1 98.31 240 THR B O 1
ATOM 4103 N N . GLN B 1 241 ? -11.203 -29.266 -6.301 1 97.94 241 GLN B N 1
ATOM 4104 C CA . GLN B 1 241 ? -11.578 -29.453 -7.695 1 97.94 241 GLN B CA 1
ATOM 4105 C C . GLN B 1 241 ? -10.469 -28.984 -8.633 1 97.94 241 GLN B C 1
ATOM 4107 O O . GLN B 1 241 ? -10.148 -29.656 -9.609 1 97.94 241 GLN B O 1
ATOM 4112 N N . ILE B 1 242 ? -9.93 -27.828 -8.32 1 98.44 242 ILE B N 1
ATOM 4113 C CA . ILE B 1 242 ? -8.852 -27.266 -9.125 1 98.44 242 ILE B CA 1
ATOM 4114 C C . ILE B 1 242 ? -7.652 -28.203 -9.125 1 98.44 242 ILE B C 1
ATOM 4116 O O . ILE B 1 242 ? -7.105 -28.516 -10.188 1 98.44 242 ILE B O 1
ATOM 4120 N N . ILE B 1 243 ? -7.277 -28.703 -7.988 1 98.44 243 ILE B N 1
ATOM 4121 C CA . ILE B 1 243 ? -6.117 -29.562 -7.797 1 98.44 243 ILE B CA 1
ATOM 4122 C C . ILE B 1 243 ? -6.324 -30.875 -8.555 1 98.44 243 ILE B C 1
ATOM 4124 O O . ILE B 1 243 ? -5.402 -31.375 -9.195 1 98.44 243 ILE B O 1
ATOM 4128 N N . LYS B 1 244 ? -7.496 -31.406 -8.5 1 97.75 244 LYS B N 1
ATOM 4129 C CA . LYS B 1 244 ? -7.805 -32.656 -9.172 1 97.75 244 LYS B CA 1
ATOM 4130 C C . LYS B 1 244 ? -7.723 -32.5 -10.688 1 97.75 244 LYS B C 1
ATOM 4132 O O . LYS B 1 244 ? -7.27 -33.406 -11.391 1 97.75 244 LYS B O 1
ATOM 4137 N N . ALA B 1 245 ? -8.164 -31.391 -11.172 1 96.56 245 ALA B N 1
ATOM 4138 C CA . ALA B 1 245 ? -8.211 -31.141 -12.609 1 96.56 245 ALA B CA 1
ATOM 4139 C C . ALA B 1 245 ? -6.809 -30.984 -13.18 1 96.56 245 ALA B C 1
ATOM 4141 O O . ALA B 1 245 ? -6.562 -31.297 -14.344 1 96.56 245 ALA B O 1
ATOM 4142 N N . ASN B 1 246 ? -5.852 -30.438 -12.492 1 97.62 246 ASN B N 1
ATOM 4143 C CA . ASN B 1 246 ? -4.465 -30.219 -12.883 1 97.62 246 ASN B CA 1
ATOM 4144 C C . ASN B 1 246 ? -3.51 -30.453 -11.711 1 97.62 246 ASN B C 1
ATOM 4146 O O . ASN B 1 246 ? -2.996 -29.5 -11.117 1 97.62 246 ASN B O 1
ATOM 4150 N N . PRO B 1 247 ? -3.229 -31.719 -11.453 1 97.81 247 PRO B N 1
ATOM 4151 C CA . PRO B 1 247 ? -2.568 -32.125 -10.203 1 97.81 247 PRO B CA 1
ATOM 4152 C C . PRO B 1 247 ? -1.138 -31.594 -10.102 1 97.81 247 PRO B C 1
ATOM 4154 O O . PRO B 1 247 ? -0.343 -31.781 -11.023 1 97.81 247 PRO B O 1
ATOM 4157 N N . PRO B 1 248 ? -0.734 -30.953 -8.992 1 98.44 248 PRO B N 1
ATOM 4158 C CA . PRO B 1 248 ? 0.644 -30.531 -8.711 1 98.44 248 PRO B CA 1
ATOM 4159 C C . PRO B 1 248 ? 1.492 -31.672 -8.141 1 98.44 248 PRO B C 1
ATOM 4161 O O . PRO B 1 248 ? 0.971 -32.75 -7.84 1 98.44 248 PRO B O 1
ATOM 4164 N N . GLU B 1 249 ? 2.777 -31.359 -8.023 1 98 249 GLU B N 1
ATOM 4165 C CA . GLU B 1 249 ? 3.715 -32.312 -7.414 1 98 249 GLU B CA 1
ATOM 4166 C C . GLU B 1 249 ? 3.375 -32.562 -5.949 1 98 249 GLU B C 1
ATOM 4168 O O . GLU B 1 249 ? 3.436 -33.688 -5.477 1 98 249 GLU B O 1
ATOM 4173 N N . ARG B 1 250 ? 3.043 -31.5 -5.215 1 98.44 250 ARG B N 1
ATOM 4174 C CA . ARG B 1 250 ? 2.689 -31.578 -3.799 1 98.44 250 ARG B CA 1
ATOM 4175 C C . ARG B 1 250 ? 1.655 -30.516 -3.438 1 98.44 250 ARG B C 1
ATOM 4177 O O . ARG B 1 250 ? 1.61 -29.438 -4.055 1 98.44 250 ARG B O 1
ATOM 4184 N N . VAL B 1 251 ? 0.903 -30.844 -2.465 1 98.81 251 VAL B N 1
ATOM 4185 C CA . VAL B 1 251 ? -0.107 -29.938 -1.938 1 98.81 251 VAL B CA 1
ATOM 4186 C C . VAL B 1 251 ? 0.161 -29.656 -0.46 1 98.81 251 VAL B C 1
ATOM 4188 O O . VAL B 1 251 ? 0.419 -30.594 0.311 1 98.81 251 VAL B O 1
ATOM 4191 N N . TYR B 1 252 ? 0.158 -28.453 -0.064 1 98.81 252 TYR B N 1
ATOM 4192 C CA . TYR B 1 252 ? 0.261 -27.984 1.315 1 98.81 252 TYR B CA 1
ATOM 4193 C C . TYR B 1 252 ? -1.027 -27.312 1.761 1 98.81 252 TYR B C 1
ATOM 4195 O O . TYR B 1 252 ? -1.88 -26.984 0.933 1 98.81 252 TYR B O 1
ATOM 4203 N N . SER B 1 253 ? -1.12 -27.125 3.129 1 98.5 253 SER B N 1
ATOM 4204 C CA . SER B 1 253 ? -2.363 -26.531 3.611 1 98.5 253 SER B CA 1
ATOM 4205 C C . SER B 1 253 ? -2.098 -25.531 4.734 1 98.5 253 SER B C 1
ATOM 4207 O O . SER B 1 253 ? -1.271 -25.781 5.613 1 98.5 253 SER B O 1
ATOM 4209 N N . LEU B 1 254 ? -2.732 -24.406 4.68 1 98.56 254 LEU B N 1
ATOM 4210 C CA . LEU B 1 254 ? -2.904 -23.438 5.758 1 98.56 254 LEU B CA 1
ATOM 4211 C C . LEU B 1 254 ? -4.336 -23.453 6.281 1 98.56 254 LEU B C 1
ATOM 4213 O O . LEU B 1 254 ? -5.188 -22.703 5.805 1 98.56 254 LEU B O 1
ATOM 4217 N N . ALA B 1 255 ? -4.586 -24.188 7.27 1 96.94 255 ALA B N 1
ATOM 4218 C CA . ALA B 1 255 ? -5.934 -24.562 7.691 1 96.94 255 ALA B CA 1
ATOM 4219 C C . ALA B 1 255 ? -6.727 -23.328 8.141 1 96.94 255 ALA B C 1
ATOM 4221 O O . ALA B 1 255 ? -7.934 -23.25 7.898 1 96.94 255 ALA B O 1
ATOM 4222 N N . LEU B 1 256 ? -6.082 -22.406 8.703 1 96.69 256 LEU B N 1
ATOM 4223 C CA . LEU B 1 256 ? -6.812 -21.312 9.336 1 96.69 256 LEU B CA 1
ATOM 4224 C C . LEU B 1 256 ? -6.738 -20.047 8.477 1 96.69 256 LEU B C 1
ATOM 4226 O O . LEU B 1 256 ? -7.164 -18.969 8.914 1 96.69 256 LEU B O 1
ATOM 4230 N N . SER B 1 257 ? -6.258 -20.203 7.305 1 98 257 SER B N 1
ATOM 4231 C CA . SER B 1 257 ? -6.07 -19.016 6.465 1 98 257 SER B CA 1
ATOM 4232 C C . SER B 1 257 ? -7.297 -18.75 5.602 1 98 257 SER B C 1
ATOM 4234 O O . SER B 1 257 ? -7.906 -19.688 5.078 1 98 257 SER B O 1
ATOM 4236 N N . ASP B 1 258 ? -7.641 -17.469 5.516 1 97.56 258 ASP B N 1
ATOM 4237 C CA . ASP B 1 258 ? -8.625 -17.047 4.52 1 97.56 258 ASP B CA 1
ATOM 4238 C C . ASP B 1 258 ? -7.984 -16.922 3.137 1 97.56 258 ASP B C 1
ATOM 4240 O O . ASP B 1 258 ? -6.965 -17.562 2.859 1 97.56 258 ASP B O 1
ATOM 4244 N N . HIS B 1 259 ? -8.609 -16.234 2.172 1 98 259 HIS B N 1
ATOM 4245 C CA . HIS B 1 259 ? -8.164 -16.156 0.787 1 98 259 HIS B CA 1
ATOM 4246 C C . HIS B 1 259 ? -6.914 -15.297 0.66 1 98 259 HIS B C 1
ATOM 4248 O O . HIS B 1 259 ? -6.328 -15.203 -0.421 1 98 259 HIS B O 1
ATOM 4254 N N . ALA B 1 260 ? -6.531 -14.625 1.757 1 98.06 260 ALA B N 1
ATOM 4255 C CA . ALA B 1 260 ? -5.352 -13.766 1.765 1 98.06 260 ALA B CA 1
ATOM 4256 C C . ALA B 1 260 ? -4.328 -14.25 2.791 1 98.06 260 ALA B C 1
ATOM 4258 O O . ALA B 1 260 ? -4.008 -13.531 3.742 1 98.06 260 ALA B O 1
ATOM 4259 N N . PRO B 1 261 ? -3.725 -15.367 2.527 1 98.75 261 PRO B N 1
ATOM 4260 C CA . PRO B 1 261 ? -2.818 -15.945 3.521 1 98.75 261 PRO B CA 1
ATOM 4261 C C . PRO B 1 261 ? -1.607 -15.062 3.803 1 98.75 261 PRO B C 1
ATOM 4263 O O . PRO B 1 261 ? -1.006 -15.148 4.875 1 98.75 261 PRO B O 1
ATOM 4266 N N . PHE B 1 262 ? -1.244 -14.18 2.893 1 98.75 262 PHE B N 1
ATOM 4267 C CA . PHE B 1 262 ? -0.117 -13.273 3.061 1 98.75 262 PHE B CA 1
ATOM 4268 C C . PHE B 1 262 ? -0.432 -12.211 4.109 1 98.75 262 PHE B C 1
ATOM 4270 O O . PHE B 1 262 ? 0.47 -11.523 4.598 1 98.75 262 PHE B O 1
ATOM 4277 N N . LEU B 1 263 ? -1.679 -12.055 4.438 1 97.62 263 LEU B N 1
ATOM 4278 C CA . LEU B 1 263 ? -2.086 -11.125 5.488 1 97.62 263 LEU B CA 1
ATOM 4279 C C . LEU B 1 263 ? -2.584 -11.883 6.715 1 97.62 263 LEU B C 1
ATOM 4281 O O . LEU B 1 263 ? -2.27 -11.508 7.848 1 97.62 263 LEU B O 1
ATOM 4285 N N . SER B 1 264 ? -3.277 -12.992 6.539 1 97.88 264 SER B N 1
ATOM 4286 C CA . SER B 1 264 ? -3.902 -13.695 7.652 1 97.88 264 SER B CA 1
ATOM 4287 C C . SER B 1 264 ? -2.91 -14.625 8.344 1 97.88 264 SER B C 1
ATOM 4289 O O . SER B 1 264 ? -2.992 -14.844 9.555 1 97.88 264 SER B O 1
ATOM 4291 N N . GLN B 1 265 ? -2.021 -15.219 7.551 1 98.38 265 GLN B N 1
ATOM 4292 C CA . GLN B 1 265 ? -1.038 -16.156 8.086 1 98.38 265 GLN B CA 1
ATOM 4293 C C . GLN B 1 265 ? 0.314 -15.992 7.402 1 98.38 265 GLN B C 1
ATOM 4295 O O . GLN B 1 265 ? 0.872 -16.953 6.871 1 98.38 265 GLN B O 1
ATOM 4300 N N . PRO B 1 266 ? 0.896 -14.82 7.547 1 98.56 266 PRO B N 1
ATOM 4301 C CA . PRO B 1 266 ? 2.105 -14.562 6.758 1 98.56 266 PRO B CA 1
ATOM 4302 C C . PRO B 1 266 ? 3.279 -15.445 7.18 1 98.56 266 PRO B C 1
ATOM 4304 O O . PRO B 1 266 ? 4.039 -15.914 6.328 1 98.56 266 PRO B O 1
ATOM 4307 N N . TYR B 1 267 ? 3.453 -15.719 8.453 1 98.25 267 TYR B N 1
ATOM 4308 C CA . TYR B 1 267 ? 4.602 -16.484 8.914 1 98.25 267 TYR B CA 1
ATOM 4309 C C . TYR B 1 267 ? 4.441 -17.969 8.578 1 98.25 267 TYR B C 1
ATOM 4311 O O . TYR B 1 267 ? 5.402 -18.625 8.18 1 98.25 267 TYR B O 1
ATOM 4319 N N . ALA B 1 268 ? 3.223 -18.469 8.773 1 98.81 268 ALA B N 1
ATOM 4320 C CA . ALA B 1 268 ? 2.959 -19.859 8.367 1 98.81 268 ALA B CA 1
ATOM 4321 C C . ALA B 1 268 ? 3.166 -20.031 6.867 1 98.81 268 ALA B C 1
ATOM 4323 O O . ALA B 1 268 ? 3.73 -21.047 6.43 1 98.81 268 ALA B O 1
ATOM 4324 N N . LEU B 1 269 ? 2.686 -19.094 6.105 1 98.94 269 LEU B N 1
ATOM 4325 C CA . LEU B 1 269 ? 2.904 -19.125 4.664 1 98.94 269 LEU B CA 1
ATOM 4326 C C . LEU B 1 269 ? 4.395 -19.109 4.34 1 98.94 269 LEU B C 1
ATOM 4328 O O . LEU B 1 269 ? 4.863 -19.906 3.52 1 98.94 269 LEU B O 1
ATOM 4332 N N . CYS B 1 270 ? 5.117 -18.234 4.992 1 98.88 270 CYS B N 1
ATOM 4333 C CA . CYS B 1 270 ? 6.559 -18.141 4.809 1 98.88 270 CYS B CA 1
ATOM 4334 C C . CYS B 1 270 ? 7.23 -19.484 5.078 1 98.88 270 CYS B C 1
ATOM 4336 O O . CYS B 1 270 ? 8.07 -19.922 4.297 1 98.88 270 CYS B O 1
ATOM 4338 N N . ASN B 1 271 ? 6.84 -20.125 6.121 1 98.75 271 ASN B N 1
ATOM 4339 C CA . ASN B 1 271 ? 7.43 -21.406 6.488 1 98.75 271 ASN B CA 1
ATOM 4340 C C . ASN B 1 271 ? 7.168 -22.469 5.426 1 98.75 271 ASN B C 1
ATOM 4342 O O . ASN B 1 271 ? 8.047 -23.266 5.113 1 98.75 271 ASN B O 1
ATOM 4346 N N . ILE B 1 272 ? 6.012 -22.516 4.859 1 98.88 272 ILE B N 1
ATOM 4347 C CA . ILE B 1 272 ? 5.703 -23.469 3.801 1 98.88 272 ILE B CA 1
ATOM 4348 C C . ILE B 1 272 ? 6.551 -23.172 2.568 1 98.88 272 ILE B C 1
ATOM 4350 O O . ILE B 1 272 ? 7.105 -24.078 1.95 1 98.88 272 ILE B O 1
ATOM 4354 N N . LEU B 1 273 ? 6.652 -21.906 2.193 1 98.88 273 LEU B N 1
ATOM 4355 C CA . LEU B 1 273 ? 7.453 -21.516 1.036 1 98.88 273 LEU B CA 1
ATOM 4356 C C . LEU B 1 273 ? 8.914 -21.922 1.225 1 98.88 273 LEU B C 1
ATOM 4358 O O . LEU B 1 273 ? 9.555 -22.391 0.284 1 98.88 273 LEU B O 1
ATOM 4362 N N . LEU B 1 274 ? 9.438 -21.75 2.451 1 98.62 274 LEU B N 1
ATOM 4363 C CA . LEU B 1 274 ? 10.805 -22.156 2.746 1 98.62 274 LEU B CA 1
ATOM 4364 C C . LEU B 1 274 ? 10.969 -23.672 2.607 1 98.62 274 LEU B C 1
ATOM 4366 O O . LEU B 1 274 ? 11.977 -24.141 2.094 1 98.62 274 LEU B O 1
ATOM 4370 N N . SER B 1 275 ? 9.969 -24.406 3.07 1 98.31 275 SER B N 1
ATOM 4371 C CA . SER B 1 275 ? 10 -25.844 2.924 1 98.31 275 SER B CA 1
ATOM 4372 C C . SER B 1 275 ? 10.031 -26.25 1.455 1 98.31 275 SER B C 1
ATOM 4374 O O . SER B 1 275 ? 10.758 -27.188 1.081 1 98.31 275 SER B O 1
ATOM 4376 N N . ILE B 1 276 ? 9.273 -25.594 0.629 1 98.44 276 ILE B N 1
ATOM 4377 C CA . ILE B 1 276 ? 9.242 -25.875 -0.8 1 98.44 276 ILE B CA 1
ATOM 4378 C C . ILE B 1 276 ? 10.594 -25.547 -1.428 1 98.44 276 ILE B C 1
ATOM 4380 O O . ILE B 1 276 ? 11.102 -26.297 -2.256 1 98.44 276 ILE B O 1
ATOM 4384 N N . ALA B 1 277 ? 11.164 -24.391 -1.06 1 97.69 277 ALA B N 1
ATOM 4385 C CA . ALA B 1 277 ? 12.461 -23.969 -1.585 1 97.69 277 ALA B CA 1
ATOM 4386 C C . ALA B 1 277 ? 13.531 -25.031 -1.324 1 97.69 277 ALA B C 1
ATOM 4388 O O . ALA B 1 277 ? 14.445 -25.203 -2.131 1 97.69 277 ALA B O 1
ATOM 4389 N N . ARG B 1 278 ? 13.398 -25.781 -0.292 1 95.75 278 ARG B N 1
ATOM 4390 C CA . ARG B 1 278 ? 14.438 -26.703 0.153 1 95.75 278 ARG B CA 1
ATOM 4391 C C . ARG B 1 278 ? 14.281 -28.062 -0.514 1 95.75 278 ARG B C 1
ATOM 4393 O O . ARG B 1 278 ? 15.156 -28.922 -0.387 1 95.75 278 ARG B O 1
ATOM 4400 N N . ILE B 1 279 ? 13.164 -28.297 -1.14 1 95 279 ILE B N 1
ATOM 4401 C CA . ILE B 1 279 ? 13.016 -29.516 -1.906 1 95 279 ILE B CA 1
ATOM 4402 C C . ILE B 1 279 ? 14.094 -29.578 -2.992 1 95 279 ILE B C 1
ATOM 4404 O O . ILE B 1 279 ? 14.234 -28.641 -3.781 1 95 279 ILE B O 1
ATOM 4408 N N . PRO B 1 280 ? 14.891 -30.594 -3.031 1 88.69 280 PRO B N 1
ATOM 4409 C CA . PRO B 1 280 ? 15.992 -30.688 -3.994 1 88.69 280 PRO B CA 1
ATOM 4410 C C . PRO B 1 280 ? 15.508 -30.656 -5.441 1 88.69 280 PRO B C 1
ATOM 4412 O O . PRO B 1 280 ? 14.375 -31.062 -5.73 1 88.69 280 PRO B O 1
ATOM 4415 N N . LEU B 1 281 ? 16.344 -29.984 -6.242 1 76.5 281 LEU B N 1
ATOM 4416 C CA . LEU B 1 281 ? 16.062 -29.969 -7.672 1 76.5 281 LEU B CA 1
ATOM 4417 C C . LEU B 1 281 ? 16.047 -31.391 -8.227 1 76.5 281 LEU B C 1
ATOM 4419 O O . LEU B 1 281 ? 16.734 -32.281 -7.707 1 76.5 281 LEU B O 1
ATOM 4423 N N . ALA B 1 282 ? 15.031 -31.812 -8.945 1 59.28 282 ALA B N 1
ATOM 4424 C CA . ALA B 1 282 ? 15.023 -33.156 -9.539 1 59.28 282 ALA B CA 1
ATOM 4425 C C . ALA B 1 282 ? 16.391 -33.5 -10.117 1 59.28 282 ALA B C 1
ATOM 4427 O O . ALA B 1 282 ? 17.047 -32.656 -10.734 1 59.28 282 ALA B O 1
ATOM 4428 N N . SER B 1 283 ? 17.125 -34.312 -9.477 1 49.41 283 SER B N 1
ATOM 4429 C CA . SER B 1 283 ? 18.391 -34.875 -10 1 49.41 283 SER B CA 1
ATOM 4430 C C . SER B 1 283 ? 18.297 -35.094 -11.508 1 49.41 283 SER B C 1
ATOM 4432 O O . SER B 1 283 ? 17.328 -35.688 -12 1 49.41 283 SER B O 1
ATOM 4434 N N . THR B 1 284 ? 18.641 -34.125 -12.352 1 44.53 284 THR B N 1
ATOM 4435 C CA . THR B 1 284 ? 18.828 -34.469 -13.758 1 44.53 284 THR B CA 1
ATOM 4436 C C . THR B 1 284 ? 19.391 -35.906 -13.883 1 44.53 284 THR B C 1
ATOM 4438 O O . THR B 1 284 ? 20.453 -36.188 -13.344 1 44.53 284 THR B O 1
ATOM 4441 N N . ALA B 1 285 ? 18.688 -36.906 -14.016 1 38.5 285 ALA B N 1
ATOM 4442 C CA . ALA B 1 285 ? 19.234 -38.219 -14.445 1 38.5 285 ALA B CA 1
ATOM 4443 C C . ALA B 1 285 ? 20.219 -38.031 -15.594 1 38.5 285 ALA B C 1
ATOM 4445 O O . ALA B 1 285 ? 19.875 -37.5 -16.656 1 38.5 285 ALA B O 1
ATOM 4446 N N . LEU B 1 286 ? 21.469 -37.594 -15.375 1 36.78 286 LEU B N 1
ATOM 4447 C CA . LEU B 1 286 ? 22.406 -37.906 -16.453 1 36.78 286 LEU B CA 1
ATOM 4448 C C . LEU B 1 286 ? 22.047 -39.219 -17.125 1 36.78 286 LEU B C 1
ATOM 4450 O O . LEU B 1 286 ? 21.828 -40.25 -16.469 1 36.78 286 LEU B O 1
ATOM 4454 N N . PRO B 1 287 ? 21.766 -39.094 -18.453 1 36.47 287 PRO B N 1
ATOM 4455 C CA . PRO B 1 287 ? 21.75 -40.438 -19.062 1 36.47 287 PRO B CA 1
ATOM 4456 C C . PRO B 1 287 ? 23 -41.25 -18.719 1 36.47 287 PRO B C 1
ATOM 4458 O O . PRO B 1 287 ? 24.062 -40.688 -18.453 1 36.47 287 PRO B O 1
#

Organism: NCBI:txid1480154

Radius of gyration: 31.42 Å; Cα contacts (8 Å, |Δi|>4): 1163; chains: 2; bounding box: 159×82×56 Å

Solvent-accessible surface area (backbone atoms only — not comparable to full-atom values): 30235 Å² total; per-residue (Å²): 133,86,70,92,64,86,79,69,79,82,84,82,79,77,75,74,77,75,80,75,78,76,78,78,75,77,72,69,71,64,74,76,77,72,59,54,35,38,43,36,34,42,26,83,20,42,16,21,52,56,36,17,51,25,33,40,52,38,38,76,72,66,28,49,54,47,46,40,45,38,56,20,13,34,67,41,51,50,58,23,70,75,38,66,38,50,67,58,36,40,34,54,54,53,57,47,58,71,68,57,88,62,45,23,36,38,35,10,27,29,59,10,15,41,56,48,47,53,44,28,36,75,39,31,84,47,36,64,33,37,36,26,40,61,36,35,56,62,56,64,61,34,21,50,58,72,39,40,60,67,67,40,56,52,51,35,46,75,67,51,37,40,44,72,39,69,86,75,55,29,21,32,30,71,43,69,86,51,83,80,34,43,48,48,71,47,37,51,66,38,56,50,46,28,43,69,58,47,56,23,48,24,44,33,39,27,35,69,41,63,40,85,53,45,65,89,24,33,58,64,38,46,35,32,34,35,41,26,52,50,13,58,48,59,31,49,70,55,48,50,53,43,39,67,74,48,68,54,79,45,78,47,76,38,64,74,14,12,60,39,36,42,65,38,31,21,66,64,50,33,51,52,52,51,54,58,68,64,52,72,72,76,74,73,75,73,130,145,78,88,76,76,87,73,82,77,79,85,80,81,77,75,76,77,75,80,76,79,77,80,76,76,77,72,71,73,63,75,75,77,71,58,54,35,38,42,37,35,43,26,82,19,41,16,21,50,58,35,18,50,25,33,42,52,38,38,76,72,66,28,49,51,49,46,40,45,38,54,20,13,36,66,41,52,49,57,22,69,75,39,66,38,52,69,60,35,43,35,55,54,54,59,48,59,72,67,55,89,62,43,22,36,37,34,9,26,30,58,11,15,42,55,48,47,51,45,28,36,78,39,33,84,46,35,64,33,38,35,26,40,60,34,35,56,62,55,65,62,34,19,50,59,72,38,39,62,67,67,39,58,52,51,34,45,74,68,52,36,40,46,71,38,70,86,75,55,29,21,34,30,70,42,68,86,51,84,82,35,43,47,49,71,49,38,52,66,37,57,52,46,29,44,69,59,47,55,25,50,24,43,34,41,28,36,70,42,64,40,85,52,44,66,91,24,32,58,64,39,47,34,31,33,37,40,24,53,51,13,61,50,61,30,49,70,55,48,50,53,45,39,69,75,50,68,52,79,46,77,46,74,40,63,76,15,13,61,38,35,44,64,40,31,22,66,64,49,32,52,51,52,51,55,58,69,65,53,73,72,78,73,73,74,72,129

Sequence (574 aa):
MKSYEEFRFPTTFVLSFVITSMLFNGAYAQENITNPQFVLVPGIGHGGWAFAQVITCLQEAGYSAFGVDLTSQGINKVDASEVETIDEYVKPLTDLFETITKPVIIVGHSLGGGSISVMMEKFPEKISKAVFLTSIMPTNQQTFFNSLPQSVLTRLLEANQLIPEGNPPTSVSINVSSSPTFLYNRTPRWAITLASTLLNPTPYRPGDESISLTPQNYGRVRRFYIRTGSDLAIRPEEQTQIIKANPPERVYSLALSDHAPFLSQPYALCNILLSIARIPLASTALPMKSYEEFRFPTTFVLSFVITSMLFNGAYAQENITNPQFVLVPGIGHGGWAFAQVITCLQEAGYSAFGVDLTSQGINKVDASEVETIDEYVKPLTDLFETITKPVIIVGHSLGGGSISVMMEKFPEKISKAVFLTSIMPTNQQTFFNSLPQSVLTRLLEANQLIPEGNPPTSVSINVSSSPTFLYNRTPRWAITLASTLLNPTPYRPGDESISLTPQNYGRVRRFYIRTGSDLAIRPEEQTQIIKANPPERVYSLALSDHAPFLSQPYALCNILLSIARIPLASTALP

pLDDT: mean 86.89, std 24.34, range [18.8, 99.0]

Secondary structure (DSSP, 8-state):
-----------------------------------PPEEEE--TT--GGGGHHHHHHHHHTT--EEE---TTSTT--S-GGG--SHHHHTHHHHHHHHH--S-EEEEEETTHHHHHHHHHHH-GGGEEEEEEES---PPTT--TGGGS-HHHHHHHHHTTSEEEEETTEEEEEE--SSSS-SS-TTS-HHHHHHHHHHPPPEESGGGGS-----TTTGGGS-EEEEEETT-SSS-HHHHHHHHHHS--SEEEEETT--S-HHHHSHHHHHHHHHHHHTSPP------/-----------------------------------PPEEEE--TT--GGGGHHHHHHHHHTT--EEE---TTSTT--S-GGG--SHHHHTHHHHHHHHH--S-EEEEEETTHHHHHHHHHHH-GGGEEEEEEES---PPTT--TGGGS-HHHHHHHHHTTSEEEEETTEEEEEE--SSSSPSS-TTS-HHHHHHHHHHPPPEESGGGGS-----TTTGGGS-EEEEEETT-SSS-HHHHHHHHHHS--SEEEEETT--S-HHHHSHHHHHHHHHHHHTSPP------

Foldseek 3Di:
DDDPDDPDDDDDPPPPPPPPPPPCPPPPPPVPPQQAEEEEEEDAQAWQVLQVLLQVLLVVVRHHYTTGAFDQAFPHPHPLLPQAALCNRLVRVVVVLVPQDAAHEYEAAALRLVSVLLVQQVPVPNHLEYEYELYFNDDFFDFSVRSADPVLVVVCVVQVQWDFDDVVGQWIWGDLVDPPNLQDNQFDPVVSVVSVVRGGTHTDNNRHGTDGGDCVGSVVHAYEYEEEQSHRNQHRVRSVVSCVVPPGPYYHYDNHDYSSCSRRPSNVVSVVVVVVSPPDRPPPPPD/DDDDDPPDDDDDPPPPPPPPPPPCPDPPVPVPPQQAEEEEEEDAQAWQVLQVLLQVLLVVVRHHYTTGAFDQAFPHPHPLLPQAALCNRLVRVVVVLVPQDAAHEYEAAALRLVSVLLVQQVPVVNHLEYEYELYFNDDFFDFSVRSADPVLVVVCVVQVQWDFDDVVGQWIWGDLVDPPNLFDNQFDPVVSVVSVVRGGTHTDNNRHGTDGGDCVGSVVHAYEYEEEQSHRNQHRVRSVVSCVVPPGPYYHYDNHDYSSCSRRPSNVVSVVVVVVSPPDRPPPPPD

InterPro domains:
  IPR000073 Alpha/beta hydrolase fold-1 [PF12697] (38-268)
  IPR029058 Alpha/Beta hydrolase fold [G3DSA:3.40.50.1820] (31-278)
  IPR029058 Alpha/Beta hydrolase fold [SSF53474] (35-276)
  IPR045889 Methylesterase/Alpha-hydroxynitrile lyase [PTHR10992] (37-277)